Protein AF-A0A6I3MY70-F1 (afdb_monomer_lite)

Sequence (546 aa):
MNLRKEQIKGLTELFGSSYIFVPGNGTASANATDLQNAYNTAKAMTPYGAALSATNRVKIICGAGTYTFGSTFTLNTQYIDVISLTGNADVMINGIAVTANDVFVKGINCGTSAFTIANNLNLLVCEKCIAGDSSFGGQQCNASGTFVDCTAGNNSFGGGWVGIASGTFIRCTAGNRSFAGYNDTGWGNTASGIFIDCTCTGYGSFGGEGTASGTFTNCIAKDIYSFGNNGIASGVFRNCVANGRSFGYNQPAASTGNFYNCINSGGSGFGGSGKFVNCTNTGDFGFNDNISGVRTASGTFTNCASESHSFGSGDADALGSASGTFTGCIATGECSFGSRGTASGTFVNCVGETYAFGGWWANEGTGTTGVFINCKGGDSSFGSHVTAYGTFINCRATNYSFGAYGTASGNFNRCIGGTRSFGGYGGTASGIFIDCIGTDNCFGGTAAPGTFTNCNAGFWSFGAGGTASGTFNNCTVVDNGFGAYGAASGTFNRCTAGTNSFGGATGGTITGKLFFCRLSSGTFTVPTGSGKLTLCIDGNNSIQTT

Structure (mmCIF, N/CA/C/O backbone):
data_AF-A0A6I3MY70-F1
#
_entry.id   AF-A0A6I3MY70-F1
#
loop_
_atom_site.group_PDB
_atom_site.id
_atom_site.type_symbol
_atom_site.label_atom_id
_atom_site.label_alt_id
_atom_site.label_comp_id
_atom_site.label_asym_id
_atom_site.label_entity_id
_atom_site.label_seq_id
_atom_site.pdbx_PDB_ins_code
_atom_site.Cartn_x
_atom_site.Cartn_y
_atom_site.Cartn_z
_atom_site.occupancy
_atom_site.B_iso_or_equiv
_atom_site.auth_seq_id
_atom_site.auth_comp_id
_atom_site.auth_asym_id
_atom_site.auth_atom_id
_atom_site.pdbx_PDB_model_num
ATOM 1 N N . MET A 1 1 ? -55.463 7.373 27.324 1.00 43.69 1 MET A N 1
ATOM 2 C CA . MET A 1 1 ? -55.698 6.030 27.896 1.00 43.69 1 MET A CA 1
ATOM 3 C C . MET A 1 1 ? -55.257 6.076 29.360 1.00 43.69 1 MET A C 1
ATOM 5 O O . MET A 1 1 ? -54.074 5.963 29.633 1.00 43.69 1 MET A O 1
ATOM 9 N N . ASN A 1 2 ? -56.174 6.390 30.284 1.00 43.03 2 ASN A N 1
ATOM 10 C CA . ASN A 1 2 ? -55.888 6.492 31.723 1.00 43.03 2 ASN A CA 1
ATOM 11 C C . ASN A 1 2 ? -55.948 5.091 32.340 1.00 43.03 2 ASN A C 1
ATOM 13 O O . ASN A 1 2 ? -57.022 4.630 32.727 1.00 43.03 2 ASN A O 1
ATOM 17 N N . LEU A 1 3 ? -54.809 4.406 32.410 1.00 42.66 3 LEU A N 1
ATOM 18 C CA . LEU A 1 3 ? -54.687 3.231 33.269 1.00 42.66 3 LEU A CA 1
ATOM 19 C C . LEU A 1 3 ? -54.768 3.707 34.727 1.00 42.66 3 LEU A C 1
ATOM 21 O O . LEU A 1 3 ? -54.078 4.645 35.131 1.00 42.66 3 LEU A O 1
ATOM 25 N N . ARG A 1 4 ? -55.684 3.118 35.502 1.00 49.97 4 ARG A N 1
ATOM 26 C CA . ARG A 1 4 ? -55.941 3.497 36.898 1.00 49.97 4 ARG A CA 1
ATOM 27 C C . ARG A 1 4 ? -54.695 3.191 37.736 1.00 49.97 4 ARG A C 1
ATOM 29 O O . ARG A 1 4 ? -54.141 2.102 37.620 1.00 49.97 4 ARG A O 1
ATOM 36 N N . LYS A 1 5 ? -54.307 4.109 38.633 1.00 51.03 5 LYS A N 1
ATOM 37 C CA . LYS A 1 5 ? -53.197 3.948 39.602 1.00 51.03 5 LYS A CA 1
ATOM 38 C C . LYS A 1 5 ? -53.239 2.624 40.388 1.00 51.03 5 LYS A C 1
ATOM 40 O O . LYS A 1 5 ? -52.198 2.157 40.831 1.00 51.03 5 LYS A O 1
ATOM 45 N N . GLU A 1 6 ? -54.403 1.990 40.519 1.00 51.69 6 GLU A N 1
ATOM 46 C CA . GLU A 1 6 ? -54.545 0.701 41.209 1.00 51.69 6 GLU A CA 1
ATOM 47 C C . GLU A 1 6 ? -54.104 -0.522 40.387 1.00 51.69 6 GLU A C 1
ATOM 49 O O . GLU A 1 6 ? -53.722 -1.525 40.977 1.00 51.69 6 GLU A O 1
ATOM 54 N N . GLN A 1 7 ? -54.035 -0.440 39.051 1.00 51.31 7 GLN A N 1
ATOM 55 C CA . GLN A 1 7 ? -53.446 -1.508 38.222 1.00 51.31 7 GLN A CA 1
ATOM 56 C C . GLN A 1 7 ? -51.906 -1.462 38.195 1.00 51.31 7 GLN A C 1
ATOM 58 O O . GLN A 1 7 ? -51.271 -2.399 37.724 1.00 51.31 7 GLN A O 1
ATOM 63 N N . ILE A 1 8 ? -51.293 -0.402 38.738 1.00 52.81 8 ILE A N 1
ATOM 64 C CA . ILE A 1 8 ? -49.830 -0.253 38.858 1.00 52.81 8 ILE A CA 1
ATOM 65 C C . ILE A 1 8 ? -49.304 -0.906 40.150 1.00 52.81 8 ILE A C 1
ATOM 67 O O . ILE A 1 8 ? -48.121 -1.219 40.245 1.00 52.81 8 ILE A O 1
ATOM 71 N N . LYS A 1 9 ? -50.174 -1.219 41.122 1.00 50.47 9 LYS A N 1
ATOM 72 C CA . LYS A 1 9 ? -49.780 -1.884 42.378 1.00 50.47 9 LYS A CA 1
ATOM 73 C C . LYS A 1 9 ? -49.302 -3.337 42.183 1.00 50.47 9 LYS A C 1
ATOM 75 O O . LYS A 1 9 ? -48.661 -3.878 43.071 1.00 50.47 9 LYS A O 1
ATOM 80 N N . GLY A 1 10 ? -49.569 -3.940 41.018 1.00 51.94 10 GLY A N 1
ATOM 81 C CA . GLY A 1 10 ? -49.029 -5.249 40.619 1.00 51.94 10 GLY A CA 1
ATOM 82 C C . GLY A 1 10 ? -47.677 -5.196 39.891 1.00 51.94 10 GLY A C 1
ATOM 83 O O . GLY A 1 10 ? -47.052 -6.231 39.697 1.00 51.94 10 GLY A O 1
ATOM 84 N N . LEU A 1 11 ? -47.189 -4.011 39.495 1.00 52.62 11 LEU A N 1
ATOM 85 C CA . LEU A 1 11 ? -45.865 -3.860 38.864 1.00 52.62 11 LEU A CA 1
ATOM 86 C C . LEU A 1 11 ? -44.719 -3.847 39.886 1.00 52.62 11 LEU A C 1
ATOM 88 O O . LEU A 1 11 ? -43.586 -4.155 39.530 1.00 52.62 11 LEU A O 1
ATOM 92 N N . THR A 1 12 ? -45.012 -3.555 41.157 1.00 53.03 12 THR A N 1
ATOM 93 C CA . THR A 1 12 ? -44.073 -3.704 42.281 1.00 53.03 12 THR A CA 1
ATOM 94 C C . THR A 1 12 ? -43.776 -5.165 42.645 1.00 53.03 12 THR A C 1
ATOM 96 O O . THR A 1 12 ? -42.979 -5.395 43.544 1.00 53.03 12 THR A O 1
ATOM 99 N N . GLU A 1 13 ? -44.365 -6.147 41.950 1.00 61.66 13 GLU A N 1
ATOM 100 C CA . GLU A 1 13 ? -44.170 -7.586 42.201 1.00 61.66 13 GLU A CA 1
ATOM 101 C C . GLU A 1 13 ? -43.621 -8.358 40.987 1.00 61.66 13 GLU A C 1
ATOM 103 O O . GLU A 1 13 ? -43.761 -9.575 40.895 1.00 61.66 13 GLU A O 1
ATOM 108 N N . LEU A 1 14 ? -42.933 -7.689 40.055 1.00 71.88 14 LEU A N 1
ATOM 109 C CA . LEU A 1 14 ? -42.092 -8.387 39.073 1.00 71.88 14 LEU A CA 1
ATOM 110 C C . LEU A 1 14 ? -40.774 -8.833 39.733 1.00 71.88 14 LEU A C 1
ATOM 112 O O . LEU A 1 14 ? -39.692 -8.356 39.392 1.00 71.88 14 LEU A O 1
ATOM 116 N N . PHE A 1 15 ? -40.874 -9.749 40.696 1.00 75.81 15 PHE A N 1
ATOM 117 C CA . PHE A 1 15 ? -39.741 -10.488 41.241 1.00 75.81 15 PHE A CA 1
ATOM 118 C C . PHE A 1 15 ? -39.833 -11.940 40.786 1.00 75.81 15 PHE A C 1
ATOM 120 O O . PHE A 1 15 ? -40.867 -12.591 40.928 1.00 75.81 15 PHE A O 1
ATOM 127 N N . GLY A 1 16 ? -38.733 -12.461 40.255 1.00 86.44 16 GLY A N 1
ATOM 128 C CA . GLY A 1 16 ? -38.580 -13.884 39.992 1.00 86.44 16 GLY A CA 1
ATOM 129 C C . GLY A 1 16 ? -37.383 -14.442 40.739 1.00 86.44 16 GLY A C 1
ATOM 130 O O . GLY A 1 16 ? -36.518 -13.704 41.205 1.00 86.44 16 GLY A O 1
ATOM 131 N N . SER A 1 17 ? -37.280 -15.768 40.793 1.00 92.50 17 SER A N 1
ATOM 132 C CA . SER A 1 17 ? -36.110 -16.432 41.377 1.00 92.50 17 SER A CA 1
ATOM 133 C C . SER A 1 17 ? -34.799 -16.058 40.676 1.00 92.50 17 SER A C 1
ATOM 135 O O . SER A 1 17 ? -33.746 -16.180 41.289 1.00 92.50 17 SER A O 1
ATOM 137 N N . SER A 1 18 ? -34.850 -15.588 39.424 1.00 95.75 18 SER A N 1
ATOM 138 C CA . SER A 1 18 ? -33.684 -15.244 38.600 1.00 95.75 18 SER A CA 1
ATOM 139 C C . SER A 1 18 ? -33.646 -13.784 38.126 1.00 95.75 18 SER A C 1
ATOM 141 O O . SER A 1 18 ? -32.833 -13.455 37.258 1.00 95.75 18 SER A O 1
ATOM 143 N N . TYR A 1 19 ? -34.528 -12.903 38.614 1.00 97.12 19 TYR A N 1
ATOM 144 C CA . TYR A 1 19 ? -34.516 -11.493 38.210 1.00 97.12 19 TYR A CA 1
ATOM 145 C C . TYR A 1 19 ? -35.103 -10.540 39.255 1.00 97.12 19 TYR A C 1
ATOM 147 O O . TYR A 1 19 ? -35.972 -10.913 40.042 1.00 97.12 19 TYR A O 1
ATOM 155 N N . ILE A 1 20 ? -34.648 -9.287 39.203 1.00 96.75 20 ILE A N 1
ATOM 156 C CA . ILE A 1 20 ? -35.151 -8.161 39.994 1.00 96.75 20 ILE A CA 1
ATOM 157 C C . ILE A 1 20 ? -35.516 -7.028 39.036 1.00 96.75 20 ILE A C 1
ATOM 159 O O . ILE A 1 20 ? -34.691 -6.630 38.214 1.00 96.75 20 ILE A O 1
ATOM 163 N N . PHE A 1 21 ? -36.730 -6.492 39.143 1.00 96.38 21 PHE A N 1
ATOM 164 C CA . PHE A 1 21 ? -37.127 -5.291 38.413 1.00 96.38 21 PHE A CA 1
ATOM 165 C C . PHE A 1 21 ? -36.888 -4.030 39.254 1.00 96.38 21 PHE A C 1
ATOM 167 O O . PHE A 1 21 ? -37.299 -3.964 40.411 1.00 96.38 21 PHE A O 1
ATOM 174 N N . VAL A 1 22 ? -36.250 -3.020 38.660 1.00 96.75 22 VAL A N 1
ATOM 175 C CA . VAL A 1 22 ? -36.030 -1.699 39.264 1.00 96.75 22 VAL A CA 1
ATOM 176 C C . VAL A 1 22 ? -36.795 -0.663 38.441 1.00 96.75 22 VAL A C 1
ATOM 178 O O . VAL A 1 22 ? -36.431 -0.422 37.285 1.00 96.75 22 VAL A O 1
ATOM 181 N N . PRO A 1 23 ? -37.863 -0.048 38.975 1.00 94.88 23 PRO A N 1
ATOM 182 C CA . PRO A 1 23 ? -38.599 0.968 38.238 1.00 94.88 23 PRO A CA 1
ATOM 183 C C . PRO A 1 23 ? -37.758 2.248 38.087 1.00 94.88 23 PRO A C 1
ATOM 185 O O . PRO A 1 23 ? -37.114 2.696 39.026 1.00 94.88 23 PRO A O 1
ATOM 188 N N . GLY A 1 24 ? -37.798 2.867 36.904 1.00 95.56 24 GLY A N 1
ATOM 189 C CA . GLY A 1 24 ? -37.113 4.138 36.611 1.00 95.56 24 GLY A CA 1
ATOM 190 C C . GLY A 1 24 ? -37.994 5.381 36.800 1.00 95.56 24 GLY A C 1
ATOM 191 O O . GLY A 1 24 ? -37.785 6.392 36.135 1.00 95.56 24 GLY A O 1
ATOM 192 N N . ASN A 1 25 ? -39.037 5.300 37.632 1.00 95.19 25 ASN A N 1
ATOM 193 C CA . ASN A 1 25 ? -40.099 6.313 37.736 1.00 95.19 25 ASN A CA 1
ATOM 194 C C . ASN A 1 25 ? -39.955 7.279 38.930 1.00 95.19 25 ASN A C 1
ATOM 196 O O . ASN A 1 25 ? -40.799 8.164 39.092 1.00 95.19 25 ASN A O 1
ATOM 200 N N . GLY A 1 26 ? -38.932 7.108 39.769 1.00 95.50 26 GLY A N 1
ATOM 201 C CA . GLY A 1 26 ? -38.613 7.988 40.889 1.00 95.50 26 GLY A CA 1
ATOM 202 C C . GLY A 1 26 ? -37.705 9.159 40.502 1.00 95.50 26 GLY A C 1
ATOM 203 O O . GLY A 1 26 ? -37.456 9.441 39.327 1.00 95.50 26 GLY A O 1
ATOM 204 N N . THR A 1 27 ? -37.191 9.863 41.515 1.00 97.75 27 THR A N 1
ATOM 205 C CA . THR A 1 27 ? -36.115 10.846 41.316 1.00 97.75 27 THR A CA 1
ATOM 206 C C . THR A 1 27 ? -34.816 10.132 40.952 1.00 97.75 27 THR A C 1
ATOM 208 O O . THR A 1 27 ? -34.630 8.964 41.288 1.00 97.75 27 THR A O 1
ATOM 211 N N . ALA A 1 28 ? -33.873 10.835 40.322 1.00 98.19 28 ALA A N 1
ATOM 212 C CA . ALA A 1 28 ? -32.633 10.205 39.874 1.00 98.19 28 ALA A CA 1
ATOM 213 C C . ALA A 1 28 ? -31.842 9.523 41.009 1.00 98.19 28 ALA A C 1
ATOM 215 O O . ALA A 1 28 ? -31.305 8.432 40.822 1.00 98.19 28 ALA A O 1
ATOM 216 N N . SER A 1 29 ? -31.803 10.132 42.197 1.00 98.25 29 SER A N 1
ATOM 217 C CA . SER A 1 29 ? -31.152 9.554 43.380 1.00 98.25 29 SER A CA 1
ATOM 218 C C . SER A 1 29 ? -31.949 8.408 44.008 1.00 98.25 29 SER A C 1
ATOM 220 O O . SER A 1 29 ? -31.340 7.463 44.509 1.00 98.25 29 SER A O 1
ATOM 222 N N . ALA A 1 30 ? -33.287 8.456 43.966 1.00 98.00 30 ALA A N 1
ATOM 223 C CA . ALA A 1 30 ? -34.125 7.346 44.424 1.00 98.00 30 ALA A CA 1
ATOM 224 C C . ALA A 1 30 ? -33.928 6.122 43.519 1.00 98.00 30 ALA A C 1
ATOM 226 O O . ALA A 1 30 ? -33.567 5.061 44.013 1.00 98.00 30 ALA A O 1
ATOM 227 N N . ASN A 1 31 ? -34.007 6.308 42.198 1.00 98.31 31 ASN A N 1
ATOM 228 C CA . ASN A 1 31 ? -33.769 5.248 41.217 1.00 98.31 31 ASN A CA 1
ATOM 229 C C . ASN A 1 31 ? -32.377 4.613 41.392 1.00 98.31 31 ASN A C 1
ATOM 231 O O . ASN A 1 31 ? -32.236 3.393 41.366 1.00 98.31 31 ASN A O 1
ATOM 235 N N . ALA A 1 32 ? -31.335 5.429 41.604 1.00 98.31 32 ALA A N 1
ATOM 236 C CA . ALA A 1 32 ? -29.982 4.938 41.879 1.00 98.31 32 ALA A CA 1
ATOM 237 C C . ALA A 1 32 ? -29.895 4.131 43.184 1.00 98.31 32 ALA A C 1
ATOM 239 O O . ALA A 1 32 ? -29.235 3.093 43.226 1.00 98.31 32 ALA A O 1
ATOM 240 N N . THR A 1 33 ? -30.582 4.583 44.237 1.00 98.25 33 THR A N 1
ATOM 241 C CA . THR A 1 33 ? -30.666 3.861 45.514 1.00 98.25 33 THR A CA 1
ATOM 242 C C . THR A 1 33 ? -31.354 2.510 45.334 1.00 98.25 33 THR A C 1
ATOM 244 O O . THR A 1 33 ? -30.843 1.493 45.800 1.00 98.25 33 THR A O 1
ATOM 247 N N . ASP A 1 34 ? -32.461 2.478 44.595 1.00 97.56 34 ASP A N 1
ATOM 248 C CA . ASP A 1 34 ? -33.206 1.252 44.311 1.00 97.56 34 ASP A CA 1
ATOM 249 C C . ASP A 1 34 ? -32.378 0.269 43.474 1.00 97.56 34 ASP A C 1
ATOM 251 O O . ASP A 1 34 ? -32.326 -0.921 43.790 1.00 97.56 34 ASP A O 1
ATOM 255 N N . LEU A 1 35 ? -31.646 0.759 42.468 1.00 98.19 35 LEU A N 1
ATOM 256 C CA . LEU A 1 35 ? -30.720 -0.058 41.680 1.00 98.19 35 LEU A CA 1
ATOM 257 C C . LEU A 1 35 ? -29.575 -0.618 42.538 1.00 98.19 35 LEU A C 1
ATOM 259 O O . LEU A 1 35 ? -29.237 -1.799 42.431 1.00 98.19 35 LEU A O 1
ATOM 263 N N . GLN A 1 36 ? -29.000 0.190 43.431 1.00 98.56 36 GLN A N 1
ATOM 264 C CA . GLN A 1 36 ? -27.955 -0.269 44.347 1.00 98.56 36 GLN A CA 1
ATOM 265 C C . GLN A 1 36 ? -28.468 -1.350 45.309 1.00 98.56 36 GLN A C 1
ATOM 267 O O . GLN A 1 36 ? -27.765 -2.331 45.567 1.00 98.56 36 GLN A O 1
ATOM 272 N N . ASN A 1 37 ? -29.690 -1.188 45.819 1.00 97.75 37 ASN A N 1
ATOM 273 C CA . ASN A 1 37 ? -30.341 -2.164 46.687 1.00 97.75 37 ASN A CA 1
ATOM 274 C C . ASN A 1 37 ? -30.623 -3.471 45.939 1.00 97.75 37 ASN A C 1
ATOM 276 O O . ASN A 1 37 ? -30.248 -4.533 46.431 1.00 97.75 37 ASN A O 1
ATOM 280 N N . ALA A 1 38 ? -31.178 -3.399 44.725 1.00 97.75 38 ALA A N 1
ATOM 281 C CA . ALA A 1 38 ? -31.387 -4.564 43.867 1.00 97.75 38 ALA A CA 1
ATOM 282 C C . ALA A 1 38 ? -30.078 -5.314 43.592 1.00 97.75 38 ALA A C 1
ATOM 284 O O . ALA A 1 38 ? -30.034 -6.540 43.681 1.00 97.75 38 ALA A O 1
ATOM 285 N N . TYR A 1 39 ? -28.987 -4.590 43.332 1.00 98.56 39 TYR A N 1
ATOM 286 C CA . TYR A 1 39 ? -27.670 -5.192 43.149 1.00 98.56 39 TYR A CA 1
ATOM 287 C C . TYR A 1 39 ? -27.159 -5.891 44.414 1.00 98.56 39 TYR A C 1
ATOM 289 O O . TYR A 1 39 ? -26.655 -7.011 44.340 1.00 98.56 39 TYR A O 1
ATOM 297 N N . ASN A 1 40 ? -27.340 -5.288 45.591 1.00 98.25 40 ASN A N 1
ATOM 298 C CA . ASN A 1 40 ? -26.981 -5.919 46.863 1.00 98.25 40 ASN A CA 1
ATOM 299 C C . ASN A 1 40 ? -27.823 -7.174 47.148 1.00 98.25 40 ASN A C 1
ATOM 301 O O . ASN A 1 40 ? -27.278 -8.171 47.617 1.00 98.25 40 ASN A O 1
ATOM 305 N N . THR A 1 41 ? -29.118 -7.161 46.819 1.00 97.00 41 THR A N 1
ATOM 306 C CA . THR A 1 41 ? -29.989 -8.341 46.913 1.00 97.00 41 THR A CA 1
ATOM 307 C C . THR A 1 41 ? -29.539 -9.441 45.955 1.00 97.00 41 THR A C 1
ATOM 309 O O . THR A 1 41 ? -29.394 -10.587 46.376 1.00 97.00 41 THR A O 1
ATOM 312 N N . ALA A 1 42 ? -29.250 -9.101 44.695 1.00 97.94 42 ALA A N 1
ATOM 313 C CA . ALA A 1 42 ? -28.811 -10.052 43.676 1.00 97.94 42 ALA A CA 1
ATOM 314 C C . ALA A 1 42 ? -27.553 -10.832 44.092 1.00 97.94 42 ALA A C 1
ATOM 316 O O . ALA A 1 42 ? -27.458 -12.024 43.807 1.00 97.94 42 ALA A O 1
ATOM 317 N N . LYS A 1 43 ? -26.629 -10.209 44.839 1.00 98.38 43 LYS A N 1
ATOM 318 C CA . LYS A 1 43 ? -25.428 -10.879 45.381 1.00 98.38 43 LYS A CA 1
ATOM 319 C C . LYS A 1 43 ? -25.730 -12.049 46.316 1.00 98.38 43 LYS A C 1
ATOM 321 O O . LYS A 1 43 ? -24.900 -12.944 46.436 1.00 98.38 43 LYS A O 1
ATOM 326 N N . ALA A 1 44 ? -26.874 -12.026 46.995 1.00 97.50 44 ALA A N 1
ATOM 327 C CA . ALA A 1 44 ? -27.287 -13.061 47.940 1.00 97.50 44 ALA A CA 1
ATOM 328 C C . ALA A 1 44 ? -28.302 -14.052 47.344 1.00 97.50 44 ALA A C 1
ATOM 330 O O . ALA A 1 44 ? -28.702 -15.002 48.019 1.00 97.50 44 ALA A O 1
ATOM 331 N N . MET A 1 45 ? -28.752 -13.837 46.103 1.00 97.38 45 MET A N 1
ATOM 332 C CA . MET A 1 45 ? -29.755 -14.692 45.476 1.00 97.38 45 MET A CA 1
ATOM 333 C C . MET A 1 45 ? -29.187 -16.066 45.124 1.00 97.38 45 MET A C 1
ATOM 335 O O . MET A 1 45 ? -28.045 -16.212 44.691 1.00 97.38 45 MET A O 1
ATOM 339 N N . THR A 1 46 ? -30.048 -17.072 45.245 1.00 97.44 46 THR A N 1
ATOM 340 C CA . THR A 1 46 ? -29.795 -18.445 44.808 1.00 97.44 46 THR A CA 1
ATOM 341 C C . THR A 1 46 ? -30.883 -18.876 43.824 1.00 97.44 46 THR A C 1
ATOM 343 O O . THR A 1 46 ? -31.806 -19.607 44.200 1.00 97.44 46 THR A O 1
ATOM 346 N N . PRO A 1 47 ? -30.862 -18.391 42.565 1.00 96.94 47 PRO A N 1
ATOM 347 C CA . PRO A 1 47 ? -31.872 -18.783 41.593 1.00 96.94 47 PRO A CA 1
ATOM 348 C C . PRO A 1 47 ? -31.926 -20.308 41.485 1.00 96.94 47 PRO A C 1
ATOM 350 O O . PRO A 1 47 ? -30.894 -20.979 41.444 1.00 96.94 47 PRO A O 1
ATOM 353 N N . TYR A 1 48 ? -33.144 -20.852 41.534 1.00 94.88 48 TYR A N 1
ATOM 354 C CA . TYR A 1 48 ? -33.403 -22.298 41.548 1.00 94.88 48 TYR A CA 1
ATOM 355 C C . TYR A 1 48 ? -32.729 -23.062 42.706 1.00 94.88 48 TYR A C 1
ATOM 357 O O . TYR A 1 48 ? -32.467 -24.256 42.593 1.00 94.88 48 TYR A O 1
ATOM 365 N N . GLY A 1 49 ? -32.447 -22.387 43.825 1.00 96.38 49 GLY A N 1
ATOM 366 C CA . GLY A 1 49 ? -31.824 -22.985 45.009 1.00 96.38 49 GLY A CA 1
ATOM 367 C C . GLY A 1 49 ? -30.323 -23.249 44.872 1.00 96.38 49 GLY A C 1
ATOM 368 O O . GLY A 1 49 ? -29.738 -23.879 45.750 1.00 96.38 49 GLY A O 1
ATOM 369 N N . ALA A 1 50 ? -29.688 -22.777 43.797 1.00 97.06 50 ALA A N 1
ATOM 370 C CA . ALA A 1 50 ? -28.262 -22.955 43.544 1.00 97.06 50 ALA A CA 1
ATOM 371 C C . ALA A 1 50 ? -27.507 -21.621 43.610 1.00 97.06 50 ALA A C 1
ATOM 373 O O . ALA A 1 50 ? -28.075 -20.555 43.374 1.00 97.06 50 ALA A O 1
ATOM 374 N N . ALA A 1 51 ? -26.208 -21.676 43.909 1.00 97.56 51 ALA A N 1
ATOM 375 C CA . ALA A 1 51 ? -25.333 -20.506 43.865 1.00 97.56 51 ALA A CA 1
ATOM 376 C C . ALA A 1 51 ? -25.200 -19.944 42.435 1.00 97.56 51 ALA A C 1
ATOM 378 O O . ALA A 1 51 ? -25.448 -20.645 41.446 1.00 97.56 51 ALA A O 1
ATOM 379 N N . LEU A 1 52 ? -24.790 -18.677 42.330 1.00 98.25 52 LEU A N 1
ATOM 380 C CA . LEU A 1 52 ? -24.546 -18.025 41.044 1.00 98.25 52 LEU A CA 1
ATOM 381 C C . LEU A 1 52 ? -23.421 -18.728 40.266 1.00 98.25 52 LEU A C 1
ATOM 383 O O . LEU A 1 52 ? -22.377 -19.067 40.823 1.00 98.25 52 LEU A O 1
ATOM 387 N N . SER A 1 53 ? -23.639 -18.944 38.972 1.00 98.12 53 SER A N 1
ATOM 388 C CA . SER A 1 53 ? -22.691 -19.581 38.051 1.00 98.12 53 SER A CA 1
ATOM 389 C C . SER A 1 53 ? -22.953 -19.139 36.608 1.00 98.12 53 SER A C 1
ATOM 391 O O . SER A 1 53 ? -23.964 -18.496 36.325 1.00 98.12 53 SER A O 1
ATOM 393 N N . ALA A 1 54 ? -22.093 -19.539 35.667 1.00 97.50 54 ALA A N 1
ATOM 394 C CA . ALA A 1 54 ? -22.265 -19.221 34.247 1.00 97.50 54 ALA A CA 1
ATOM 395 C C . ALA A 1 54 ? -23.642 -19.650 33.691 1.00 97.50 54 ALA A C 1
ATOM 397 O O . A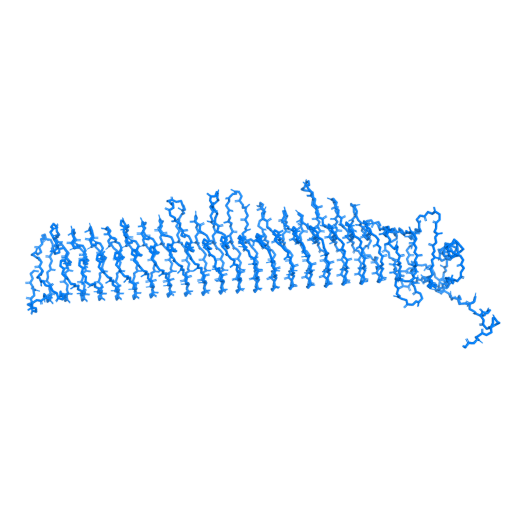LA A 1 54 ? -24.198 -18.974 32.826 1.00 97.50 54 ALA A O 1
ATOM 398 N N . THR A 1 55 ? -24.223 -20.732 34.225 1.00 97.00 55 THR A N 1
ATOM 399 C CA . THR A 1 55 ? -25.554 -21.247 33.857 1.00 97.00 55 THR A CA 1
ATOM 400 C C . THR A 1 55 ? -26.664 -20.852 34.836 1.00 97.00 55 THR A C 1
ATOM 402 O O . THR A 1 55 ? -27.824 -21.165 34.584 1.00 97.00 55 THR A O 1
ATOM 405 N N . ASN A 1 56 ? -26.339 -20.188 35.949 1.00 97.69 56 ASN A N 1
ATOM 406 C CA . ASN A 1 56 ? -27.295 -19.771 36.974 1.00 97.69 56 ASN A CA 1
ATOM 407 C C . ASN A 1 56 ? -27.080 -18.298 37.345 1.00 97.69 56 ASN A C 1
ATOM 409 O O . ASN A 1 56 ? -26.264 -17.977 38.206 1.00 97.69 56 ASN A O 1
ATOM 413 N N . ARG A 1 57 ? -27.792 -17.401 36.660 1.00 98.12 57 ARG A N 1
ATOM 414 C CA . ARG A 1 57 ? -27.549 -15.951 36.683 1.00 98.12 57 ARG A CA 1
ATOM 415 C C . ARG A 1 57 ? -28.734 -15.192 37.268 1.00 98.12 57 ARG A C 1
ATOM 417 O O . ARG A 1 57 ? -29.868 -15.672 37.217 1.00 98.12 57 ARG A O 1
ATOM 424 N N . VAL A 1 58 ? -28.483 -13.973 37.740 1.00 98.44 58 VAL A N 1
ATOM 425 C CA . VAL A 1 58 ? -29.533 -13.015 38.116 1.00 98.44 58 VAL A CA 1
ATOM 426 C C . VAL A 1 58 ? -29.522 -11.848 37.145 1.00 98.44 58 VAL A C 1
ATOM 428 O O . VAL A 1 58 ? -28.463 -11.304 36.845 1.00 98.44 58 VAL A O 1
ATOM 431 N N . LYS A 1 59 ? -30.703 -11.433 36.684 1.00 98.44 59 LYS A N 1
ATOM 432 C CA . LYS A 1 59 ? -30.867 -10.238 35.849 1.00 98.44 59 LYS A CA 1
ATOM 433 C C . LYS A 1 59 ? -31.512 -9.110 36.637 1.00 98.44 59 LYS A C 1
ATOM 435 O O . LYS A 1 59 ? -32.610 -9.273 37.161 1.00 98.44 59 LYS A O 1
ATOM 440 N N . ILE A 1 60 ? -30.872 -7.952 36.668 1.00 98.31 60 ILE A N 1
ATOM 441 C CA . ILE A 1 60 ? -31.477 -6.712 37.143 1.00 98.31 60 ILE A CA 1
ATOM 442 C C . ILE A 1 60 ? -32.017 -5.976 35.921 1.00 98.31 60 ILE A C 1
ATOM 444 O O . ILE A 1 60 ? -31.258 -5.590 35.032 1.00 98.31 60 ILE A O 1
ATOM 448 N N . ILE A 1 61 ? -33.338 -5.837 35.860 1.00 98.00 61 ILE A N 1
ATOM 449 C CA . ILE A 1 61 ? -34.054 -5.209 34.753 1.00 98.00 61 ILE A CA 1
ATOM 450 C C . ILE A 1 61 ? -34.416 -3.789 35.177 1.00 98.00 61 ILE A C 1
ATOM 452 O O . ILE A 1 61 ? -35.277 -3.593 36.032 1.00 98.00 61 ILE A O 1
ATOM 456 N N . CYS A 1 62 ? -33.767 -2.802 34.576 1.00 98.25 62 CYS A N 1
ATOM 457 C CA . CYS A 1 62 ? -33.949 -1.395 34.905 1.00 98.25 62 CYS A CA 1
ATOM 458 C C . CYS A 1 62 ? -34.978 -0.757 33.970 1.00 98.25 62 CYS A C 1
ATOM 460 O O . CYS A 1 62 ? -34.855 -0.839 32.748 1.00 98.25 62 CYS A O 1
ATOM 462 N N . GLY A 1 63 ? -35.981 -0.077 34.520 1.00 97.44 63 GLY A N 1
ATOM 463 C CA . GLY A 1 63 ? -36.845 0.798 33.733 1.00 97.44 63 GLY A CA 1
ATOM 464 C C . GLY A 1 63 ? -36.059 1.976 33.145 1.00 97.44 63 GLY A C 1
ATOM 465 O O . GLY A 1 63 ? -35.080 2.432 33.738 1.00 97.44 63 GLY A O 1
ATOM 466 N N . ALA A 1 64 ? -36.500 2.495 32.000 1.00 98.19 64 ALA A N 1
ATOM 467 C CA . ALA A 1 64 ? -35.932 3.716 31.431 1.00 98.19 64 ALA A CA 1
ATOM 468 C C . ALA A 1 64 ? -36.023 4.879 32.436 1.00 98.19 64 ALA A C 1
ATOM 470 O O . ALA A 1 64 ? -37.035 5.022 33.126 1.00 98.19 64 ALA A O 1
ATOM 471 N N . GLY A 1 65 ? -34.979 5.705 32.518 1.00 98.06 65 GLY A N 1
ATOM 472 C CA . GLY A 1 65 ? -34.914 6.816 33.468 1.00 98.06 65 GLY A CA 1
ATOM 473 C C . GLY A 1 65 ? -33.488 7.220 33.833 1.00 98.06 65 GLY A C 1
ATOM 474 O O . GLY A 1 65 ? -32.517 6.646 33.344 1.00 98.06 65 GLY A O 1
ATOM 475 N N . THR A 1 66 ? -33.366 8.219 34.707 1.00 98.56 66 THR A N 1
ATOM 476 C CA . THR A 1 66 ? -32.076 8.684 35.242 1.00 98.56 66 THR A CA 1
ATOM 477 C C . THR A 1 66 ? -31.789 8.036 36.592 1.00 98.56 66 THR A C 1
ATOM 479 O O . THR A 1 66 ? -32.681 7.945 37.432 1.00 98.56 66 THR A O 1
ATOM 482 N N . TYR A 1 67 ? -30.537 7.640 36.805 1.00 98.50 67 TYR A N 1
ATOM 483 C CA . TYR A 1 67 ? -30.005 6.995 38.001 1.00 98.50 67 TYR A CA 1
ATOM 484 C C . TYR A 1 67 ? -28.710 7.724 38.393 1.00 98.50 67 TYR A C 1
ATOM 486 O O . TYR A 1 67 ? -27.633 7.457 37.861 1.00 98.50 67 TYR A O 1
ATOM 494 N N . THR A 1 68 ? -28.810 8.695 39.299 1.00 98.31 68 THR A N 1
ATOM 495 C CA . THR A 1 68 ? -27.665 9.504 39.742 1.00 98.31 68 THR A CA 1
ATOM 496 C C . THR A 1 68 ? -27.128 8.976 41.063 1.00 98.31 68 THR A C 1
ATOM 498 O O . THR A 1 68 ? -27.730 9.181 42.118 1.00 98.31 68 THR A O 1
ATOM 501 N N . PHE A 1 69 ? -25.976 8.322 41.002 1.00 98.00 69 PHE A N 1
ATOM 502 C CA . PHE A 1 69 ? -25.267 7.817 42.167 1.00 98.00 69 PHE A CA 1
ATOM 503 C C . PHE A 1 69 ? -24.364 8.903 42.769 1.00 98.00 69 PHE A C 1
ATOM 505 O O . PHE A 1 69 ? -23.826 9.747 42.050 1.00 98.00 69 PHE A O 1
ATOM 512 N N . GLY A 1 70 ? -24.159 8.867 44.090 1.00 97.44 70 GLY A N 1
ATOM 513 C CA . GLY A 1 70 ? -23.174 9.729 44.763 1.00 97.44 70 GLY A CA 1
ATOM 514 C C . GLY A 1 70 ? -21.715 9.363 44.448 1.00 97.44 70 GLY A C 1
ATOM 515 O O . GLY A 1 70 ? -20.810 10.149 44.710 1.00 97.44 70 GLY A O 1
ATOM 516 N N . SER A 1 71 ? -21.490 8.177 43.879 1.00 95.75 71 SER A N 1
ATOM 517 C CA . SER A 1 71 ? -20.203 7.638 43.431 1.00 95.75 71 SER A CA 1
ATOM 518 C C . SER A 1 71 ? -20.417 6.713 42.222 1.00 95.75 71 SER A C 1
ATOM 520 O O . SER A 1 71 ? -21.549 6.481 41.816 1.00 95.75 71 SER A O 1
ATOM 522 N N . THR A 1 72 ? -19.360 6.173 41.617 1.00 96.81 72 THR A N 1
ATOM 523 C CA . THR A 1 72 ? -19.488 5.262 40.465 1.00 96.81 72 THR A CA 1
ATOM 524 C C . THR A 1 72 ? -20.224 3.964 40.828 1.00 96.81 72 THR A C 1
ATOM 526 O O . THR A 1 72 ? -19.814 3.250 41.748 1.00 96.81 72 THR A O 1
ATOM 529 N N . PHE A 1 73 ? -21.263 3.600 40.066 1.00 98.38 73 PHE A N 1
ATOM 530 C CA . PHE A 1 73 ? -21.952 2.316 40.233 1.00 98.38 73 PHE A CA 1
ATOM 531 C C . PHE A 1 73 ? -21.026 1.161 39.827 1.00 98.38 73 PHE A C 1
ATOM 533 O O . PHE A 1 73 ? -20.535 1.127 38.702 1.00 98.38 73 PHE A O 1
ATOM 540 N N . THR A 1 74 ? -20.750 0.224 40.739 1.00 98.44 74 THR A N 1
ATOM 541 C CA . THR A 1 74 ? -19.709 -0.799 40.534 1.00 98.44 74 THR A CA 1
ATOM 542 C C . THR A 1 74 ? -20.288 -2.212 40.414 1.00 98.44 74 THR A C 1
ATOM 544 O O . THR A 1 74 ? -20.833 -2.747 41.381 1.00 98.44 74 THR A O 1
ATOM 547 N N . LEU A 1 75 ? -20.082 -2.854 39.259 1.00 98.50 75 LEU A N 1
ATOM 548 C CA . LEU A 1 75 ? -20.405 -4.256 38.974 1.00 98.50 75 LEU A CA 1
ATOM 549 C C . LEU A 1 75 ? -19.189 -5.157 39.229 1.00 98.50 75 LEU A C 1
ATOM 551 O O . LEU A 1 75 ? -18.355 -5.382 38.355 1.00 98.50 75 LEU A O 1
ATOM 555 N N . ASN A 1 76 ? -19.087 -5.661 40.455 1.00 98.50 76 ASN A N 1
ATOM 556 C CA . ASN A 1 76 ? -17.970 -6.457 40.975 1.00 98.50 76 ASN A CA 1
ATOM 557 C C . ASN A 1 76 ? -18.299 -7.916 41.327 1.00 98.50 76 ASN A C 1
ATOM 559 O O . ASN A 1 76 ? -17.483 -8.592 41.950 1.00 98.50 76 ASN A O 1
ATOM 563 N N . THR A 1 77 ? -19.484 -8.414 40.980 1.00 98.50 77 THR A N 1
ATOM 564 C CA . THR A 1 77 ? -19.898 -9.794 41.260 1.00 98.50 77 THR A CA 1
ATOM 565 C C . THR A 1 77 ? -20.264 -10.504 39.964 1.00 98.50 77 THR A C 1
ATOM 567 O O . THR A 1 77 ? -21.012 -9.972 39.150 1.00 98.50 77 THR A O 1
ATOM 570 N N . GLN A 1 78 ? -19.695 -11.696 39.776 1.00 98.56 78 GLN A N 1
ATOM 571 C CA . GLN A 1 78 ? -19.915 -12.534 38.598 1.00 98.56 78 GLN A CA 1
ATOM 572 C C . GLN A 1 78 ? -21.397 -12.916 38.474 1.00 98.56 78 GLN A C 1
ATOM 574 O O . GLN A 1 78 ? -22.075 -13.104 39.486 1.00 98.56 78 GLN A O 1
ATOM 579 N N . TYR A 1 79 ? -21.865 -13.095 37.240 1.00 98.62 79 TYR A N 1
ATOM 580 C CA . TYR A 1 79 ? -23.178 -13.657 36.901 1.00 98.62 79 TYR A CA 1
ATOM 581 C C . TYR A 1 79 ? -24.391 -12.797 37.300 1.00 98.62 79 TYR A C 1
ATOM 583 O O . TYR A 1 79 ? -25.523 -13.294 37.323 1.00 98.62 79 TYR A O 1
ATOM 591 N N . ILE A 1 80 ? -24.167 -11.515 37.606 1.00 98.69 80 ILE A N 1
ATOM 592 C CA . ILE A 1 80 ? -25.227 -10.521 37.793 1.00 98.69 80 ILE A CA 1
ATOM 593 C C . ILE A 1 80 ? -25.250 -9.613 36.569 1.00 98.69 80 ILE A C 1
ATOM 595 O O . ILE A 1 80 ? -24.344 -8.809 36.351 1.00 98.69 80 ILE A O 1
ATOM 599 N N . ASP A 1 81 ? -26.308 -9.744 35.784 1.00 98.69 81 ASP A N 1
ATOM 600 C CA . ASP A 1 81 ? -26.514 -8.977 34.565 1.00 98.69 81 ASP A CA 1
ATOM 601 C C . ASP A 1 81 ? -27.331 -7.717 34.875 1.00 98.69 81 ASP A C 1
ATOM 603 O O . ASP A 1 81 ? -28.268 -7.763 35.674 1.00 98.69 81 ASP A O 1
ATOM 607 N N . VAL A 1 82 ? -27.019 -6.596 34.222 1.00 98.69 82 VAL A N 1
ATOM 608 C CA . VAL A 1 82 ? -27.771 -5.337 34.356 1.00 98.69 82 VAL A CA 1
ATOM 609 C C . VAL A 1 82 ? -28.235 -4.885 32.984 1.00 98.69 82 VAL A C 1
ATOM 611 O O . VAL A 1 82 ? -27.426 -4.564 32.113 1.00 98.69 82 VAL A O 1
ATOM 614 N N . ILE A 1 83 ? -29.550 -4.868 32.781 1.00 98.75 83 ILE A N 1
ATOM 615 C CA . ILE A 1 83 ? -30.144 -4.644 31.465 1.00 98.75 83 ILE A CA 1
ATOM 616 C C . ILE A 1 83 ? -31.270 -3.610 31.518 1.00 98.75 83 ILE A C 1
ATOM 618 O O . ILE A 1 83 ? -32.085 -3.610 32.437 1.00 98.75 83 ILE A O 1
ATOM 622 N N . SER A 1 84 ? -31.353 -2.753 30.499 1.00 98.44 84 SER A N 1
ATOM 623 C CA . SER A 1 84 ? -32.542 -1.934 30.247 1.00 98.44 84 SER A CA 1
ATOM 624 C C . SER A 1 84 ? -33.745 -2.821 29.922 1.00 98.44 84 SER A C 1
ATOM 626 O O . SER A 1 84 ? -33.642 -3.767 29.136 1.00 98.44 84 SER A O 1
ATOM 628 N N . LEU A 1 85 ? -34.906 -2.460 30.468 1.00 97.50 85 LEU A N 1
ATOM 629 C CA . LEU A 1 85 ? -36.200 -3.064 30.163 1.00 97.50 85 LEU A CA 1
ATOM 630 C C . LEU A 1 85 ? -36.530 -3.005 28.665 1.00 97.50 85 LEU A C 1
ATOM 632 O O . LEU A 1 85 ? -37.103 -3.951 28.129 1.00 97.50 85 LEU A O 1
ATOM 636 N N . THR A 1 86 ? -36.182 -1.910 27.985 1.00 97.50 86 THR A N 1
ATOM 637 C CA . THR A 1 86 ? -36.448 -1.749 26.544 1.00 97.50 86 THR A CA 1
ATOM 638 C C . THR A 1 86 ? -35.345 -2.368 25.686 1.00 97.50 86 THR A C 1
ATOM 640 O O . THR A 1 86 ? -35.513 -2.557 24.480 1.00 97.50 86 THR A O 1
ATOM 643 N N . GLY A 1 87 ? -34.197 -2.667 26.301 1.00 96.38 87 GLY A N 1
ATOM 644 C CA . GLY A 1 87 ? -32.980 -3.085 25.623 1.00 96.38 87 GLY A CA 1
ATOM 645 C C . GLY A 1 87 ? -32.272 -1.966 24.853 1.00 96.38 87 GLY A C 1
ATOM 646 O O . GLY A 1 87 ? -31.312 -2.276 24.149 1.00 96.38 87 GLY A O 1
ATOM 647 N N . ASN A 1 88 ? -32.720 -0.709 24.955 1.00 98.31 88 ASN A N 1
ATOM 648 C CA . ASN A 1 88 ? -32.070 0.468 24.368 1.00 98.31 88 ASN A CA 1
ATOM 649 C C . ASN A 1 88 ? -31.269 1.241 25.425 1.00 98.31 88 ASN A C 1
ATOM 651 O O . ASN A 1 88 ? -31.415 0.996 26.616 1.00 98.31 88 ASN A O 1
ATOM 655 N N . ALA A 1 89 ? -30.429 2.184 24.988 1.00 98.19 89 ALA A N 1
ATOM 656 C CA . ALA A 1 89 ? -29.586 3.024 25.847 1.00 98.19 89 ALA A CA 1
ATOM 657 C C . ALA A 1 89 ? -30.377 4.128 26.589 1.00 98.19 89 ALA A C 1
ATOM 659 O O . ALA A 1 89 ? -30.112 5.320 26.416 1.00 98.19 89 ALA A O 1
ATOM 660 N N . ASP A 1 90 ? -31.376 3.741 27.380 1.00 98.31 90 ASP A N 1
ATOM 661 C CA . ASP A 1 90 ? -32.324 4.636 28.062 1.00 98.31 90 ASP A CA 1
ATOM 662 C C . ASP A 1 90 ? -32.282 4.548 29.600 1.00 98.31 90 ASP A C 1
ATOM 664 O O . ASP A 1 90 ? -33.025 5.253 30.288 1.00 98.31 90 ASP A O 1
ATOM 668 N N . VAL A 1 91 ? -31.367 3.743 30.146 1.00 98.62 91 VAL A N 1
ATOM 669 C CA . VAL A 1 91 ? -30.984 3.756 31.564 1.00 98.62 91 VAL A CA 1
ATOM 670 C C . VAL A 1 91 ? -29.796 4.705 31.714 1.00 98.62 91 VAL A C 1
ATOM 672 O O . VAL A 1 91 ? -28.646 4.328 31.480 1.00 98.62 91 VAL A O 1
ATOM 675 N N . MET A 1 92 ? -30.075 5.965 32.049 1.00 98.56 92 MET A N 1
ATOM 676 C CA . MET A 1 92 ? -29.060 7.013 32.159 1.00 98.56 92 MET A CA 1
ATOM 677 C C . MET A 1 92 ? -28.374 6.969 33.525 1.00 98.56 92 MET A C 1
ATOM 679 O O . MET A 1 92 ? -29.020 7.227 34.538 1.00 98.56 92 MET A O 1
ATOM 683 N N . ILE A 1 93 ? -27.072 6.690 33.568 1.00 98.31 93 ILE A N 1
ATOM 684 C CA . ILE A 1 93 ? -26.282 6.587 34.806 1.00 98.31 93 ILE A CA 1
ATOM 685 C C . ILE A 1 93 ? -25.107 7.566 34.746 1.00 98.31 93 ILE A C 1
ATOM 687 O O . ILE A 1 93 ? -24.446 7.665 33.726 1.00 98.31 93 ILE A O 1
ATOM 691 N N . ASN A 1 94 ? -24.766 8.261 35.831 1.00 97.62 94 ASN A N 1
ATOM 692 C CA . ASN A 1 94 ? -23.647 9.221 35.844 1.00 97.62 94 ASN A CA 1
ATOM 693 C C . ASN A 1 94 ? -22.232 8.592 35.896 1.00 97.62 94 ASN A C 1
ATOM 695 O O . ASN A 1 94 ? -21.257 9.317 36.090 1.00 97.62 94 ASN A O 1
ATOM 699 N N . GLY A 1 95 ? -22.109 7.277 35.700 1.00 96.81 95 GLY A N 1
ATOM 700 C CA . GLY A 1 95 ? -20.849 6.531 35.639 1.00 96.81 95 GLY A CA 1
ATOM 701 C C . GLY A 1 95 ? -21.012 5.089 36.124 1.00 96.81 95 GLY A C 1
ATOM 702 O O . GLY A 1 95 ? -21.734 4.828 37.088 1.00 96.81 95 GLY A O 1
ATOM 703 N N . ILE A 1 96 ? -20.326 4.152 35.470 1.00 98.19 96 ILE A N 1
ATOM 704 C CA . ILE A 1 96 ? -20.335 2.727 35.827 1.00 98.19 96 ILE A CA 1
ATOM 705 C C . ILE A 1 96 ? -18.920 2.148 35.737 1.00 98.19 96 ILE A C 1
ATOM 707 O O . ILE A 1 96 ? -18.150 2.530 34.858 1.00 98.19 96 ILE A O 1
ATOM 711 N N . ALA A 1 97 ? -18.587 1.230 36.644 1.00 98.12 97 ALA A N 1
ATOM 712 C CA . ALA A 1 97 ? -17.334 0.485 36.659 1.00 98.12 97 ALA A CA 1
ATOM 713 C C . ALA A 1 97 ? -17.615 -1.017 36.718 1.00 98.12 97 ALA A C 1
ATOM 715 O O . ALA A 1 97 ? -18.278 -1.490 37.639 1.00 98.12 97 ALA A O 1
ATOM 716 N N . VAL A 1 98 ? -17.090 -1.785 35.768 1.00 98.38 98 VAL A N 1
ATOM 717 C CA . VAL A 1 98 ? -17.236 -3.245 35.735 1.00 98.38 98 VAL A CA 1
ATOM 718 C C . VAL A 1 98 ? -15.913 -3.901 36.099 1.00 98.38 98 VAL A C 1
ATOM 720 O O . VAL A 1 98 ? -14.910 -3.707 35.421 1.00 98.38 98 VAL A O 1
ATOM 723 N N . THR A 1 99 ? -15.897 -4.687 37.171 1.00 98.06 99 THR A N 1
ATOM 724 C CA . THR A 1 99 ? -14.722 -5.458 37.605 1.00 98.06 99 THR A CA 1
ATOM 725 C C . THR A 1 99 ? -14.967 -6.966 37.618 1.00 98.06 99 THR A C 1
ATOM 727 O O . THR A 1 99 ? -14.015 -7.737 37.724 1.00 98.06 99 THR A O 1
ATOM 730 N N . ALA A 1 100 ? -16.221 -7.405 37.474 1.00 98.38 100 ALA A N 1
ATOM 731 C CA . ALA A 1 100 ? -16.566 -8.803 37.244 1.00 98.38 100 ALA A CA 1
ATOM 732 C C . ALA A 1 100 ? -16.332 -9.205 35.779 1.00 98.38 100 ALA A C 1
ATOM 734 O O . ALA A 1 100 ? -16.621 -8.443 34.863 1.00 98.38 100 ALA A O 1
ATOM 735 N N . ASN A 1 101 ? -15.816 -10.416 35.570 1.00 98.31 101 ASN A N 1
ATOM 736 C CA . ASN A 1 101 ? -15.440 -10.925 34.248 1.00 98.31 101 ASN A CA 1
ATOM 737 C C . ASN A 1 101 ? -16.650 -11.376 33.427 1.00 98.31 101 ASN A C 1
ATOM 739 O O . ASN A 1 101 ? -16.737 -11.058 32.257 1.00 98.31 101 ASN A O 1
ATOM 743 N N . ASP A 1 102 ? -17.571 -12.113 34.032 1.00 98.56 102 ASP A N 1
ATOM 744 C CA . ASP A 1 102 ? -18.728 -12.724 33.394 1.00 98.56 102 ASP A CA 1
ATOM 745 C C . ASP A 1 102 ? -20.003 -12.009 33.849 1.00 98.56 102 ASP A C 1
ATOM 747 O O . ASP A 1 102 ? -20.693 -12.433 34.779 1.00 98.56 102 ASP A O 1
ATOM 751 N N . VAL A 1 103 ? -20.297 -10.888 33.197 1.00 98.50 103 VAL A N 1
ATOM 752 C CA . VAL A 1 103 ? -21.529 -10.113 33.373 1.00 98.50 103 VAL A CA 1
ATOM 753 C C . VAL A 1 103 ? -22.031 -9.632 32.017 1.00 98.50 103 VAL A C 1
ATOM 755 O O . VAL A 1 103 ? -21.241 -9.357 31.110 1.00 98.50 103 VAL A O 1
ATOM 758 N N . PHE A 1 104 ? -23.349 -9.508 31.883 1.00 98.69 104 PHE A N 1
ATOM 759 C CA . PHE A 1 104 ? -23.988 -8.915 30.716 1.00 98.69 104 PHE A CA 1
ATOM 760 C C . PHE A 1 104 ? -24.563 -7.542 31.060 1.00 98.69 104 PHE A C 1
ATOM 762 O O . PHE A 1 104 ? -25.403 -7.414 31.953 1.00 98.69 104 PHE A O 1
ATOM 769 N N . VAL A 1 105 ? -24.123 -6.516 30.334 1.00 98.69 105 VAL A N 1
ATOM 770 C CA . VAL A 1 105 ? -24.586 -5.137 30.490 1.00 98.69 105 VAL A CA 1
ATOM 771 C C . VAL A 1 105 ? -25.263 -4.684 29.204 1.00 98.69 105 VAL A C 1
ATOM 773 O O . VAL A 1 105 ? -24.649 -4.709 28.138 1.00 98.69 105 VAL A O 1
ATOM 776 N N . LYS A 1 106 ? -26.526 -4.254 29.285 1.00 98.75 106 LYS A N 1
ATOM 777 C CA . LYS A 1 106 ? -27.292 -3.843 28.101 1.00 98.75 106 LYS A CA 1
ATOM 778 C C . LYS A 1 106 ? -28.065 -2.553 28.307 1.00 98.75 106 LYS A C 1
ATOM 780 O O . LYS A 1 106 ? -28.809 -2.432 29.275 1.00 98.75 106 LYS A O 1
ATOM 785 N N . GLY A 1 107 ? -27.978 -1.637 27.345 1.00 98.62 107 GLY A N 1
ATOM 786 C CA . GLY A 1 107 ? -28.838 -0.452 27.317 1.00 98.62 107 GLY A CA 1
ATOM 787 C C . GLY A 1 107 ? -28.504 0.600 28.380 1.00 98.62 107 GLY A C 1
ATOM 788 O O . GLY A 1 107 ? -29.385 1.329 28.833 1.00 98.62 107 GLY A O 1
ATOM 789 N N . ILE A 1 108 ? -27.238 0.679 28.794 1.00 98.69 108 ILE A N 1
ATOM 790 C CA . ILE A 1 108 ? -26.766 1.684 29.755 1.00 98.69 108 ILE A CA 1
ATOM 791 C C . ILE A 1 108 ? -26.230 2.906 29.010 1.00 98.69 108 ILE A C 1
ATOM 793 O O . ILE A 1 108 ? -25.441 2.776 28.075 1.00 98.69 108 ILE A O 1
ATOM 797 N N . ASN A 1 109 ? -26.632 4.097 29.442 1.00 98.69 109 ASN A N 1
ATOM 798 C CA . ASN A 1 109 ? -26.191 5.364 28.876 1.00 98.69 109 ASN A CA 1
ATOM 799 C C . ASN A 1 109 ? -25.481 6.206 29.939 1.00 98.69 109 ASN A C 1
ATOM 801 O O . ASN A 1 109 ? -26.108 6.738 30.850 1.00 98.69 109 ASN A O 1
ATOM 805 N N . CYS A 1 110 ? -24.166 6.342 29.816 1.00 98.44 110 CYS A N 1
ATOM 806 C CA . CYS A 1 110 ? -23.355 7.169 30.699 1.00 98.44 110 CYS A CA 1
ATOM 807 C C . CYS A 1 110 ? -23.263 8.638 30.262 1.00 98.44 110 CYS A C 1
ATOM 809 O O . CYS A 1 110 ? -22.614 9.436 30.935 1.00 98.44 110 CYS A O 1
ATOM 811 N N . GLY A 1 111 ? -23.900 9.022 29.152 1.00 97.69 111 GLY A N 1
ATOM 812 C CA . GLY A 1 111 ? -23.778 10.357 28.577 1.00 97.69 111 GLY A CA 1
ATOM 813 C C . GLY A 1 111 ? -22.313 10.694 28.306 1.00 97.69 111 GLY A C 1
ATOM 814 O O . GLY A 1 111 ? -21.640 9.998 27.554 1.00 97.69 111 GLY A O 1
ATOM 815 N N . THR A 1 112 ? -21.815 11.748 28.950 1.00 97.00 112 THR A N 1
ATOM 816 C CA . THR A 1 112 ? -20.409 12.180 28.884 1.00 97.00 112 THR A CA 1
ATOM 817 C C . THR A 1 112 ? -19.511 11.510 29.928 1.00 97.00 112 THR A C 1
ATOM 819 O O . THR A 1 112 ? -18.299 11.703 29.892 1.00 97.00 112 THR A O 1
ATOM 822 N N . SER A 1 113 ? -20.074 10.756 30.875 1.00 97.50 113 SER A N 1
ATOM 823 C CA . SER A 1 113 ? -19.310 10.036 31.896 1.00 97.50 113 SER A CA 1
ATOM 824 C C . SER A 1 113 ? -18.700 8.750 31.344 1.00 97.50 113 SER A C 1
ATOM 826 O O . SER A 1 113 ? -19.205 8.152 30.390 1.00 97.50 113 SER A O 1
ATOM 828 N N . ALA A 1 114 ? -17.628 8.290 31.986 1.00 96.62 114 ALA A N 1
ATOM 829 C CA . ALA A 1 114 ? -16.949 7.063 31.600 1.00 96.62 114 ALA A CA 1
ATOM 830 C C . ALA A 1 114 ? -17.737 5.801 32.001 1.00 96.62 114 ALA A C 1
ATOM 832 O O . ALA A 1 114 ? -18.274 5.701 33.109 1.00 96.62 114 ALA A O 1
ATOM 833 N N . PHE A 1 115 ? -17.724 4.810 31.111 1.00 98.00 115 PHE A N 1
ATOM 834 C CA . PHE A 1 115 ? -18.029 3.412 31.416 1.00 98.00 115 PHE A CA 1
ATOM 835 C C . PHE A 1 115 ? -16.693 2.683 31.552 1.00 98.00 115 PHE A C 1
ATOM 837 O O . PHE A 1 115 ? -16.074 2.340 30.547 1.00 98.00 115 PHE A O 1
ATOM 844 N N . THR A 1 116 ? -16.208 2.442 32.766 1.00 97.44 116 THR A N 1
ATOM 845 C CA . THR A 1 116 ? -14.899 1.807 32.971 1.00 97.44 116 THR A CA 1
ATOM 846 C C . THR A 1 116 ? -15.025 0.297 33.132 1.00 97.44 116 THR A C 1
ATOM 848 O O . THR A 1 116 ? -16.026 -0.222 33.625 1.00 97.44 116 THR A O 1
ATOM 851 N N . ILE A 1 117 ? -13.998 -0.428 32.692 1.00 97.62 117 ILE A N 1
ATOM 852 C CA . ILE A 1 117 ? -13.890 -1.877 32.869 1.00 97.62 117 ILE A CA 1
ATOM 853 C C . ILE A 1 117 ? -12.495 -2.199 33.407 1.00 97.62 117 ILE A C 1
ATOM 855 O O . ILE A 1 117 ? -11.528 -1.511 33.066 1.00 97.62 117 ILE A O 1
ATOM 859 N N . ALA A 1 118 ? -12.390 -3.228 34.241 1.00 96.56 118 ALA A N 1
ATOM 860 C CA . ALA A 1 118 ? -11.108 -3.785 34.651 1.00 96.56 118 ALA A CA 1
ATOM 861 C C . ALA A 1 118 ? -10.422 -4.529 33.491 1.00 96.56 118 ALA A C 1
ATOM 863 O O . ALA A 1 118 ? -11.011 -4.780 32.440 1.00 96.56 118 ALA A O 1
ATOM 864 N N . ASN A 1 119 ? -9.157 -4.889 33.696 1.00 95.19 119 ASN A N 1
ATOM 865 C CA . ASN A 1 119 ? -8.369 -5.622 32.712 1.00 95.19 119 ASN A CA 1
ATOM 866 C C . ASN A 1 119 ? -8.862 -7.060 32.517 1.00 95.19 119 ASN A C 1
ATOM 868 O O . ASN A 1 119 ? -9.225 -7.729 33.483 1.00 95.19 119 ASN A O 1
ATOM 872 N N . ASN A 1 120 ? -8.740 -7.560 31.282 1.00 93.31 120 ASN A N 1
ATOM 873 C CA . ASN A 1 120 ? -8.885 -8.983 30.939 1.00 93.31 120 ASN A CA 1
ATOM 874 C C . ASN A 1 120 ? -10.272 -9.574 31.256 1.00 93.31 120 ASN A C 1
ATOM 876 O O . ASN A 1 120 ? -10.381 -10.730 31.674 1.00 93.31 120 ASN A O 1
ATOM 880 N N . LEU A 1 121 ? -11.336 -8.786 31.068 1.00 97.25 121 LEU A N 1
ATOM 881 C CA . LEU A 1 121 ? -12.714 -9.250 31.228 1.00 97.25 121 LEU A CA 1
ATOM 882 C C . LEU A 1 121 ? -13.217 -9.942 29.948 1.00 97.25 121 LEU A C 1
ATOM 884 O O . LEU A 1 121 ? -14.119 -9.456 29.270 1.00 97.25 121 LEU A O 1
ATOM 888 N N . ASN A 1 122 ? -12.601 -11.071 29.598 1.00 97.75 122 ASN A N 1
ATOM 889 C CA . ASN A 1 122 ? -12.857 -11.804 28.353 1.00 97.75 122 ASN A CA 1
ATOM 890 C C . ASN A 1 122 ? -14.309 -12.310 28.213 1.00 97.75 122 ASN A C 1
ATOM 892 O O . ASN A 1 122 ? -14.751 -12.582 27.100 1.00 97.75 122 ASN A O 1
ATOM 896 N N . LEU A 1 123 ? -15.038 -12.479 29.325 1.00 98.25 123 LEU A N 1
ATOM 897 C CA . LEU A 1 123 ? -16.436 -12.939 29.330 1.00 98.25 123 LEU A CA 1
ATOM 898 C C . LEU A 1 123 ? -17.449 -11.787 29.443 1.00 98.25 123 LEU A C 1
ATOM 900 O O . LEU A 1 123 ? -18.654 -12.035 29.459 1.00 98.25 123 LEU A O 1
ATOM 904 N N . LEU A 1 124 ? -16.980 -10.535 29.506 1.00 98.56 124 LEU A N 1
ATOM 905 C CA . LEU A 1 124 ? -17.848 -9.369 29.607 1.00 98.56 124 LEU A CA 1
ATOM 906 C C . LEU A 1 124 ? -18.585 -9.198 28.288 1.00 98.56 124 LEU A C 1
ATOM 908 O O . LEU A 1 124 ? -17.962 -9.192 27.226 1.00 98.56 124 LEU A O 1
ATOM 912 N N . VAL A 1 125 ? -19.893 -8.979 28.359 1.00 98.69 125 VAL A N 1
ATOM 913 C CA . VAL A 1 125 ? -20.690 -8.612 27.191 1.00 98.69 125 VAL A CA 1
ATOM 914 C C . VAL A 1 125 ? -21.375 -7.274 27.448 1.00 98.69 125 VAL A C 1
ATOM 916 O O . VAL A 1 125 ? -22.147 -7.134 28.394 1.00 98.69 125 VAL A O 1
ATOM 919 N N . CYS A 1 126 ? -21.110 -6.299 26.583 1.00 98.69 126 CYS A N 1
ATOM 920 C CA . CYS A 1 126 ? -21.760 -4.994 26.571 1.00 98.69 126 CYS A CA 1
ATOM 921 C C . CYS A 1 126 ? -22.555 -4.827 25.271 1.00 98.69 126 CYS A C 1
ATOM 923 O O . CYS A 1 126 ? -21.985 -4.928 24.185 1.00 98.69 126 CYS A O 1
ATOM 925 N N . GLU A 1 127 ? -23.851 -4.533 25.366 1.00 98.75 127 GLU A N 1
ATOM 926 C CA . GLU A 1 127 ? -24.722 -4.343 24.201 1.00 98.75 127 GLU A CA 1
ATOM 927 C C . GLU A 1 127 ? -25.485 -3.012 24.278 1.00 98.75 127 GLU A C 1
ATOM 929 O O . GLU A 1 127 ? -26.135 -2.717 25.282 1.00 98.75 127 GLU A O 1
ATOM 934 N N . LYS A 1 128 ? -25.472 -2.225 23.193 1.00 98.56 128 LYS A N 1
ATOM 935 C CA . LYS A 1 128 ? -26.234 -0.968 23.073 1.00 98.56 128 LYS A CA 1
ATOM 936 C C . LYS A 1 128 ? -25.960 0.002 24.224 1.00 98.56 128 LYS A C 1
ATOM 938 O O . LYS A 1 128 ? -26.883 0.590 24.787 1.00 98.56 128 LYS A O 1
ATOM 943 N N . CYS A 1 129 ? -24.694 0.140 24.602 1.00 98.69 129 CYS A N 1
ATOM 944 C CA . CYS A 1 129 ? -24.277 1.071 25.643 1.00 98.69 129 CYS A CA 1
ATOM 945 C C . CYS A 1 129 ? -23.726 2.364 25.028 1.00 98.69 129 CYS A C 1
ATOM 947 O O . CYS A 1 129 ? -23.048 2.331 24.001 1.00 98.69 129 CYS A O 1
ATOM 949 N N . ILE A 1 130 ? -23.989 3.500 25.670 1.00 98.75 130 ILE A N 1
ATOM 950 C CA . ILE A 1 130 ? -23.448 4.814 25.294 1.00 98.75 130 ILE A CA 1
ATOM 951 C C . ILE A 1 130 ? -22.582 5.312 26.442 1.00 98.75 130 ILE A C 1
ATOM 953 O O . ILE A 1 130 ? -22.990 5.211 27.596 1.00 98.75 130 ILE A O 1
ATOM 957 N N . ALA A 1 131 ? -21.407 5.852 26.150 1.00 98.50 131 ALA A N 1
ATOM 958 C CA . ALA A 1 131 ? -20.537 6.425 27.164 1.00 98.50 131 ALA A CA 1
ATOM 959 C C . ALA A 1 131 ? -19.692 7.584 26.621 1.00 98.50 131 ALA A C 1
ATOM 961 O O . ALA A 1 131 ? -19.606 7.800 25.412 1.00 98.50 131 ALA A O 1
ATOM 962 N N . GLY A 1 132 ? -19.064 8.329 27.528 1.00 98.00 132 GLY A N 1
ATOM 963 C CA . GLY A 1 132 ? -18.159 9.418 27.191 1.00 98.00 132 GLY A CA 1
ATOM 964 C C . GLY A 1 132 ? -16.743 8.940 26.886 1.00 98.00 132 GLY A C 1
ATOM 965 O O . GLY A 1 132 ? -16.508 7.790 26.500 1.00 98.00 132 GLY A O 1
ATOM 966 N N . ASP A 1 133 ? -15.785 9.838 27.080 1.00 97.31 133 ASP A N 1
ATOM 967 C CA . ASP A 1 133 ? -14.364 9.576 26.862 1.00 97.31 133 ASP A CA 1
ATOM 968 C C . ASP A 1 133 ? -13.811 8.525 27.843 1.00 97.31 133 ASP A C 1
ATOM 970 O O . ASP A 1 133 ? -14.283 8.369 28.969 1.00 97.31 133 ASP A O 1
ATOM 974 N N . SER A 1 134 ? -12.757 7.825 27.418 1.00 96.38 134 SER A N 1
ATOM 975 C CA . SER A 1 134 ? -12.033 6.798 28.181 1.00 96.38 134 SER A CA 1
ATOM 976 C C . SER A 1 134 ? -12.898 5.613 28.626 1.00 96.38 134 SER A C 1
ATOM 978 O O . SER A 1 134 ? -12.669 5.020 29.684 1.00 96.38 134 SER A O 1
ATOM 980 N N . SER A 1 135 ? -13.887 5.248 27.810 1.00 97.81 135 SER A N 1
ATOM 981 C CA . SER A 1 135 ? -14.859 4.200 28.130 1.00 97.81 135 SER A CA 1
ATOM 982 C C . SER A 1 135 ? -14.493 2.838 27.540 1.00 97.81 135 SER A C 1
ATOM 984 O O . SER A 1 135 ? -13.686 2.726 26.621 1.00 97.81 135 SER A O 1
ATOM 986 N N . PHE A 1 136 ? -15.108 1.779 28.066 1.00 97.25 136 PHE A N 1
ATOM 987 C CA . PHE A 1 136 ? -14.906 0.387 27.658 1.00 97.25 136 PHE A CA 1
ATOM 988 C C . PHE A 1 136 ? -13.429 -0.015 27.680 1.00 97.25 136 PHE A C 1
ATOM 990 O O . PHE A 1 136 ? -12.914 -0.641 26.760 1.00 97.25 136 PHE A O 1
ATOM 997 N N . GLY A 1 137 ? -12.753 0.384 28.757 1.00 88.50 137 GLY A N 1
ATOM 998 C CA . GLY A 1 137 ? -11.351 0.072 29.004 1.00 88.50 137 GLY A CA 1
ATOM 999 C C . GLY A 1 137 ? -10.425 1.099 28.388 1.00 88.50 137 GLY A C 1
ATOM 1000 O O . GLY A 1 137 ? -9.567 0.703 27.625 1.00 88.50 137 GLY A O 1
ATOM 1001 N N . GLY A 1 138 ? -10.615 2.390 28.684 1.00 82.38 138 GLY A N 1
ATOM 1002 C CA . GLY A 1 138 ? -9.789 3.477 28.153 1.00 82.38 138 GLY A CA 1
ATOM 1003 C C . GLY A 1 138 ? -8.311 3.424 28.561 1.00 82.38 138 GLY A C 1
ATOM 1004 O O . GLY A 1 138 ? -7.631 2.422 28.349 1.00 82.38 138 GLY A O 1
ATOM 1005 N N . GLN A 1 139 ? -7.782 4.512 29.131 1.00 79.88 139 GLN A N 1
ATOM 1006 C CA . GLN A 1 139 ? -6.341 4.630 29.383 1.00 79.88 139 GLN A CA 1
ATOM 1007 C C . GLN A 1 139 ? -5.793 3.423 30.173 1.00 79.88 139 GLN A C 1
ATOM 1009 O O . GLN A 1 139 ? -6.169 3.206 31.321 1.00 79.88 139 GLN A O 1
ATOM 1014 N N . GLN A 1 140 ? -4.878 2.671 29.545 1.00 84.94 140 GLN A N 1
ATOM 1015 C CA . GLN A 1 140 ? -4.122 1.549 30.131 1.00 84.94 140 GLN A CA 1
ATOM 1016 C C . GLN A 1 140 ? -4.941 0.292 30.478 1.00 84.94 140 GLN A C 1
ATOM 1018 O O . GLN A 1 140 ? -4.581 -0.440 31.404 1.00 84.94 140 GLN A O 1
ATOM 1023 N N . CYS A 1 141 ? -6.025 0.014 29.747 1.00 90.19 141 CYS A N 1
ATOM 1024 C CA . CYS A 1 141 ? -6.807 -1.204 29.952 1.00 90.19 141 CYS A CA 1
ATOM 1025 C C . CYS A 1 141 ? -6.813 -2.140 28.728 1.00 90.19 141 CYS A C 1
ATOM 1027 O O . CYS A 1 141 ? -6.727 -1.701 27.579 1.00 90.19 141 CYS A O 1
ATOM 1029 N N . ASN A 1 142 ? -6.914 -3.450 28.982 1.00 94.44 142 ASN A N 1
ATOM 1030 C CA . ASN A 1 142 ? -7.175 -4.465 27.963 1.00 94.44 142 ASN A CA 1
ATOM 1031 C C . ASN A 1 142 ? -8.682 -4.719 27.803 1.00 94.44 142 ASN A C 1
ATOM 1033 O O . ASN A 1 142 ? -9.282 -5.511 28.543 1.00 94.44 142 ASN A O 1
ATOM 1037 N N . ALA A 1 143 ? -9.270 -4.097 26.782 1.00 97.06 143 ALA A N 1
ATOM 1038 C CA . ALA A 1 143 ? -10.632 -4.347 26.339 1.00 97.06 143 ALA A CA 1
ATOM 1039 C C . ALA A 1 143 ? -10.709 -5.670 25.560 1.00 97.06 143 ALA A C 1
ATOM 1041 O O . ALA A 1 143 ? -10.420 -5.745 24.364 1.00 97.06 143 ALA A O 1
ATOM 1042 N N . SER A 1 144 ? -11.104 -6.723 26.270 1.00 97.50 144 SER A N 1
ATOM 1043 C CA . SER A 1 144 ? -11.066 -8.122 25.814 1.00 97.50 144 SER A CA 1
ATOM 1044 C C . SER A 1 144 ? -12.438 -8.806 25.746 1.00 97.50 144 SER A C 1
ATOM 1046 O O . SER A 1 144 ? -12.541 -9.918 25.237 1.00 97.50 144 SER A O 1
ATOM 1048 N N . GLY A 1 145 ? -13.495 -8.142 26.224 1.00 98.06 145 GLY A N 1
ATOM 1049 C CA . GLY A 1 145 ? -14.869 -8.643 26.161 1.00 98.06 145 GLY A CA 1
ATOM 1050 C C . GLY A 1 145 ? -15.511 -8.532 24.773 1.00 98.06 145 GLY A C 1
ATOM 1051 O O . GLY A 1 145 ? -14.858 -8.261 23.764 1.00 98.06 145 GLY A O 1
ATOM 1052 N N . THR A 1 146 ? -16.828 -8.716 24.729 1.00 98.62 146 THR A N 1
ATOM 1053 C CA . THR A 1 146 ? -17.658 -8.533 23.534 1.00 98.62 146 THR A CA 1
ATOM 1054 C C . THR A 1 146 ? -18.467 -7.245 23.641 1.00 98.62 146 THR A C 1
ATOM 1056 O O . THR A 1 146 ? -19.216 -7.049 24.595 1.00 98.62 146 THR A O 1
ATOM 1059 N N . PHE A 1 147 ? -18.353 -6.376 22.642 1.00 98.69 147 PHE A N 1
ATOM 1060 C CA . PHE A 1 147 ? -19.031 -5.087 22.574 1.00 98.69 147 PHE A CA 1
ATOM 1061 C C . PHE A 1 147 ? -19.852 -5.021 21.287 1.00 98.69 147 PHE A C 1
ATOM 1063 O O . PHE A 1 147 ? -19.311 -5.196 20.194 1.00 98.69 147 PHE A O 1
ATOM 1070 N N . VAL A 1 148 ? -21.157 -4.781 21.408 1.00 98.69 148 VAL A N 1
ATOM 1071 C CA . VAL A 1 148 ? -22.093 -4.774 20.276 1.00 98.69 148 VAL A CA 1
ATOM 1072 C C . VAL A 1 148 ? -22.939 -3.510 20.316 1.00 98.69 148 VAL A C 1
ATOM 1074 O O . VAL A 1 148 ? -23.583 -3.231 21.322 1.00 98.69 148 VAL A O 1
ATOM 1077 N N . ASP A 1 149 ? -22.955 -2.745 19.224 1.00 98.56 149 ASP A N 1
ATOM 1078 C CA . ASP A 1 149 ? -23.734 -1.501 19.109 1.00 98.56 149 ASP A CA 1
ATOM 1079 C C . ASP A 1 149 ? -23.393 -0.461 20.198 1.00 98.56 149 ASP A C 1
ATOM 1081 O O . ASP A 1 149 ? -24.241 0.313 20.641 1.00 98.56 149 ASP A O 1
ATOM 1085 N N . CYS A 1 150 ? -22.143 -0.456 20.670 1.00 98.69 150 CYS A N 1
ATOM 1086 C CA . CYS A 1 150 ? -21.682 0.479 21.696 1.00 98.69 150 CYS A CA 1
ATOM 1087 C C . CYS A 1 150 ? -21.134 1.774 21.080 1.00 98.69 150 CYS A C 1
ATOM 1089 O O . CYS A 1 150 ? -20.380 1.738 20.107 1.00 98.69 150 CYS A O 1
ATOM 1091 N N . THR A 1 151 ? -21.456 2.916 21.688 1.00 98.56 151 THR A N 1
ATOM 1092 C CA . THR A 1 151 ? -20.927 4.236 21.308 1.00 98.56 151 THR A CA 1
ATOM 1093 C C . THR A 1 151 ? -20.125 4.829 22.456 1.00 98.56 151 THR A C 1
ATOM 1095 O O . THR A 1 151 ? -20.569 4.794 23.602 1.00 98.56 151 THR A O 1
ATOM 1098 N N . ALA A 1 152 ? -18.953 5.377 22.157 1.00 98.31 152 ALA A N 1
ATOM 1099 C CA . ALA A 1 152 ? -18.076 5.980 23.148 1.00 98.31 152 ALA A CA 1
ATOM 1100 C C . ALA A 1 152 ? -17.403 7.260 22.632 1.00 98.31 152 ALA A C 1
ATOM 1102 O O . ALA A 1 152 ? -17.387 7.533 21.431 1.00 98.31 152 ALA A O 1
ATOM 1103 N N . GLY A 1 153 ? -16.817 8.031 23.545 1.00 97.69 153 GLY A N 1
ATOM 1104 C CA . GLY A 1 153 ? -15.986 9.184 23.218 1.00 97.69 153 GLY A CA 1
ATOM 1105 C C . GLY A 1 153 ? -14.552 8.806 22.826 1.00 97.69 153 GLY A C 1
ATOM 1106 O O . GLY A 1 153 ? -14.276 7.693 22.366 1.00 97.69 153 GLY A O 1
ATOM 1107 N N . ASN A 1 154 ? -13.617 9.732 23.017 1.00 96.75 154 ASN A N 1
ATOM 1108 C CA . ASN A 1 154 ? -12.189 9.548 22.739 1.00 96.75 154 ASN A CA 1
ATOM 1109 C C . ASN A 1 154 ? -11.537 8.533 23.689 1.00 96.75 154 ASN A C 1
ATOM 1111 O O . ASN A 1 154 ? -11.981 8.365 24.820 1.00 96.75 154 ASN A O 1
ATOM 1115 N N . ASN A 1 155 ? -10.420 7.931 23.276 1.00 95.88 155 ASN A N 1
ATOM 1116 C CA . ASN A 1 155 ? -9.610 6.992 24.059 1.00 95.88 155 ASN A CA 1
ATOM 1117 C C . ASN A 1 155 ? -10.406 5.780 24.571 1.00 95.88 155 ASN A C 1
ATOM 1119 O O . ASN A 1 155 ? -10.170 5.315 25.682 1.00 95.88 155 ASN A O 1
ATOM 1123 N N . SER A 1 156 ? -11.370 5.285 23.794 1.00 97.44 156 SER A N 1
ATOM 1124 C CA . SER A 1 156 ? -12.273 4.213 24.229 1.00 97.44 156 SER A CA 1
ATOM 1125 C C . SER A 1 156 ? -11.899 2.850 23.642 1.00 97.44 156 SER A C 1
ATOM 1127 O O . SER A 1 156 ? -11.120 2.767 22.692 1.00 97.44 156 SER A O 1
ATOM 1129 N N . PHE A 1 157 ? -12.476 1.775 24.187 1.00 97.38 157 PHE A N 1
ATOM 1130 C CA . PHE A 1 157 ? -12.284 0.393 23.720 1.00 97.38 157 PHE A CA 1
ATOM 1131 C C . PHE A 1 157 ? -10.813 -0.037 23.730 1.00 97.38 157 PHE A C 1
ATOM 1133 O O . PHE A 1 157 ? -10.250 -0.380 22.692 1.00 97.38 157 PHE A O 1
ATOM 1140 N N . GLY A 1 158 ? -10.152 0.035 24.883 1.00 94.38 158 GLY A N 1
ATOM 1141 C CA . GLY A 1 158 ? -8.713 -0.220 24.953 1.00 94.38 158 GLY A CA 1
ATOM 1142 C C . GLY A 1 158 ? -7.889 0.931 24.391 1.00 94.38 158 GLY A C 1
ATOM 1143 O O . GLY A 1 158 ? -6.789 0.679 23.937 1.00 94.38 158 GLY A O 1
ATOM 1144 N N . GLY A 1 159 ? -8.426 2.151 24.281 1.00 90.94 159 GLY A N 1
ATOM 1145 C CA . GLY A 1 159 ? -7.745 3.309 23.686 1.00 90.94 159 GLY A CA 1
ATOM 1146 C C . GLY A 1 159 ? -6.825 4.068 24.652 1.00 90.94 159 GLY A C 1
ATOM 1147 O O . GLY A 1 159 ? -6.898 3.904 25.868 1.00 90.94 159 GLY A O 1
ATOM 1148 N N . GLY A 1 160 ? -5.972 4.946 24.120 1.00 87.38 160 GLY A N 1
ATOM 1149 C CA . GLY A 1 160 ? -5.027 5.751 24.901 1.00 87.38 160 GLY A CA 1
ATOM 1150 C C . GLY A 1 160 ? -3.597 5.194 24.905 1.00 87.38 160 GLY A C 1
ATOM 1151 O O . GLY A 1 160 ? -3.178 4.513 23.980 1.00 87.38 160 GLY A O 1
ATOM 1152 N N . TRP A 1 161 ? -2.823 5.505 25.949 1.00 86.38 161 TRP A N 1
ATOM 1153 C CA . TRP A 1 161 ? -1.355 5.391 25.920 1.00 86.38 161 TRP A CA 1
ATOM 1154 C C . TRP A 1 161 ? -0.775 3.970 25.841 1.00 86.38 161 TRP A C 1
ATOM 1156 O O . TRP A 1 161 ? 0.285 3.788 25.251 1.00 86.38 161 TRP A O 1
ATOM 1166 N N . VAL A 1 162 ? -1.407 2.989 26.491 1.00 87.12 162 VAL A N 1
ATOM 1167 C CA . VAL A 1 162 ? -0.902 1.598 26.589 1.00 87.12 162 VAL A CA 1
ATOM 1168 C C . VAL A 1 162 ? -2.068 0.608 26.531 1.00 87.12 162 VAL A C 1
ATOM 1170 O O . VAL A 1 162 ? -2.187 -0.317 27.332 1.00 87.12 162 VAL A O 1
ATOM 1173 N N . GLY A 1 163 ? -3.028 0.889 25.661 1.00 89.19 163 GLY A N 1
ATOM 1174 C CA . GLY A 1 163 ? -4.277 0.150 25.608 1.00 89.19 163 GLY A CA 1
ATOM 1175 C C . GLY A 1 163 ? -4.220 -1.049 24.656 1.00 89.19 163 GLY A C 1
ATOM 1176 O O . GLY A 1 163 ? -3.539 -1.029 23.626 1.00 89.19 163 GLY A O 1
ATOM 1177 N N . ILE A 1 164 ? -4.940 -2.116 25.010 1.00 94.94 164 ILE A N 1
ATOM 1178 C CA . ILE A 1 164 ? -5.085 -3.314 24.174 1.00 94.94 164 ILE A CA 1
ATOM 1179 C C . ILE A 1 164 ? -6.566 -3.502 23.855 1.00 94.94 164 ILE A C 1
ATOM 1181 O O . ILE A 1 164 ? -7.411 -3.513 24.747 1.00 94.94 164 ILE A O 1
ATOM 1185 N N . ALA A 1 165 ? -6.877 -3.683 22.577 1.00 97.25 165 ALA A N 1
ATOM 1186 C CA . ALA A 1 165 ? -8.201 -4.031 22.084 1.00 97.25 165 ALA A CA 1
ATOM 1187 C C . ALA A 1 165 ? -8.133 -5.448 21.502 1.00 97.25 165 ALA A C 1
ATOM 1189 O O . ALA A 1 165 ? -7.841 -5.641 20.320 1.00 97.25 165 ALA A O 1
ATOM 1190 N N . SER A 1 166 ? -8.347 -6.445 22.361 1.00 97.62 166 SER A N 1
ATOM 1191 C CA . SER A 1 166 ? -8.222 -7.873 22.025 1.00 97.62 166 SER A CA 1
ATOM 1192 C C . SER A 1 166 ? -9.562 -8.611 21.948 1.00 97.62 166 SER A C 1
ATOM 1194 O O . SER A 1 166 ? -9.600 -9.781 21.579 1.00 97.62 166 SER A O 1
ATOM 1196 N N . GLY A 1 167 ? -10.659 -7.927 22.282 1.00 98.06 167 GLY A N 1
ATOM 1197 C CA . GLY A 1 167 ? -12.004 -8.489 22.310 1.00 98.06 167 GLY A CA 1
ATOM 1198 C C . GLY A 1 167 ? -12.694 -8.589 20.950 1.00 98.06 167 GLY A C 1
ATOM 1199 O O . GLY A 1 167 ? -12.073 -8.542 19.888 1.00 98.06 167 GLY A O 1
ATOM 1200 N N . THR A 1 168 ? -14.019 -8.708 20.994 1.00 98.56 168 THR A N 1
ATOM 1201 C CA . THR A 1 168 ? -14.886 -8.681 19.808 1.00 98.56 168 THR A CA 1
ATOM 1202 C C . THR A 1 168 ? -15.706 -7.398 19.803 1.00 98.56 168 THR A C 1
ATOM 1204 O O . THR A 1 168 ? -16.427 -7.118 20.756 1.00 98.56 168 THR A O 1
ATOM 1207 N N . PHE A 1 169 ? -15.620 -6.626 18.726 1.00 98.69 169 PHE A N 1
ATOM 1208 C CA . PHE A 1 169 ? -16.269 -5.327 18.573 1.00 98.69 169 PHE A CA 1
ATOM 1209 C C . PHE A 1 169 ? -17.126 -5.347 17.309 1.00 98.69 169 PHE A C 1
ATOM 1211 O O . PHE A 1 169 ? -16.616 -5.591 16.214 1.00 98.69 169 PHE A O 1
ATOM 1218 N N . ILE A 1 170 ? -18.429 -5.113 17.456 1.00 98.75 170 ILE A N 1
ATOM 1219 C CA . ILE A 1 170 ? -19.400 -5.192 16.362 1.00 98.75 170 ILE A CA 1
ATOM 1220 C C . ILE A 1 170 ? -20.238 -3.917 16.351 1.00 98.75 170 ILE A C 1
ATOM 1222 O O . ILE A 1 170 ? -20.940 -3.627 17.321 1.00 98.75 170 ILE A O 1
ATOM 1226 N N . ARG A 1 171 ? -20.189 -3.169 15.242 1.00 98.62 171 ARG A N 1
ATOM 1227 C CA . ARG A 1 171 ? -20.917 -1.899 15.053 1.00 98.62 171 ARG A CA 1
ATOM 1228 C C . ARG A 1 171 ? -20.638 -0.881 16.165 1.00 98.62 171 ARG A C 1
ATOM 1230 O O . ARG A 1 171 ? -21.513 -0.124 16.581 1.00 98.62 171 ARG A O 1
ATOM 1237 N N . CYS A 1 172 ? -19.408 -0.873 16.675 1.00 98.62 172 CYS A N 1
ATOM 1238 C CA . CYS A 1 172 ? -18.992 0.079 17.697 1.00 98.62 172 CYS A CA 1
ATOM 1239 C C . CYS A 1 172 ? -18.551 1.402 17.065 1.00 98.62 172 CYS A C 1
ATOM 1241 O O . CYS A 1 172 ? -17.850 1.408 16.051 1.00 98.62 172 CYS A O 1
ATOM 1243 N N . THR A 1 173 ? -18.915 2.519 17.693 1.00 98.56 173 THR A N 1
ATOM 1244 C CA . THR A 1 173 ? -18.486 3.863 17.280 1.00 98.56 173 THR A CA 1
ATOM 1245 C C . THR A 1 173 ? -17.694 4.538 18.389 1.00 98.56 173 THR A C 1
ATOM 1247 O O . THR A 1 173 ? -18.104 4.500 19.549 1.00 98.56 173 THR A O 1
ATOM 1250 N N . ALA A 1 174 ? -16.569 5.162 18.045 1.00 98.12 174 ALA A N 1
ATOM 1251 C CA . ALA A 1 174 ? -15.736 5.867 19.012 1.00 98.12 174 ALA A CA 1
ATOM 1252 C C . ALA A 1 174 ? -15.089 7.141 18.444 1.00 98.12 174 ALA A C 1
ATOM 1254 O O . ALA A 1 174 ? -15.018 7.332 17.225 1.00 98.12 174 ALA A O 1
ATOM 1255 N N . GLY A 1 175 ? -14.612 8.001 19.347 1.00 97.12 175 GLY A N 1
ATOM 1256 C CA . GLY A 1 175 ? -13.822 9.189 19.018 1.00 97.12 175 GLY A CA 1
ATOM 1257 C C . GLY A 1 175 ? -12.334 8.882 18.813 1.00 97.12 175 GLY A C 1
ATOM 1258 O O . GLY A 1 175 ? -11.933 7.726 18.682 1.00 97.12 175 GLY A O 1
ATOM 1259 N N . ASN A 1 176 ? -11.502 9.926 18.846 1.00 95.44 176 ASN A N 1
ATOM 1260 C CA . ASN A 1 176 ? -10.048 9.861 18.650 1.00 95.44 176 ASN A CA 1
ATOM 1261 C C . ASN A 1 176 ? -9.380 8.786 19.518 1.00 95.44 176 ASN A C 1
ATOM 1263 O O . ASN A 1 176 ? -9.768 8.589 20.668 1.00 95.44 176 ASN A O 1
ATOM 1267 N N . ARG A 1 177 ? -8.306 8.176 19.009 1.00 94.81 177 ARG A N 1
ATOM 1268 C CA . ARG A 1 177 ? -7.409 7.275 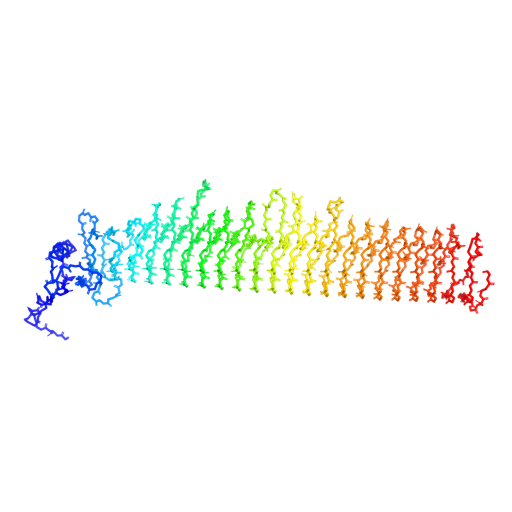19.754 1.00 94.81 177 ARG A CA 1
ATOM 1269 C C . ARG A 1 177 ? -8.112 6.066 20.383 1.00 94.81 177 ARG A C 1
ATOM 1271 O O . ARG A 1 177 ? -7.734 5.599 21.456 1.00 94.81 177 ARG A O 1
ATOM 1278 N N . SER A 1 178 ? -9.137 5.548 19.717 1.00 96.94 178 SER A N 1
ATOM 1279 C CA . SER A 1 178 ? -9.927 4.415 20.208 1.00 96.94 178 SER A CA 1
ATOM 1280 C C . SER A 1 178 ? -9.503 3.095 19.564 1.00 96.94 178 SER A C 1
ATOM 1282 O O . SER A 1 178 ? -8.788 3.085 18.560 1.00 96.94 178 SER A O 1
ATOM 1284 N N . PHE A 1 179 ? -9.949 1.974 20.138 1.00 97.00 179 PHE A N 1
ATOM 1285 C CA . PHE A 1 179 ? -9.589 0.625 19.682 1.00 97.00 179 PHE A CA 1
ATOM 1286 C C . PHE A 1 179 ? -8.065 0.420 19.694 1.00 97.00 179 PHE A C 1
ATOM 1288 O O . PHE A 1 179 ? -7.459 0.177 18.650 1.00 97.00 179 PHE A O 1
ATOM 1295 N N . ALA A 1 180 ? -7.432 0.587 20.861 1.00 94.94 180 ALA A N 1
ATOM 1296 C CA . ALA A 1 180 ? -5.968 0.629 20.997 1.00 94.94 180 ALA A CA 1
ATOM 1297 C C . ALA A 1 180 ? -5.305 1.742 20.173 1.00 94.94 180 ALA A C 1
ATOM 1299 O O . ALA A 1 180 ? -4.331 1.517 19.461 1.00 94.94 180 ALA A O 1
ATOM 1300 N N . GLY A 1 181 ? -5.861 2.954 20.232 1.00 84.81 181 GLY A N 1
ATOM 1301 C CA . GLY A 1 181 ? -5.377 4.092 19.460 1.00 84.81 181 GLY A CA 1
ATOM 1302 C C . GLY A 1 181 ? -4.290 4.939 20.141 1.00 84.81 181 GLY A C 1
ATOM 1303 O O . GLY A 1 181 ? -4.373 5.208 21.331 1.00 84.81 181 GLY A O 1
ATOM 1304 N N . TYR A 1 182 ? -3.324 5.355 19.311 1.00 80.81 182 TYR A N 1
ATOM 1305 C CA . TYR A 1 182 ? -2.167 6.268 19.430 1.00 80.81 182 TYR A CA 1
ATOM 1306 C C . TYR A 1 182 ? -1.313 6.345 20.707 1.00 80.81 182 TYR A C 1
ATOM 1308 O O . TYR A 1 182 ? -1.805 6.554 21.815 1.00 80.81 182 TYR A O 1
ATOM 1316 N N . ASN A 1 183 ? 0.006 6.348 20.491 1.00 67.00 183 ASN A N 1
ATOM 1317 C CA . ASN A 1 183 ? 1.005 6.617 21.507 1.00 67.00 183 ASN A CA 1
ATOM 1318 C C . ASN A 1 183 ? 2.199 7.415 20.942 1.00 67.00 183 ASN A C 1
ATOM 1320 O O . ASN A 1 183 ? 3.043 6.821 20.286 1.00 67.00 183 ASN A O 1
ATOM 1324 N N . ASP A 1 184 ? 2.340 8.693 21.326 1.00 71.94 184 ASP A N 1
ATOM 1325 C CA . ASP A 1 184 ? 3.503 9.555 20.995 1.00 71.94 184 ASP A CA 1
ATOM 1326 C C . ASP A 1 184 ? 4.866 8.964 21.426 1.00 71.94 184 ASP A C 1
ATOM 1328 O O . ASP A 1 184 ? 5.920 9.462 21.040 1.00 71.94 184 ASP A O 1
ATOM 1332 N N . THR A 1 185 ? 4.872 7.947 22.295 1.00 67.00 185 THR A N 1
ATOM 1333 C CA . THR A 1 185 ? 6.071 7.474 23.007 1.00 67.00 185 THR A CA 1
ATOM 1334 C C . THR A 1 185 ? 6.546 6.076 22.601 1.00 67.00 185 THR A C 1
ATOM 1336 O O . THR A 1 185 ? 7.470 5.555 23.222 1.00 67.00 185 THR A O 1
ATOM 1339 N N . GLY A 1 186 ? 5.951 5.453 21.575 1.00 67.19 186 GLY A N 1
ATOM 1340 C CA . GLY A 1 186 ? 6.430 4.171 21.033 1.00 67.19 186 GLY A CA 1
ATOM 1341 C C . GLY A 1 186 ? 6.142 2.922 21.886 1.00 67.19 186 GLY A C 1
ATOM 1342 O O . GLY A 1 186 ? 6.785 1.892 21.698 1.00 67.19 186 GLY A O 1
ATOM 1343 N N . TRP A 1 187 ? 5.187 2.970 22.822 1.00 66.62 187 TRP A N 1
ATOM 1344 C CA . TRP A 1 187 ? 4.756 1.795 23.598 1.00 66.62 187 TRP A CA 1
ATOM 1345 C C . TRP A 1 187 ? 3.582 1.087 22.914 1.00 66.62 187 TRP A C 1
ATOM 1347 O O . TRP A 1 187 ? 2.654 1.728 22.418 1.00 66.62 187 TRP A O 1
ATOM 1357 N N . GLY A 1 188 ? 3.646 -0.248 22.905 1.00 75.50 188 GLY A N 1
ATOM 1358 C CA . GLY A 1 188 ? 2.865 -1.160 22.065 1.00 75.50 188 GLY A CA 1
ATOM 1359 C C . GLY A 1 188 ? 1.361 -1.231 22.330 1.00 75.50 188 GLY A C 1
ATOM 1360 O O . GLY A 1 188 ? 0.861 -2.250 22.810 1.00 75.50 188 GLY A O 1
ATOM 1361 N N . ASN A 1 189 ? 0.621 -0.204 21.914 1.00 89.81 189 ASN A N 1
ATOM 1362 C CA . ASN A 1 189 ? -0.816 -0.330 21.692 1.00 89.81 189 ASN A CA 1
ATOM 1363 C C . ASN A 1 189 ? -1.085 -1.481 20.719 1.00 89.81 189 ASN A C 1
ATOM 1365 O O . ASN A 1 189 ? -0.390 -1.614 19.713 1.00 89.81 189 ASN A O 1
ATOM 1369 N N . THR A 1 190 ? -2.059 -2.336 21.021 1.00 94.94 190 THR A N 1
ATOM 1370 C CA . THR A 1 190 ? -2.328 -3.520 20.194 1.00 94.94 190 THR A CA 1
ATOM 1371 C C . THR A 1 190 ? -3.821 -3.700 19.954 1.00 94.94 190 THR A C 1
ATOM 1373 O O . THR A 1 190 ? -4.578 -3.991 20.877 1.00 94.94 190 THR A O 1
ATOM 1376 N N . ALA A 1 191 ? -4.239 -3.580 18.695 1.00 97.06 191 ALA A N 1
ATOM 1377 C CA . ALA A 1 191 ? -5.549 -4.007 18.218 1.00 97.06 191 ALA A CA 1
ATOM 1378 C C . ALA A 1 191 ? -5.428 -5.408 17.601 1.00 97.06 191 ALA A C 1
ATOM 1380 O O . ALA A 1 191 ? -5.109 -5.558 16.419 1.00 97.06 191 ALA A O 1
ATOM 1381 N N . SER A 1 192 ? -5.659 -6.435 18.418 1.00 97.62 192 SER A N 1
ATOM 1382 C CA . SER A 1 192 ? -5.525 -7.854 18.048 1.00 97.62 192 SER A CA 1
ATOM 1383 C C . SER A 1 192 ? -6.856 -8.611 17.986 1.00 97.62 192 SER A C 1
ATOM 1385 O O . SER A 1 192 ? -6.873 -9.784 17.621 1.00 97.62 192 SER A O 1
ATOM 1387 N N . GLY A 1 193 ? -7.962 -7.954 18.339 1.00 98.12 193 GLY A N 1
ATOM 1388 C CA . GLY A 1 193 ? -9.294 -8.549 18.385 1.00 98.12 193 GLY A CA 1
ATOM 1389 C C . GLY A 1 193 ? -9.984 -8.740 17.029 1.00 98.12 193 GLY A C 1
ATOM 1390 O O . GLY A 1 193 ? -9.373 -8.708 15.956 1.00 98.12 193 GLY A O 1
ATOM 1391 N N . ILE A 1 194 ? -11.302 -8.917 17.093 1.00 98.62 194 ILE A N 1
ATOM 1392 C CA . ILE A 1 194 ? -12.199 -8.991 15.934 1.00 98.62 194 ILE A CA 1
ATOM 1393 C C . ILE A 1 194 ? -13.011 -7.700 15.873 1.00 98.62 194 ILE A C 1
ATOM 1395 O O . ILE A 1 194 ? -13.724 -7.373 16.817 1.00 98.62 194 ILE A O 1
ATOM 1399 N N . PHE A 1 195 ? -12.935 -6.985 14.755 1.00 98.69 195 PHE A N 1
ATOM 1400 C CA . PHE A 1 195 ? -13.612 -5.710 14.536 1.00 98.69 195 PHE A CA 1
ATOM 1401 C C . PHE A 1 195 ? -14.490 -5.812 13.289 1.00 98.69 195 PHE A C 1
ATOM 1403 O O . PHE A 1 195 ? -13.994 -6.093 12.195 1.00 98.69 195 PHE A O 1
ATOM 1410 N N . ILE A 1 196 ? -15.796 -5.599 13.450 1.00 98.69 196 ILE A N 1
ATOM 1411 C CA . ILE A 1 196 ? -16.787 -5.718 12.376 1.00 98.69 196 ILE A CA 1
ATOM 1412 C C . ILE A 1 196 ? -17.653 -4.462 12.373 1.00 98.69 196 ILE A C 1
ATOM 1414 O O . ILE A 1 196 ? -18.289 -4.146 13.375 1.00 98.69 196 ILE A O 1
ATOM 1418 N N . ASP A 1 197 ? -17.672 -3.745 11.250 1.00 98.56 197 ASP A N 1
ATOM 1419 C CA . ASP A 1 197 ? -18.460 -2.519 11.055 1.00 98.56 197 ASP A CA 1
ATOM 1420 C C . ASP A 1 197 ? -18.157 -1.421 12.100 1.00 98.56 197 ASP A C 1
ATOM 1422 O O . ASP A 1 197 ? -19.010 -0.607 12.455 1.00 98.56 197 ASP A O 1
ATOM 1426 N N . CYS A 1 198 ? -16.936 -1.407 12.641 1.00 98.62 198 CYS A N 1
ATOM 1427 C CA . CYS A 1 198 ? -16.520 -0.417 13.631 1.00 98.62 198 CYS A CA 1
ATOM 1428 C C . CYS A 1 198 ? -16.108 0.898 12.965 1.00 98.62 198 CYS A C 1
ATOM 1430 O O . CYS A 1 198 ? -15.366 0.905 11.982 1.00 98.62 198 CYS A O 1
ATOM 1432 N N . THR A 1 199 ? -16.526 2.018 13.549 1.00 98.50 199 THR A N 1
ATOM 1433 C CA . THR A 1 199 ? -16.180 3.358 13.066 1.00 98.50 199 THR A CA 1
ATOM 1434 C C . THR A 1 199 ? -15.439 4.144 14.136 1.00 98.50 199 THR A C 1
ATOM 1436 O O . THR A 1 199 ? -15.903 4.283 15.265 1.00 98.50 199 THR A O 1
ATOM 1439 N N . CYS A 1 200 ? -14.313 4.732 13.756 1.00 97.44 200 CYS A N 1
ATOM 1440 C CA . CYS A 1 200 ? -13.684 5.801 14.505 1.00 97.44 200 CYS A CA 1
ATOM 1441 C C . CYS A 1 200 ? -13.820 7.117 13.738 1.00 97.44 200 CYS A C 1
ATOM 1443 O O . CYS A 1 200 ? -13.458 7.210 12.561 1.00 97.44 200 CYS A O 1
ATOM 1445 N N . THR A 1 201 ? -14.331 8.152 14.402 1.00 95.69 201 THR A N 1
ATOM 1446 C CA . THR A 1 201 ? -14.492 9.479 13.792 1.00 95.69 201 THR A CA 1
ATOM 1447 C C . THR A 1 201 ? -13.223 10.319 13.805 1.00 95.69 201 THR A C 1
ATOM 1449 O O . THR A 1 201 ? -13.256 11.447 13.326 1.00 95.69 201 THR A O 1
ATOM 1452 N N . GLY A 1 202 ? -12.147 9.801 14.388 1.00 92.19 202 GLY A N 1
ATOM 1453 C CA . GLY A 1 202 ? -11.005 10.587 14.803 1.00 92.19 202 GLY A CA 1
ATOM 1454 C C . GLY A 1 202 ? -9.646 9.974 14.490 1.00 92.19 202 GLY A C 1
ATOM 1455 O O . GLY A 1 202 ? -9.531 8.893 13.914 1.00 92.19 202 GLY A O 1
ATOM 1456 N N . TYR A 1 203 ? -8.622 10.692 14.927 1.00 93.69 203 TYR A N 1
ATOM 1457 C CA . TYR A 1 203 ? -7.203 10.416 14.743 1.00 93.69 203 TYR A CA 1
ATOM 1458 C C . TYR A 1 203 ? -6.740 9.119 15.424 1.00 93.69 203 TYR A C 1
ATOM 1460 O O . TYR A 1 203 ? -7.103 8.849 16.573 1.00 93.69 203 TYR A O 1
ATOM 1468 N N . GLY A 1 204 ? -5.864 8.358 14.761 1.00 92.62 204 GLY A N 1
ATOM 1469 C CA . GLY A 1 204 ? -4.957 7.409 15.410 1.00 92.62 204 GLY A CA 1
ATOM 1470 C C . GLY A 1 204 ? -5.605 6.182 16.050 1.00 92.62 204 GLY A C 1
ATOM 1471 O O . GLY A 1 204 ? -5.386 5.954 17.235 1.00 92.62 204 GLY A O 1
ATOM 1472 N N . SER A 1 205 ? -6.421 5.411 15.327 1.00 95.88 205 SER A N 1
ATOM 1473 C CA . SER A 1 205 ? -7.235 4.318 15.901 1.00 95.88 205 SER A CA 1
ATOM 1474 C C . SER A 1 205 ? -6.905 2.933 15.346 1.00 95.88 205 SER A C 1
ATOM 1476 O O . SER A 1 205 ? -6.097 2.803 14.427 1.00 95.88 205 SER A O 1
ATOM 1478 N N . PHE A 1 206 ? -7.510 1.886 15.918 1.00 96.56 206 PHE A N 1
ATOM 1479 C CA . PHE A 1 206 ? -7.289 0.488 15.515 1.00 96.56 206 PHE A CA 1
ATOM 1480 C C . PHE A 1 206 ? -5.805 0.110 15.544 1.00 96.56 206 PHE A C 1
ATOM 1482 O O . PHE A 1 206 ? -5.205 -0.211 14.523 1.00 96.56 206 PHE A O 1
ATOM 1489 N N . GLY A 1 207 ? -5.182 0.217 16.712 1.00 93.62 207 GLY A N 1
ATOM 1490 C CA . GLY A 1 207 ? -3.745 0.013 16.866 1.00 93.62 207 GLY A CA 1
ATOM 1491 C C . GLY A 1 207 ? -2.925 1.279 16.635 1.00 93.62 207 GLY A C 1
ATOM 1492 O O . GLY A 1 207 ? -1.810 1.324 17.122 1.00 93.62 207 GLY A O 1
ATOM 1493 N N . GLY A 1 208 ? -3.449 2.329 15.986 1.00 91.94 208 GLY A N 1
ATOM 1494 C CA . GLY A 1 208 ? -2.791 3.641 15.909 1.00 91.94 208 GLY A CA 1
ATOM 1495 C C . GLY A 1 208 ? -1.346 3.563 15.400 1.00 91.94 208 GLY A C 1
ATOM 1496 O O . GLY A 1 208 ? -1.104 3.026 14.331 1.00 91.94 208 GLY A O 1
ATOM 1497 N N . GLU A 1 209 ? -0.389 4.046 16.192 1.00 90.38 209 GLU A N 1
ATOM 1498 C CA . GLU A 1 209 ? 1.064 3.886 15.976 1.00 90.38 209 GLU A CA 1
ATOM 1499 C C . GLU A 1 209 ? 1.667 2.597 16.567 1.00 90.38 209 GLU A C 1
ATOM 1501 O O . GLU A 1 209 ? 2.871 2.391 16.532 1.00 90.38 209 GLU A O 1
ATOM 1506 N N . GLY A 1 210 ? 0.848 1.734 17.151 1.00 92.12 210 GLY A N 1
ATOM 1507 C CA . GLY A 1 210 ? 1.221 0.408 17.624 1.00 92.12 210 GLY A CA 1
ATOM 1508 C C . GLY A 1 210 ? 0.883 -0.689 16.610 1.00 92.12 210 GLY A C 1
ATOM 1509 O O . GLY A 1 210 ? 0.993 -0.520 15.400 1.00 92.12 210 GLY A O 1
ATOM 1510 N N . THR A 1 211 ? 0.481 -1.856 17.104 1.00 93.94 211 THR A N 1
ATOM 1511 C CA . THR A 1 211 ? 0.216 -3.046 16.289 1.00 93.94 211 THR A CA 1
ATOM 1512 C C . THR A 1 211 ? -1.270 -3.198 15.960 1.00 93.94 211 THR A C 1
ATOM 1514 O O . THR A 1 211 ? -2.118 -3.237 16.850 1.00 93.94 211 THR A O 1
ATOM 1517 N N . ALA A 1 212 ? -1.584 -3.375 14.680 1.00 96.31 212 ALA A N 1
ATOM 1518 C CA . ALA A 1 212 ? -2.878 -3.818 14.174 1.00 96.31 212 ALA A CA 1
ATOM 1519 C C . ALA A 1 212 ? -2.744 -5.250 13.623 1.00 96.31 212 ALA A C 1
ATOM 1521 O O . ALA A 1 212 ? -2.427 -5.466 12.451 1.00 96.31 212 ALA A O 1
ATOM 1522 N N . SER A 1 213 ? -2.961 -6.239 14.491 1.00 97.06 213 SER A N 1
ATOM 1523 C CA . SER A 1 213 ? -2.779 -7.671 14.195 1.00 97.06 213 SER A CA 1
ATOM 1524 C C . SER A 1 213 ? -4.083 -8.475 14.168 1.00 97.06 213 SER A C 1
ATOM 1526 O O . SER A 1 213 ? -4.063 -9.669 13.881 1.00 97.06 213 SER A O 1
ATOM 1528 N N . GLY A 1 214 ? -5.215 -7.832 14.460 1.00 97.94 214 GLY A N 1
ATOM 1529 C CA . GLY A 1 214 ? -6.530 -8.466 14.510 1.00 97.94 214 GLY A CA 1
ATOM 1530 C C . GLY A 1 214 ? -7.168 -8.752 13.149 1.00 97.94 214 GLY A C 1
ATOM 1531 O O . GLY A 1 214 ? -6.544 -8.682 12.088 1.00 97.94 214 GLY A O 1
ATOM 1532 N N . THR A 1 215 ? -8.464 -9.062 13.184 1.00 98.56 215 THR A N 1
ATOM 1533 C CA . THR A 1 215 ? -9.310 -9.158 11.986 1.00 98.56 215 THR A CA 1
ATOM 1534 C C . THR A 1 215 ? -10.227 -7.948 11.909 1.00 98.56 215 THR A C 1
ATOM 1536 O O . THR A 1 215 ? -11.048 -7.739 12.796 1.00 98.56 215 THR A O 1
ATOM 1539 N N . PHE A 1 216 ? -10.124 -7.187 10.825 1.00 98.62 216 PHE A N 1
ATOM 1540 C CA . PHE A 1 216 ? -10.873 -5.957 10.592 1.00 98.62 216 PHE A CA 1
ATOM 1541 C C . PHE A 1 216 ? -11.746 -6.129 9.351 1.00 98.62 216 PHE A C 1
ATOM 1543 O O . PHE A 1 216 ? -11.244 -6.426 8.266 1.00 98.62 216 PHE A O 1
ATOM 1550 N N . THR A 1 217 ? -13.059 -5.967 9.503 1.00 98.69 217 THR A N 1
ATOM 1551 C CA . THR A 1 217 ? -14.031 -6.088 8.410 1.00 98.69 217 THR A CA 1
ATOM 1552 C C . THR A 1 217 ? -14.937 -4.867 8.397 1.00 98.69 217 THR A C 1
ATOM 1554 O O . THR A 1 217 ? -15.602 -4.582 9.390 1.00 98.69 217 THR A O 1
ATOM 1557 N N . ASN A 1 218 ? -14.953 -4.146 7.273 1.00 98.56 218 ASN A N 1
ATOM 1558 C CA . ASN A 1 218 ? -15.727 -2.915 7.073 1.00 98.56 218 ASN A CA 1
ATOM 1559 C C . ASN A 1 218 ? -15.435 -1.830 8.131 1.00 98.56 218 ASN A C 1
ATOM 1561 O O . ASN A 1 218 ? -16.317 -1.065 8.519 1.00 98.56 218 ASN A O 1
ATOM 1565 N N . CYS A 1 219 ? -14.205 -1.783 8.649 1.00 98.56 219 CYS A N 1
ATOM 1566 C CA . CYS A 1 219 ? -13.820 -0.785 9.644 1.00 98.56 219 CYS A CA 1
ATOM 1567 C C . CYS A 1 219 ? -13.446 0.542 8.980 1.00 98.56 219 CYS A C 1
ATOM 1569 O O . CYS A 1 219 ? -12.717 0.557 7.986 1.00 98.56 219 CYS A O 1
ATOM 1571 N N . ILE A 1 220 ? -13.898 1.650 9.566 1.00 98.44 220 ILE A N 1
ATOM 1572 C CA . ILE A 1 220 ? -13.665 3.001 9.049 1.00 98.44 220 ILE A CA 1
ATOM 1573 C C . ILE A 1 220 ? -12.907 3.817 10.093 1.00 98.44 220 ILE A C 1
ATOM 1575 O O . ILE A 1 220 ? -13.400 4.024 11.201 1.00 98.44 220 ILE A O 1
ATOM 1579 N N . ALA A 1 221 ? -11.742 4.335 9.722 1.00 97.19 221 ALA A N 1
ATOM 1580 C CA . ALA A 1 221 ? -11.053 5.399 10.437 1.00 97.19 221 ALA A CA 1
ATOM 1581 C C . ALA A 1 221 ? -11.105 6.669 9.584 1.00 97.19 221 ALA A C 1
ATOM 1583 O O . ALA A 1 221 ? -10.535 6.720 8.499 1.00 97.19 221 ALA A O 1
ATOM 1584 N N . LYS A 1 222 ? -11.834 7.693 10.035 1.00 96.12 222 LYS A N 1
ATOM 1585 C CA . LYS A 1 222 ? -12.067 8.895 9.211 1.00 96.12 222 LYS A CA 1
ATOM 1586 C C . LYS A 1 222 ? -10.838 9.797 9.057 1.00 96.12 222 LYS A C 1
ATOM 1588 O O . LYS A 1 222 ? -10.838 10.676 8.200 1.00 96.12 222 LYS A O 1
ATOM 1593 N N . ASP A 1 223 ? -9.822 9.586 9.881 1.00 94.56 223 ASP A N 1
ATOM 1594 C CA . ASP A 1 223 ? -8.637 10.431 9.971 1.00 94.56 223 ASP A CA 1
ATOM 1595 C C . ASP A 1 223 ? -7.348 9.598 9.805 1.00 94.56 223 ASP A C 1
ATOM 1597 O O . ASP A 1 223 ? -7.384 8.408 9.474 1.00 94.56 223 ASP A O 1
ATOM 1601 N N . ILE A 1 224 ? -6.202 10.244 9.986 1.00 94.50 224 ILE A N 1
ATOM 1602 C CA . ILE A 1 224 ? -4.859 9.702 9.769 1.00 94.50 224 ILE A CA 1
ATOM 1603 C C . ILE A 1 224 ? -4.353 8.818 10.934 1.00 94.50 224 ILE A C 1
ATOM 1605 O O . ILE A 1 224 ? -4.958 8.753 12.009 1.00 94.50 224 ILE A O 1
ATOM 1609 N N . TYR A 1 225 ? -3.222 8.133 10.723 1.00 93.94 225 TYR A N 1
ATOM 1610 C CA . TYR A 1 225 ? -2.493 7.296 11.701 1.00 93.94 225 TYR A CA 1
ATOM 1611 C C . TYR A 1 225 ? -3.220 6.058 12.221 1.00 93.94 225 TYR A C 1
ATOM 1613 O O . TYR A 1 225 ? -3.014 5.652 13.363 1.00 93.94 225 TYR A O 1
ATOM 1621 N N . SER A 1 226 ? -4.069 5.438 11.408 1.00 95.44 226 SER A N 1
ATOM 1622 C CA . SER A 1 226 ? -4.844 4.272 11.841 1.00 95.44 226 SER A CA 1
ATOM 1623 C C . SER A 1 226 ? -4.281 2.952 11.318 1.00 95.44 226 SER A C 1
ATOM 1625 O O . SER A 1 226 ? -3.480 2.924 10.384 1.00 95.44 226 SER A O 1
ATOM 1627 N N . PHE A 1 227 ? -4.720 1.840 11.911 1.00 95.69 227 PHE A N 1
ATOM 1628 C CA . PHE A 1 227 ? -4.333 0.487 11.491 1.00 95.69 227 PHE A CA 1
ATOM 1629 C C . PHE A 1 227 ? -2.816 0.247 11.515 1.00 95.69 227 PHE A C 1
ATOM 1631 O O . PHE A 1 227 ? -2.257 -0.305 10.571 1.00 95.69 227 PHE A O 1
ATOM 1638 N N . GLY A 1 228 ? -2.152 0.666 12.593 1.00 91.38 228 GLY A N 1
ATOM 1639 C CA . GLY A 1 228 ? -0.726 0.424 12.802 1.00 91.38 228 GLY A CA 1
ATOM 1640 C C . GLY A 1 228 ? 0.152 1.256 11.877 1.00 91.38 228 GLY A C 1
ATOM 1641 O O . GLY A 1 228 ? 0.894 0.686 11.106 1.00 91.38 228 GLY A O 1
ATOM 1642 N N . ASN A 1 229 ? 0.044 2.584 11.897 1.00 88.12 229 ASN A N 1
ATOM 1643 C CA . ASN A 1 229 ? 0.910 3.502 11.161 1.00 88.12 229 ASN A CA 1
ATOM 1644 C C . ASN A 1 229 ? 2.392 3.312 11.530 1.00 88.12 229 ASN A C 1
ATOM 1646 O O . ASN A 1 229 ? 3.092 2.556 10.869 1.00 88.12 229 ASN A O 1
ATOM 1650 N N . ASN A 1 230 ? 2.832 3.933 12.633 1.00 85.44 230 ASN A N 1
ATOM 1651 C CA . ASN A 1 230 ? 4.193 3.843 13.145 1.00 85.44 230 ASN A CA 1
ATOM 1652 C C . ASN A 1 230 ? 4.425 2.544 13.952 1.00 85.44 230 ASN A C 1
ATOM 1654 O O . ASN A 1 230 ? 5.496 2.385 14.539 1.00 85.44 230 ASN A O 1
ATOM 1658 N N . GLY A 1 231 ? 3.539 1.550 13.806 1.00 86.50 231 GLY A N 1
ATOM 1659 C CA . GLY A 1 231 ? 3.776 0.174 14.241 1.00 86.50 231 GLY A CA 1
ATOM 1660 C C . GLY A 1 231 ? 3.372 -0.869 13.188 1.00 86.50 231 GLY A C 1
ATOM 1661 O O . GLY A 1 231 ? 3.362 -0.616 11.988 1.00 86.50 231 GLY A O 1
ATOM 1662 N N . ILE A 1 232 ? 3.069 -2.095 13.613 1.00 90.62 232 ILE A N 1
ATOM 1663 C CA . ILE A 1 232 ? 2.952 -3.237 12.695 1.00 90.62 232 ILE A CA 1
ATOM 1664 C C . ILE A 1 232 ? 1.502 -3.442 12.241 1.00 90.62 232 ILE A C 1
ATOM 1666 O O . ILE A 1 232 ? 0.636 -3.766 13.052 1.00 90.62 232 ILE A O 1
ATOM 1670 N N . ALA A 1 233 ? 1.246 -3.383 10.933 1.00 94.75 233 ALA A N 1
ATOM 1671 C CA . ALA A 1 233 ? 0.005 -3.870 10.327 1.00 94.75 233 ALA A CA 1
ATOM 1672 C C . ALA A 1 233 ? 0.179 -5.318 9.823 1.00 94.75 233 ALA A C 1
ATOM 1674 O O . ALA A 1 233 ? 0.609 -5.552 8.691 1.00 94.75 233 ALA A O 1
ATOM 1675 N N . SER A 1 234 ? -0.130 -6.298 10.677 1.00 95.81 234 SER A N 1
ATOM 1676 C CA . SER A 1 234 ? 0.058 -7.741 10.414 1.00 95.81 234 SER A CA 1
ATOM 1677 C C . SER A 1 234 ? -1.238 -8.556 10.392 1.00 95.81 234 SER A C 1
ATOM 1679 O O . SER A 1 234 ? -1.208 -9.765 10.172 1.00 95.81 234 SER A O 1
ATOM 1681 N N . GLY A 1 235 ? -2.381 -7.907 10.616 1.00 97.00 235 GLY A N 1
ATOM 1682 C CA . GLY A 1 235 ? -3.688 -8.553 10.673 1.00 97.00 235 GLY A CA 1
ATOM 1683 C C . GLY A 1 235 ? -4.298 -8.905 9.315 1.00 97.00 235 GLY A C 1
ATOM 1684 O O . GLY A 1 235 ? -3.640 -8.953 8.270 1.00 97.00 235 GLY A O 1
ATOM 1685 N N . VAL A 1 236 ? -5.610 -9.133 9.334 1.00 98.38 236 VAL A N 1
ATOM 1686 C CA . VAL A 1 236 ? -6.424 -9.328 8.129 1.00 98.38 236 VAL A CA 1
ATOM 1687 C C . VAL A 1 236 ? -7.425 -8.191 8.004 1.00 98.38 236 VAL A C 1
ATOM 1689 O O . VAL A 1 236 ? -8.275 -8.016 8.872 1.00 98.38 236 VAL A O 1
ATOM 1692 N N . PHE A 1 237 ? -7.360 -7.458 6.898 1.00 98.44 237 PHE A N 1
ATOM 1693 C CA . PHE A 1 237 ? -8.146 -6.255 6.650 1.00 98.44 237 PHE A CA 1
ATOM 1694 C C . PHE A 1 237 ? -9.035 -6.469 5.427 1.00 98.44 237 PHE A C 1
ATOM 1696 O O . PHE A 1 237 ? -8.550 -6.844 4.358 1.00 98.44 237 PHE A O 1
ATOM 1703 N N . ARG A 1 238 ? -10.344 -6.256 5.575 1.00 98.69 238 ARG A N 1
ATOM 1704 C CA . ARG A 1 238 ? -11.332 -6.408 4.500 1.00 98.69 238 ARG A CA 1
ATOM 1705 C C . ARG A 1 238 ? -12.231 -5.187 4.436 1.00 98.69 238 ARG A C 1
ATOM 1707 O O . ARG A 1 238 ? -12.915 -4.886 5.411 1.00 98.69 238 ARG A O 1
ATOM 1714 N N . ASN A 1 239 ? -12.256 -4.523 3.284 1.00 98.44 239 ASN A N 1
ATOM 1715 C CA . ASN A 1 239 ? -13.070 -3.330 3.034 1.00 98.44 239 ASN A CA 1
ATOM 1716 C C . ASN A 1 239 ? -12.828 -2.219 4.076 1.00 98.44 239 ASN A C 1
ATOM 1718 O O . ASN A 1 239 ? -13.753 -1.517 4.482 1.00 98.44 239 ASN A O 1
ATOM 1722 N N . CYS A 1 240 ? -11.597 -2.110 4.581 1.00 98.44 240 CYS A N 1
ATOM 1723 C CA . CYS A 1 240 ? -11.246 -1.088 5.561 1.00 98.44 240 CYS A CA 1
ATOM 1724 C C . CYS A 1 240 ? -10.930 0.232 4.861 1.00 98.44 240 CYS A C 1
ATOM 1726 O O . CYS A 1 240 ? -10.261 0.239 3.827 1.00 98.44 240 CYS A O 1
ATOM 1728 N N . VAL A 1 241 ? -11.365 1.336 5.461 1.00 98.00 241 VAL A N 1
ATOM 1729 C CA . VAL A 1 241 ? -11.115 2.688 4.955 1.00 98.00 241 VAL A CA 1
ATOM 1730 C C . VAL A 1 241 ? -10.366 3.484 6.012 1.00 98.00 241 VAL A C 1
ATOM 1732 O O . VAL A 1 241 ? -10.781 3.518 7.171 1.00 98.00 241 VAL A O 1
ATOM 1735 N N . ALA A 1 242 ? -9.272 4.120 5.609 1.00 97.00 242 ALA A N 1
ATOM 1736 C CA . ALA A 1 242 ? -8.521 5.058 6.431 1.00 97.00 242 ALA A CA 1
ATOM 1737 C C . ALA A 1 242 ? -8.110 6.284 5.610 1.00 97.00 242 ALA A C 1
ATOM 1739 O O . ALA A 1 242 ? -8.216 6.274 4.383 1.00 97.00 242 ALA A O 1
ATOM 1740 N N . ASN A 1 243 ? -7.610 7.321 6.276 1.00 94.81 243 ASN A N 1
ATOM 1741 C CA . ASN A 1 243 ? -6.947 8.435 5.607 1.00 94.81 243 ASN A CA 1
ATOM 1742 C C . ASN A 1 243 ? -5.415 8.258 5.641 1.00 94.81 243 ASN A C 1
ATOM 1744 O O . ASN A 1 243 ? -4.912 7.236 6.129 1.00 94.81 243 ASN A O 1
ATOM 1748 N N . GLY A 1 244 ? -4.683 9.236 5.104 1.00 91.25 244 GLY A N 1
ATOM 1749 C CA . GLY A 1 244 ? -3.235 9.198 4.912 1.00 91.25 244 GLY A CA 1
ATOM 1750 C C . GLY A 1 244 ? -2.453 8.728 6.135 1.00 91.25 244 GLY A C 1
ATOM 1751 O O . GLY A 1 244 ? -2.922 8.816 7.271 1.00 91.25 244 GLY A O 1
ATOM 1752 N N . ARG A 1 245 ? -1.241 8.215 5.908 1.00 92.69 245 ARG A N 1
ATOM 1753 C CA . ARG A 1 245 ? -0.415 7.651 6.983 1.00 92.69 245 ARG A CA 1
ATOM 1754 C C . ARG A 1 245 ? -1.207 6.568 7.736 1.00 92.69 245 ARG A C 1
ATOM 1756 O O . ARG A 1 245 ? -1.443 6.713 8.924 1.00 92.69 245 ARG A O 1
ATOM 1763 N N . SER A 1 246 ? -1.608 5.470 7.104 1.00 94.94 246 SER A N 1
ATOM 1764 C CA . SER A 1 246 ? -2.275 4.345 7.801 1.00 94.94 246 SER A CA 1
ATOM 1765 C C . SER A 1 246 ? -1.695 2.994 7.358 1.00 94.94 246 SER A C 1
ATOM 1767 O O . SER A 1 246 ? -0.700 2.973 6.640 1.00 94.94 246 SER A O 1
ATOM 1769 N N . PHE A 1 247 ? -2.256 1.878 7.837 1.00 95.19 247 PHE A N 1
ATOM 1770 C CA . PHE A 1 247 ? -1.953 0.507 7.383 1.00 95.19 247 PHE A CA 1
ATOM 1771 C C . PHE A 1 247 ? -0.448 0.164 7.278 1.00 95.19 247 PHE A C 1
ATOM 1773 O O . PHE A 1 247 ? 0.006 -0.341 6.247 1.00 95.19 247 PHE A O 1
ATOM 1780 N N . GLY A 1 248 ? 0.346 0.412 8.323 1.00 90.19 248 GLY A N 1
ATOM 1781 C CA . GLY A 1 248 ? 1.771 0.040 8.340 1.00 90.19 248 GLY A CA 1
ATOM 1782 C C . GLY A 1 248 ? 2.740 1.088 7.792 1.00 90.19 248 GLY A C 1
ATOM 1783 O O . GLY A 1 248 ? 3.868 0.737 7.458 1.00 90.19 248 GLY A O 1
ATOM 1784 N N . TYR A 1 249 ? 2.324 2.345 7.621 1.00 83.00 249 TYR A N 1
ATOM 1785 C CA . TYR A 1 249 ? 3.188 3.378 7.042 1.00 83.00 249 TYR A CA 1
ATOM 1786 C C . TYR A 1 249 ? 4.387 3.767 7.932 1.00 83.00 249 TYR A C 1
ATOM 1788 O O . TYR A 1 249 ? 4.205 4.178 9.069 1.00 83.00 249 TYR A O 1
ATOM 1796 N N . ASN A 1 250 ? 5.597 3.802 7.352 1.00 74.06 250 ASN A N 1
ATOM 1797 C CA . ASN A 1 250 ? 6.841 4.310 7.968 1.00 74.06 250 ASN A CA 1
ATOM 1798 C C . ASN A 1 250 ? 7.458 3.421 9.066 1.00 74.06 250 ASN A C 1
ATOM 1800 O O . ASN A 1 250 ? 7.980 3.911 10.068 1.00 74.06 250 ASN A O 1
ATOM 1804 N N . GLN A 1 251 ? 7.432 2.106 8.853 1.00 66.62 251 GLN A N 1
ATOM 1805 C CA . GLN A 1 251 ? 7.995 1.146 9.794 1.00 66.62 251 GLN A CA 1
ATOM 1806 C C . GLN A 1 251 ? 9.474 0.798 9.602 1.00 66.62 251 GLN A C 1
ATOM 1808 O O . GLN A 1 251 ? 9.884 0.540 8.469 1.00 66.62 251 GLN A O 1
ATOM 1813 N N . PRO A 1 252 ? 10.231 0.587 10.706 1.00 62.72 252 PRO A N 1
ATOM 1814 C CA . PRO A 1 252 ? 11.445 -0.227 10.663 1.00 62.72 252 PRO A CA 1
ATOM 1815 C C . PRO A 1 252 ? 11.141 -1.719 10.418 1.00 62.72 252 PRO A C 1
ATOM 1817 O O . PRO A 1 252 ? 12.009 -2.443 9.937 1.00 62.72 252 PRO A O 1
ATOM 1820 N N . ALA A 1 253 ? 9.929 -2.190 10.739 1.00 69.81 253 ALA A N 1
ATOM 1821 C CA . ALA A 1 253 ? 9.480 -3.566 10.532 1.00 69.81 253 ALA A CA 1
ATOM 1822 C C . ALA A 1 253 ? 8.407 -3.668 9.433 1.00 69.81 253 ALA A C 1
ATOM 1824 O O . ALA A 1 253 ? 7.343 -3.070 9.526 1.00 69.81 253 ALA A O 1
ATOM 1825 N N . ALA A 1 254 ? 8.670 -4.483 8.414 1.00 72.25 254 ALA A N 1
ATOM 1826 C CA . ALA A 1 254 ? 7.760 -4.772 7.308 1.00 72.25 254 ALA A CA 1
ATOM 1827 C C . ALA A 1 254 ? 6.295 -4.999 7.746 1.00 72.25 254 ALA A C 1
ATOM 1829 O O . ALA A 1 254 ? 6.014 -5.828 8.616 1.00 72.25 254 ALA A O 1
ATOM 1830 N N . SER A 1 255 ? 5.350 -4.320 7.090 1.00 82.81 255 SER A N 1
ATOM 1831 C CA . SER A 1 255 ? 3.933 -4.705 7.150 1.00 82.81 255 SER A CA 1
ATOM 1832 C C . SER A 1 255 ? 3.764 -6.119 6.579 1.00 82.81 255 SER A C 1
ATOM 1834 O O . SER A 1 255 ? 4.209 -6.395 5.472 1.00 82.81 255 SER A O 1
ATOM 1836 N N . THR A 1 256 ? 3.147 -7.041 7.318 1.00 92.31 256 THR A N 1
ATOM 1837 C CA . THR A 1 256 ? 2.998 -8.457 6.903 1.00 92.31 256 THR A CA 1
ATOM 1838 C C . THR A 1 256 ? 1.541 -8.898 6.772 1.00 92.31 256 THR A C 1
ATOM 1840 O O . THR A 1 256 ? 1.255 -10.079 6.579 1.00 92.31 256 THR A O 1
ATOM 1843 N N . GLY A 1 257 ? 0.603 -7.953 6.876 1.00 95.12 257 GLY A N 1
ATOM 1844 C CA . GLY A 1 257 ? -0.828 -8.225 6.857 1.00 95.12 257 GLY A CA 1
ATOM 1845 C C . GLY A 1 257 ? -1.378 -8.650 5.496 1.00 95.12 257 GLY A C 1
ATOM 1846 O O . GLY A 1 257 ? -0.723 -8.562 4.453 1.00 95.12 257 GLY A O 1
ATOM 1847 N N . ASN A 1 258 ? -2.636 -9.090 5.520 1.00 98.00 258 ASN A N 1
ATOM 1848 C CA . ASN A 1 258 ? -3.423 -9.390 4.328 1.00 98.00 258 ASN A CA 1
ATOM 1849 C C . ASN A 1 258 ? -4.532 -8.347 4.158 1.00 98.00 258 ASN A C 1
ATOM 1851 O O . ASN A 1 258 ? -5.433 -8.264 4.993 1.00 98.00 258 ASN A O 1
ATOM 1855 N N . PHE A 1 259 ? -4.502 -7.606 3.057 1.00 98.06 259 PHE A N 1
ATOM 1856 C CA . PHE A 1 259 ? -5.381 -6.477 2.780 1.00 98.06 259 PHE A CA 1
ATOM 1857 C C . PHE A 1 259 ? -6.239 -6.764 1.546 1.00 98.06 259 PHE A C 1
ATOM 1859 O O . PHE A 1 259 ? -5.719 -7.104 0.481 1.00 98.06 259 PHE A O 1
ATOM 1866 N N . TYR A 1 260 ? -7.554 -6.618 1.690 1.00 98.50 260 TYR A N 1
ATOM 1867 C CA . TYR A 1 260 ? -8.533 -6.887 0.641 1.00 98.50 260 TYR A CA 1
ATOM 1868 C C . TYR A 1 260 ? -9.495 -5.709 0.507 1.00 98.50 260 TYR A C 1
ATOM 1870 O O . TYR A 1 260 ? -10.225 -5.397 1.450 1.00 98.50 260 TYR A O 1
ATOM 1878 N N . ASN A 1 261 ? -9.530 -5.090 -0.674 1.00 98.44 261 ASN A N 1
ATOM 1879 C CA . ASN A 1 261 ? -10.394 -3.947 -0.990 1.00 98.44 261 ASN A CA 1
ATOM 1880 C C . ASN A 1 261 ? -10.238 -2.778 0.007 1.00 98.44 261 ASN A C 1
ATOM 1882 O O . ASN A 1 261 ? -11.216 -2.126 0.371 1.00 98.44 261 ASN A O 1
ATOM 1886 N N . CYS A 1 262 ? -9.029 -2.558 0.525 1.00 98.31 262 CYS A N 1
ATOM 1887 C CA . CYS A 1 262 ? -8.773 -1.475 1.469 1.00 98.31 262 CYS A CA 1
ATOM 1888 C C . CYS A 1 262 ? -8.526 -0.161 0.724 1.00 98.31 262 CYS A C 1
ATOM 1890 O O . CYS A 1 262 ? -7.878 -0.147 -0.323 1.00 98.31 262 CYS A O 1
ATOM 1892 N N . ILE A 1 263 ? -9.000 0.943 1.295 1.00 98.06 263 ILE A N 1
ATOM 1893 C CA . ILE A 1 263 ? -8.822 2.283 0.736 1.00 98.06 263 ILE A CA 1
ATOM 1894 C C . ILE A 1 263 ? -8.070 3.141 1.745 1.00 98.06 263 ILE A C 1
ATOM 1896 O O . ILE A 1 263 ? -8.480 3.254 2.901 1.00 98.06 263 ILE A O 1
ATOM 1900 N N . ASN A 1 264 ? -6.999 3.776 1.283 1.00 96.88 264 ASN A N 1
ATOM 1901 C CA . ASN A 1 264 ? -6.405 4.911 1.959 1.00 96.88 264 ASN A CA 1
ATOM 1902 C C . ASN A 1 264 ? -6.700 6.181 1.156 1.00 96.88 264 ASN A C 1
ATOM 1904 O O . ASN A 1 264 ? -6.262 6.296 0.014 1.00 96.88 264 ASN A O 1
ATOM 1908 N N . SER A 1 265 ? -7.465 7.106 1.734 1.00 93.75 265 SER A N 1
ATOM 1909 C CA . SER A 1 265 ? -7.898 8.328 1.054 1.00 93.75 265 SER A CA 1
ATOM 1910 C C . SER A 1 265 ? -6.895 9.492 1.130 1.00 93.75 265 SER A C 1
ATOM 1912 O O . SER A 1 265 ? -7.263 10.630 0.843 1.00 93.75 265 SER A O 1
ATOM 1914 N N . GLY A 1 266 ? -5.658 9.246 1.562 1.00 87.62 266 GLY A N 1
ATOM 1915 C CA . GLY A 1 266 ? -4.608 10.258 1.624 1.00 87.62 266 GLY A CA 1
ATOM 1916 C C . GLY A 1 266 ? -3.243 9.710 1.218 1.00 87.62 266 GLY A C 1
ATOM 1917 O O . GLY A 1 266 ? -3.075 8.527 0.930 1.00 87.62 266 GLY A O 1
ATOM 1918 N N . GLY A 1 267 ? -2.238 10.585 1.213 1.00 85.19 267 GLY A N 1
ATOM 1919 C CA . GLY A 1 267 ? -0.859 10.175 0.950 1.00 85.19 267 GLY A CA 1
ATOM 1920 C C . GLY A 1 267 ? -0.332 9.198 2.005 1.00 85.19 267 GLY A C 1
ATOM 1921 O O . GLY A 1 267 ? -0.766 9.212 3.162 1.00 85.19 267 GLY A O 1
ATOM 1922 N N . SER A 1 268 ? 0.664 8.394 1.629 1.00 87.56 268 SER A N 1
ATOM 1923 C CA . SER A 1 268 ? 1.460 7.583 2.553 1.00 87.56 268 SER A CA 1
ATOM 1924 C C . SER A 1 268 ? 0.675 6.461 3.254 1.00 87.56 268 SER A C 1
ATOM 1926 O O . SER A 1 268 ? 0.750 6.317 4.469 1.00 87.56 268 SER A O 1
ATOM 1928 N N . GLY A 1 269 ? -0.147 5.694 2.537 1.00 83.44 269 GLY A N 1
ATOM 1929 C CA . GLY A 1 269 ? -1.226 4.950 3.182 1.00 83.44 269 GLY A CA 1
ATOM 1930 C C . GLY A 1 269 ? -1.089 3.454 3.454 1.00 83.44 269 GLY A C 1
ATOM 1931 O O . GLY A 1 269 ? -1.928 2.947 4.187 1.00 83.44 269 GLY A O 1
ATOM 1932 N N . PHE A 1 270 ? -0.114 2.747 2.882 1.00 92.38 270 PHE A N 1
ATOM 1933 C CA . PHE A 1 270 ? 0.081 1.302 3.076 1.00 92.38 270 PHE A CA 1
ATOM 1934 C C . PHE A 1 270 ? 1.568 0.985 3.182 1.00 92.38 270 PHE A C 1
ATOM 1936 O O . PHE A 1 270 ? 2.364 1.555 2.431 1.00 92.38 270 PHE A O 1
ATOM 1943 N N . GLY A 1 271 ? 1.925 0.033 4.042 1.00 88.75 271 GLY A N 1
ATOM 1944 C CA . GLY A 1 271 ? 3.248 -0.583 4.004 1.00 88.75 271 GLY A CA 1
ATOM 1945 C C . GLY A 1 271 ? 3.475 -1.435 2.739 1.00 88.75 271 GLY A C 1
ATOM 1946 O O . GLY A 1 271 ? 2.585 -1.612 1.905 1.00 88.75 271 GLY A O 1
ATOM 1947 N N . GLY A 1 272 ? 4.697 -1.931 2.564 1.00 87.25 272 GLY A N 1
ATOM 1948 C CA . GLY A 1 272 ? 5.212 -2.509 1.321 1.00 87.25 272 GLY A CA 1
ATOM 1949 C C . GLY A 1 272 ? 5.457 -4.024 1.308 1.00 87.25 272 GLY A C 1
ATOM 1950 O O . GLY A 1 272 ? 5.854 -4.547 0.268 1.00 87.25 272 GLY A O 1
ATOM 1951 N N . SER A 1 273 ? 5.239 -4.765 2.395 1.00 91.31 273 SER A N 1
ATOM 1952 C CA . SER A 1 273 ? 5.723 -6.160 2.503 1.00 91.31 273 SER A CA 1
ATOM 1953 C C . SER A 1 273 ? 4.630 -7.221 2.725 1.00 91.31 273 SER A C 1
ATOM 1955 O O . SER A 1 273 ? 4.929 -8.408 2.854 1.00 91.31 273 SER A O 1
ATOM 1957 N N . GLY A 1 274 ? 3.356 -6.818 2.726 1.00 94.00 274 GLY A N 1
ATOM 1958 C CA . GLY A 1 274 ? 2.202 -7.698 2.927 1.00 94.00 274 GLY A CA 1
ATOM 1959 C C . GLY A 1 274 ? 1.597 -8.261 1.637 1.00 94.00 274 GLY A C 1
ATOM 1960 O O . GLY A 1 274 ? 2.180 -8.209 0.552 1.00 94.00 274 GLY A O 1
ATOM 1961 N N . LYS A 1 275 ? 0.377 -8.791 1.749 1.00 97.69 275 LYS A N 1
ATOM 1962 C CA . LYS A 1 275 ? -0.452 -9.184 0.603 1.00 97.69 275 LYS A CA 1
ATOM 1963 C C . LYS A 1 275 ? -1.569 -8.169 0.401 1.00 97.69 275 LYS A C 1
ATOM 1965 O O . LYS A 1 275 ? -2.407 -8.010 1.282 1.00 97.69 275 LYS A O 1
ATOM 1970 N N . PHE A 1 276 ? -1.641 -7.562 -0.775 1.00 97.94 276 PHE A N 1
ATOM 1971 C CA . PHE A 1 276 ? -2.618 -6.534 -1.125 1.00 97.94 276 PHE A CA 1
ATOM 1972 C C . PHE A 1 276 ? -3.424 -6.962 -2.348 1.00 97.94 276 PHE A C 1
ATOM 1974 O O . PHE A 1 276 ? -2.859 -7.323 -3.382 1.00 97.94 276 PHE A O 1
ATOM 1981 N N . VAL A 1 277 ? -4.752 -6.924 -2.237 1.00 98.44 277 VAL A N 1
ATOM 1982 C CA . VAL A 1 277 ? -5.675 -7.295 -3.314 1.00 98.44 277 VAL A CA 1
ATOM 1983 C C . VAL A 1 277 ? -6.747 -6.220 -3.455 1.00 98.44 277 VAL A C 1
ATOM 1985 O O . VAL A 1 277 ? -7.517 -5.992 -2.523 1.00 98.44 277 VAL A O 1
ATOM 1988 N N . ASN A 1 278 ? -6.813 -5.588 -4.629 1.00 98.44 278 ASN A N 1
ATOM 1989 C CA . ASN A 1 278 ? -7.743 -4.502 -4.960 1.00 98.44 278 ASN A CA 1
ATOM 1990 C C . ASN A 1 278 ? -7.666 -3.306 -3.988 1.00 98.44 278 ASN A C 1
ATOM 1992 O O . ASN A 1 278 ? -8.686 -2.703 -3.658 1.00 98.44 278 ASN A O 1
ATOM 1996 N N . CYS A 1 279 ? -6.477 -2.997 -3.466 1.00 98.19 279 CYS A N 1
ATOM 1997 C CA . CYS A 1 279 ? -6.294 -1.866 -2.553 1.00 98.19 279 CYS A CA 1
ATOM 1998 C C . CYS A 1 279 ? -5.979 -0.575 -3.317 1.00 98.19 279 CYS A C 1
ATOM 2000 O O . CYS A 1 279 ? -5.215 -0.603 -4.284 1.00 98.19 279 CYS A O 1
ATOM 2002 N N . THR A 1 280 ? -6.493 0.55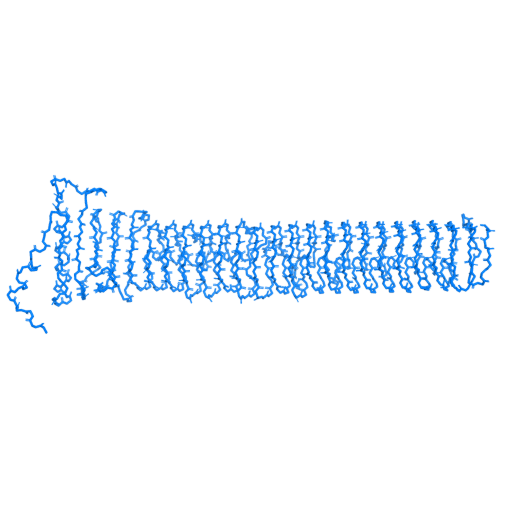3 -2.831 1.00 97.94 280 THR A N 1
ATOM 2003 C CA . THR A 1 280 ? -6.311 1.868 -3.462 1.00 97.94 280 THR A CA 1
ATOM 2004 C C . THR A 1 280 ? -5.747 2.873 -2.469 1.00 97.94 280 THR A C 1
ATOM 2006 O O . THR A 1 280 ? -6.288 3.026 -1.376 1.00 97.94 280 THR A O 1
ATOM 2009 N N . ASN A 1 281 ? -4.697 3.586 -2.866 1.00 96.88 281 ASN A N 1
ATOM 2010 C CA . ASN A 1 281 ? -4.145 4.729 -2.150 1.00 96.88 281 ASN A CA 1
ATOM 2011 C C . ASN A 1 281 ? -4.347 5.997 -2.992 1.00 96.88 281 ASN A C 1
ATOM 2013 O O . ASN A 1 281 ? -3.769 6.107 -4.068 1.00 96.88 281 ASN A O 1
ATOM 2017 N N . THR A 1 282 ? -5.169 6.943 -2.537 1.00 93.50 282 THR A N 1
ATOM 2018 C CA . THR A 1 282 ? -5.363 8.229 -3.228 1.00 93.50 282 THR A CA 1
ATOM 2019 C C . THR A 1 282 ? -4.384 9.248 -2.652 1.00 93.50 282 THR A C 1
ATOM 2021 O O . THR A 1 282 ? -4.689 9.984 -1.711 1.00 93.50 282 THR A O 1
ATOM 2024 N N . GLY A 1 283 ? -3.157 9.190 -3.144 1.00 91.75 283 GLY A N 1
ATOM 2025 C CA . GLY A 1 283 ? -2.087 10.103 -2.784 1.00 91.75 283 GLY A CA 1
ATOM 2026 C C . GLY A 1 283 ? -0.720 9.515 -3.096 1.00 91.75 283 GLY A C 1
ATOM 2027 O O . GLY A 1 283 ? -0.585 8.336 -3.447 1.00 91.75 283 GLY A O 1
ATOM 2028 N N . ASP A 1 284 ? 0.305 10.340 -2.926 1.00 93.00 284 ASP A N 1
ATOM 2029 C CA . ASP A 1 284 ? 1.683 9.911 -3.125 1.00 93.00 284 ASP A CA 1
ATOM 2030 C C . ASP A 1 284 ? 2.119 8.900 -2.059 1.00 93.00 284 ASP A C 1
ATOM 2032 O O . ASP A 1 284 ? 1.532 8.790 -0.979 1.00 93.00 284 ASP A O 1
ATOM 2036 N N . PHE A 1 285 ? 3.197 8.178 -2.344 1.00 92.62 285 PHE A N 1
ATOM 2037 C CA . PHE A 1 285 ? 3.861 7.278 -1.402 1.00 92.62 285 PHE A CA 1
ATOM 2038 C C . PHE A 1 285 ? 3.033 6.078 -0.923 1.00 92.62 285 PHE A C 1
ATOM 2040 O O . PHE A 1 285 ? 3.309 5.535 0.151 1.00 92.62 285 PHE A O 1
ATOM 2047 N N . GLY A 1 286 ? 2.066 5.614 -1.712 1.00 93.06 286 GLY A N 1
ATOM 2048 C CA . GLY A 1 286 ? 1.340 4.379 -1.418 1.00 93.06 286 GLY A CA 1
ATOM 2049 C C . GLY A 1 286 ? 2.216 3.130 -1.556 1.00 93.06 286 GLY A C 1
ATOM 2050 O O . GLY A 1 286 ? 3.048 3.035 -2.459 1.00 93.06 286 GLY A O 1
ATOM 2051 N N . PHE A 1 287 ? 1.988 2.141 -0.688 1.00 94.50 287 PHE A N 1
ATOM 2052 C CA . PHE A 1 287 ? 2.656 0.831 -0.718 1.00 94.50 287 PHE A CA 1
ATOM 2053 C C . PHE A 1 287 ? 4.182 0.916 -0.551 1.00 94.50 287 PHE A C 1
ATOM 2055 O O . PHE A 1 287 ? 4.940 0.408 -1.378 1.00 94.50 287 PHE A O 1
ATOM 2062 N N . ASN A 1 288 ? 4.632 1.576 0.516 1.00 91.00 288 ASN A N 1
ATOM 2063 C CA . ASN A 1 288 ? 6.046 1.753 0.842 1.00 91.00 288 ASN A CA 1
ATOM 2064 C C . ASN A 1 288 ? 6.299 1.455 2.326 1.00 91.00 288 ASN A C 1
ATOM 2066 O O . ASN A 1 288 ? 5.699 2.091 3.192 1.00 91.00 288 ASN A O 1
ATOM 2070 N N . ASP A 1 289 ? 7.253 0.575 2.627 1.00 80.81 289 ASP A N 1
ATOM 2071 C CA . ASP A 1 289 ? 7.897 0.517 3.947 1.00 80.81 289 ASP A CA 1
ATOM 2072 C C . ASP A 1 289 ? 9.138 1.424 3.940 1.00 80.81 289 ASP A C 1
ATOM 2074 O O . ASP A 1 289 ? 9.874 1.420 2.960 1.00 80.81 289 ASP A O 1
ATOM 2078 N N . ASN A 1 290 ? 9.407 2.186 5.004 1.00 84.06 290 ASN A N 1
ATOM 2079 C CA . ASN A 1 290 ? 10.623 3.004 5.112 1.00 84.06 290 ASN A CA 1
ATOM 2080 C C . ASN A 1 290 ? 11.643 2.314 6.024 1.00 84.06 290 ASN A C 1
ATOM 2082 O O . ASN A 1 290 ? 11.714 2.584 7.223 1.00 84.06 290 ASN A O 1
ATOM 2086 N N . ILE A 1 291 ? 12.429 1.408 5.448 1.00 80.69 291 ILE A N 1
ATOM 2087 C CA . ILE A 1 291 ? 13.384 0.590 6.192 1.00 80.69 291 ILE A CA 1
ATOM 2088 C C . ILE A 1 291 ? 14.765 1.221 6.033 1.00 80.69 291 ILE A C 1
ATOM 2090 O O . ILE A 1 291 ? 15.360 1.175 4.958 1.00 80.69 291 ILE A O 1
ATOM 2094 N N . SER A 1 292 ? 15.271 1.834 7.105 1.00 82.38 292 SER A N 1
ATOM 2095 C CA . SER A 1 292 ? 16.611 2.445 7.138 1.00 82.38 292 SER A CA 1
ATOM 2096 C C . SER A 1 292 ? 16.843 3.510 6.051 1.00 82.38 292 SER A C 1
ATOM 2098 O O . SER A 1 292 ? 17.943 3.615 5.515 1.00 82.38 292 SER A O 1
ATOM 2100 N N . GLY A 1 293 ? 15.812 4.293 5.714 1.00 83.75 293 GLY A N 1
ATOM 2101 C CA . GLY A 1 293 ? 15.883 5.316 4.662 1.00 83.75 293 GLY A CA 1
ATOM 2102 C C . GLY A 1 293 ? 15.711 4.772 3.240 1.00 83.75 293 GLY A C 1
ATOM 2103 O O . GLY A 1 293 ? 15.835 5.529 2.280 1.00 83.75 293 GLY A O 1
ATOM 2104 N N . VAL A 1 294 ? 15.417 3.477 3.086 1.00 86.75 294 VAL A N 1
ATOM 2105 C CA . VAL A 1 294 ? 15.069 2.859 1.803 1.00 86.75 294 VAL A CA 1
ATOM 2106 C C . VAL A 1 294 ? 13.576 2.565 1.776 1.00 86.75 294 VAL A C 1
ATOM 2108 O O . VAL A 1 294 ? 13.054 1.804 2.596 1.00 86.75 294 VAL A O 1
ATOM 2111 N N . ARG A 1 295 ? 12.884 3.136 0.790 1.00 90.69 295 ARG A N 1
ATOM 2112 C CA . ARG A 1 295 ? 11.465 2.876 0.551 1.00 90.69 295 ARG A CA 1
ATOM 2113 C C . ARG A 1 295 ? 11.326 1.539 -0.170 1.00 90.69 295 ARG A C 1
ATOM 2115 O O . ARG A 1 295 ? 11.776 1.401 -1.299 1.00 90.69 295 ARG A O 1
ATOM 2122 N N . THR A 1 296 ? 10.732 0.544 0.479 1.00 92.94 296 THR A N 1
ATOM 2123 C CA . THR A 1 296 ? 10.693 -0.843 -0.004 1.00 92.94 296 THR A CA 1
ATOM 2124 C C . THR A 1 296 ? 9.262 -1.322 -0.250 1.00 92.94 296 THR A C 1
ATOM 2126 O O . THR A 1 296 ? 8.377 -1.086 0.568 1.00 92.94 296 THR A O 1
ATOM 2129 N N . ALA A 1 297 ? 9.050 -2.044 -1.352 1.00 95.12 297 ALA A N 1
ATOM 2130 C CA . ALA A 1 297 ? 7.872 -2.859 -1.630 1.00 95.12 297 ALA A CA 1
ATOM 2131 C C . ALA A 1 297 ? 8.296 -4.274 -2.051 1.00 95.12 297 ALA A C 1
ATOM 2133 O O . ALA A 1 297 ? 8.751 -4.506 -3.173 1.00 95.12 297 ALA A O 1
ATOM 2134 N N . SER A 1 298 ? 8.143 -5.230 -1.139 1.00 95.75 298 SER A N 1
ATOM 2135 C CA . SER A 1 298 ? 8.588 -6.620 -1.294 1.00 95.75 298 SER A CA 1
ATOM 2136 C C . SER A 1 298 ? 7.449 -7.652 -1.256 1.00 95.75 298 SER A C 1
ATOM 2138 O O . SER A 1 298 ? 7.681 -8.840 -1.467 1.00 95.75 298 SER A O 1
ATOM 2140 N N . GLY A 1 299 ? 6.214 -7.203 -1.013 1.00 95.88 299 GLY A N 1
ATOM 2141 C CA . GLY A 1 299 ? 5.034 -8.049 -0.849 1.00 95.88 299 GLY A CA 1
ATOM 2142 C C . GLY A 1 299 ? 4.423 -8.615 -2.139 1.00 95.88 299 GLY A C 1
ATOM 2143 O O . GLY A 1 299 ? 5.031 -8.653 -3.210 1.00 95.88 299 GLY A O 1
ATOM 2144 N N . THR A 1 300 ? 3.171 -9.063 -2.035 1.00 97.69 300 THR A N 1
ATOM 2145 C CA . THR A 1 300 ? 2.346 -9.488 -3.179 1.00 97.69 300 THR A CA 1
ATOM 2146 C C . THR A 1 300 ? 1.230 -8.482 -3.412 1.00 97.69 300 THR A C 1
ATOM 2148 O O . THR A 1 300 ? 0.410 -8.259 -2.527 1.00 97.69 300 THR A O 1
ATOM 2151 N N . PHE A 1 301 ? 1.152 -7.923 -4.614 1.00 98.25 301 PHE A N 1
ATOM 2152 C CA . PHE A 1 301 ? 0.205 -6.880 -4.987 1.00 98.25 301 PHE A CA 1
ATOM 2153 C C . PHE A 1 301 ? -0.618 -7.332 -6.191 1.00 98.25 301 PHE A C 1
ATOM 2155 O O . PHE A 1 301 ? -0.077 -7.763 -7.210 1.00 98.25 301 PHE A O 1
ATOM 2162 N N . THR A 1 302 ? -1.941 -7.248 -6.086 1.00 98.56 302 THR A N 1
ATOM 2163 C CA . THR A 1 302 ? -2.867 -7.624 -7.158 1.00 98.56 302 THR A CA 1
ATOM 2164 C C . THR A 1 302 ? -3.932 -6.552 -7.326 1.00 98.56 302 THR A C 1
ATOM 2166 O O . THR A 1 302 ? -4.692 -6.293 -6.396 1.00 98.56 302 THR A O 1
ATOM 2169 N N . ASN A 1 303 ? -4.000 -5.947 -8.513 1.00 98.50 303 ASN A N 1
ATOM 2170 C CA . ASN A 1 303 ? -4.939 -4.877 -8.866 1.00 98.50 303 ASN A CA 1
ATOM 2171 C C . ASN A 1 303 ? -4.900 -3.687 -7.892 1.00 98.50 303 ASN A C 1
ATOM 2173 O O . ASN A 1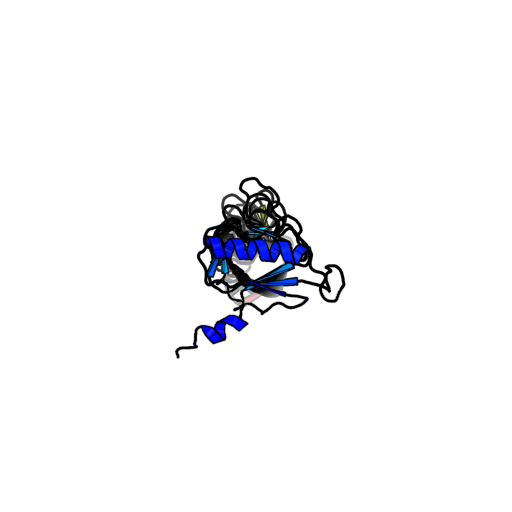 303 ? -5.935 -3.128 -7.535 1.00 98.50 303 ASN A O 1
ATOM 2177 N N . CYS A 1 304 ? -3.709 -3.338 -7.408 1.00 98.31 304 CYS A N 1
ATOM 2178 C CA . CYS A 1 304 ? -3.532 -2.198 -6.511 1.00 98.31 304 CYS A CA 1
ATOM 2179 C C . CYS A 1 304 ? -3.334 -0.904 -7.302 1.00 98.31 304 CYS A C 1
ATOM 2181 O O . CYS A 1 304 ? -2.651 -0.915 -8.327 1.00 98.31 304 CYS A O 1
ATOM 2183 N N . ALA A 1 305 ? -3.877 0.201 -6.801 1.00 97.94 305 ALA A N 1
ATOM 2184 C CA . ALA A 1 305 ? -3.773 1.513 -7.434 1.00 97.94 305 ALA A CA 1
ATOM 2185 C C . ALA A 1 305 ? -3.180 2.556 -6.480 1.00 97.94 305 ALA A C 1
ATOM 2187 O O . ALA A 1 305 ? -3.533 2.582 -5.299 1.00 97.94 305 ALA A O 1
ATOM 2188 N N . SER A 1 306 ? -2.292 3.409 -6.990 1.00 97.00 306 SER A N 1
ATOM 2189 C CA . SER A 1 306 ? -1.702 4.527 -6.246 1.00 97.00 306 SER A CA 1
ATOM 2190 C C . SER A 1 306 ? -1.335 5.699 -7.166 1.00 97.00 306 SER A C 1
ATOM 2192 O O . SER A 1 306 ? -1.422 5.578 -8.389 1.00 97.00 306 SER A O 1
ATOM 2194 N N . GLU A 1 307 ? -0.913 6.823 -6.590 1.00 95.81 307 GLU A N 1
ATOM 2195 C CA . GLU A 1 307 ? -0.392 7.981 -7.330 1.00 95.81 307 GLU A CA 1
ATOM 2196 C C . GLU A 1 307 ? 1.149 7.936 -7.395 1.00 95.81 307 GLU A C 1
ATOM 2198 O O . GLU A 1 307 ? 1.724 6.862 -7.600 1.00 95.81 307 GLU A O 1
ATOM 2203 N N . SER A 1 308 ? 1.838 9.073 -7.263 1.00 94.50 308 SER A N 1
ATOM 2204 C CA . SER A 1 308 ? 3.291 9.173 -7.457 1.00 94.50 308 SER A CA 1
ATOM 2205 C C . SER A 1 308 ? 4.072 8.511 -6.320 1.00 94.50 308 SER A C 1
ATOM 2207 O O . SER A 1 308 ? 3.540 8.225 -5.244 1.00 94.50 308 SER A O 1
ATOM 2209 N N . HIS A 1 309 ? 5.361 8.251 -6.540 1.00 94.12 309 HIS A N 1
ATOM 2210 C CA . HIS A 1 309 ? 6.281 7.740 -5.512 1.00 94.12 309 HIS A CA 1
ATOM 2211 C C . HIS A 1 309 ? 5.821 6.441 -4.832 1.00 94.12 309 HIS A C 1
ATOM 2213 O O . HIS A 1 309 ? 6.097 6.199 -3.655 1.00 94.12 309 HIS A O 1
ATOM 2219 N N . SER A 1 310 ? 5.117 5.579 -5.562 1.00 95.38 310 SER A N 1
ATOM 2220 C CA . SER A 1 310 ? 4.440 4.410 -4.996 1.00 95.38 310 SER A CA 1
ATOM 2221 C C . SER A 1 310 ? 5.141 3.088 -5.318 1.00 95.38 310 SER A C 1
ATOM 2223 O O . SER A 1 310 ? 5.952 3.002 -6.243 1.00 95.38 310 SER A O 1
ATOM 2225 N N . PHE A 1 311 ? 4.799 2.033 -4.574 1.00 96.00 311 PHE A N 1
ATOM 2226 C CA . PHE A 1 311 ? 5.324 0.673 -4.758 1.00 96.00 311 PHE A CA 1
ATOM 2227 C C . PHE A 1 311 ? 6.851 0.589 -4.617 1.00 96.00 311 PHE A C 1
ATOM 2229 O O . PHE A 1 311 ? 7.567 0.203 -5.539 1.00 96.00 311 PHE A O 1
ATOM 2236 N N . GLY A 1 312 ? 7.363 0.952 -3.448 1.00 93.06 312 GLY A N 1
ATOM 2237 C CA . GLY A 1 312 ? 8.785 0.912 -3.116 1.00 93.06 312 GLY A CA 1
ATOM 2238 C C . GLY A 1 312 ? 9.595 2.008 -3.794 1.00 93.06 312 GLY A C 1
ATOM 2239 O O . GLY A 1 312 ? 10.749 1.778 -4.122 1.00 93.06 312 GLY A O 1
ATOM 2240 N N . SER A 1 313 ? 9.010 3.163 -4.099 1.00 89.25 313 SER A N 1
ATOM 2241 C CA . SER A 1 313 ? 9.710 4.214 -4.840 1.00 89.25 313 SER A CA 1
ATOM 2242 C C . SER A 1 313 ? 10.327 5.270 -3.931 1.00 89.25 313 SER A C 1
ATOM 2244 O O . SER A 1 313 ? 9.700 5.689 -2.962 1.00 89.25 313 SER A O 1
ATOM 2246 N N . GLY A 1 314 ? 11.535 5.724 -4.277 1.00 82.50 314 GLY A N 1
ATOM 2247 C CA . GLY A 1 314 ? 12.243 6.818 -3.610 1.00 82.50 314 GLY A CA 1
ATOM 2248 C C . GLY A 1 314 ? 11.669 8.213 -3.905 1.00 82.50 314 GLY A C 1
ATOM 2249 O O . GLY A 1 314 ? 10.970 8.411 -4.904 1.00 82.50 314 GLY A O 1
ATOM 2250 N N . ASP A 1 315 ? 11.993 9.185 -3.050 1.00 84.69 315 ASP A N 1
ATOM 2251 C CA . ASP A 1 315 ? 11.876 10.636 -3.297 1.00 84.69 315 ASP A CA 1
ATOM 2252 C C . ASP A 1 315 ? 13.271 11.268 -3.397 1.00 84.69 315 ASP A C 1
ATOM 2254 O O . ASP A 1 315 ? 14.247 10.539 -3.533 1.00 84.69 315 ASP A O 1
ATOM 2258 N N . ALA A 1 316 ? 13.376 12.605 -3.335 1.00 79.94 316 ALA A N 1
ATOM 2259 C CA . ALA A 1 316 ? 14.624 13.382 -3.346 1.00 79.94 316 ALA A CA 1
ATOM 2260 C C . ALA A 1 316 ? 15.711 12.871 -2.364 1.00 79.94 316 ALA A C 1
ATOM 2262 O O . ALA A 1 316 ? 16.900 12.978 -2.679 1.00 79.94 316 ALA A O 1
ATOM 2263 N N . ASP A 1 317 ? 15.316 12.219 -1.271 1.00 80.38 317 ASP A N 1
ATOM 2264 C CA . ASP A 1 317 ? 16.194 11.934 -0.137 1.00 80.38 317 ASP A CA 1
ATOM 2265 C C . ASP A 1 317 ? 16.331 10.431 0.177 1.00 80.38 317 ASP A C 1
ATOM 2267 O O . ASP A 1 317 ? 17.127 10.053 1.036 1.00 80.38 317 ASP A O 1
ATOM 2271 N N . ALA A 1 318 ? 15.587 9.559 -0.516 1.00 84.56 318 ALA A N 1
ATOM 2272 C CA . ALA A 1 318 ? 15.544 8.121 -0.244 1.00 84.56 318 ALA A CA 1
ATOM 2273 C C . ALA A 1 318 ? 15.666 7.260 -1.511 1.00 84.56 318 ALA A C 1
ATOM 2275 O O . ALA A 1 318 ? 15.086 7.564 -2.554 1.00 84.56 318 ALA A O 1
ATOM 2276 N N . LEU A 1 319 ? 16.361 6.122 -1.399 1.00 89.12 319 LEU A N 1
ATOM 2277 C CA . LEU A 1 319 ? 16.403 5.102 -2.454 1.00 89.12 319 LEU A CA 1
ATOM 2278 C C . LEU A 1 319 ? 15.108 4.273 -2.449 1.00 89.12 319 LEU A C 1
ATOM 2280 O O . LEU A 1 319 ? 14.552 3.989 -1.386 1.00 89.12 319 LEU A O 1
ATOM 2284 N N . GLY A 1 320 ? 14.649 3.851 -3.629 1.00 89.31 320 GLY A N 1
ATOM 2285 C CA . GLY A 1 320 ? 13.515 2.935 -3.787 1.00 89.31 320 GLY A CA 1
ATOM 2286 C C . GLY A 1 320 ? 13.930 1.480 -4.037 1.00 89.31 320 GLY A C 1
ATOM 2287 O O . GLY A 1 320 ? 14.930 1.208 -4.696 1.00 89.31 320 GLY A O 1
ATOM 2288 N N . SER A 1 321 ? 13.153 0.519 -3.549 1.00 94.38 321 SER A N 1
ATOM 2289 C CA . SER A 1 321 ? 13.306 -0.910 -3.821 1.00 94.38 321 SER A CA 1
ATOM 2290 C C . SER A 1 321 ? 11.949 -1.583 -4.049 1.00 94.38 321 SER A C 1
ATOM 2292 O O . SER A 1 321 ? 11.128 -1.656 -3.140 1.00 94.38 321 SER A O 1
ATOM 2294 N N . ALA A 1 322 ? 11.714 -2.126 -5.243 1.00 95.94 322 ALA A N 1
ATOM 2295 C CA . ALA A 1 322 ? 10.531 -2.911 -5.590 1.00 95.94 322 ALA A CA 1
ATOM 2296 C C . ALA A 1 322 ? 10.933 -4.335 -6.002 1.00 95.94 322 ALA A C 1
ATOM 2298 O O . ALA A 1 322 ? 11.369 -4.568 -7.130 1.00 95.94 322 ALA A O 1
ATOM 2299 N N . SER A 1 323 ? 10.781 -5.297 -5.094 1.00 96.38 323 SER A N 1
ATOM 2300 C CA . SER A 1 323 ? 11.279 -6.675 -5.254 1.00 96.38 323 SER A CA 1
ATOM 2301 C C . SER A 1 323 ? 10.199 -7.760 -5.154 1.00 96.38 323 SER A C 1
ATOM 2303 O O . SER A 1 323 ? 10.498 -8.941 -5.312 1.00 96.38 323 SER A O 1
ATOM 2305 N N . GLY A 1 324 ? 8.946 -7.371 -4.909 1.00 96.62 324 GLY A N 1
ATOM 2306 C CA . GLY A 1 324 ? 7.813 -8.281 -4.739 1.00 96.62 324 GLY A CA 1
ATOM 2307 C C . GLY A 1 324 ? 7.211 -8.853 -6.029 1.00 96.62 324 GLY A C 1
ATOM 2308 O O . GLY A 1 324 ? 7.805 -8.835 -7.109 1.00 96.62 324 GLY A O 1
ATOM 2309 N N . THR A 1 325 ? 5.982 -9.359 -5.914 1.00 98.19 325 THR A N 1
ATOM 2310 C CA . THR A 1 325 ? 5.156 -9.778 -7.060 1.00 98.19 325 THR A CA 1
ATOM 2311 C C . THR A 1 325 ? 4.028 -8.780 -7.273 1.00 98.19 325 THR A C 1
ATOM 2313 O O . THR A 1 325 ? 3.212 -8.571 -6.380 1.00 98.19 325 THR A O 1
ATOM 2316 N N . PHE A 1 326 ? 3.946 -8.202 -8.465 1.00 98.50 326 PHE A N 1
ATOM 2317 C CA . PHE A 1 326 ? 2.986 -7.170 -8.835 1.00 98.50 326 PHE A CA 1
ATOM 2318 C C . PHE A 1 326 ? 2.180 -7.643 -10.043 1.00 98.50 326 PHE A C 1
ATOM 2320 O O . PHE A 1 326 ? 2.742 -8.008 -11.074 1.00 98.50 326 PHE A O 1
ATOM 2327 N N . THR A 1 327 ? 0.854 -7.666 -9.928 1.00 98.69 327 THR A N 1
ATOM 2328 C CA . THR A 1 327 ? -0.049 -8.070 -11.015 1.00 98.69 327 THR A CA 1
ATOM 2329 C C . THR A 1 327 ? -1.177 -7.060 -11.165 1.00 98.69 327 THR A C 1
ATOM 2331 O O . THR A 1 327 ? -1.940 -6.850 -10.229 1.00 98.69 327 THR A O 1
ATOM 2334 N N . GLY A 1 328 ? -1.298 -6.430 -12.334 1.00 98.38 328 GLY A N 1
ATOM 2335 C CA . GLY A 1 328 ? -2.364 -5.459 -12.608 1.00 98.38 328 GLY A CA 1
ATOM 2336 C C . GLY A 1 328 ? -2.275 -4.179 -11.771 1.00 98.38 328 GLY A C 1
ATOM 2337 O O . GLY A 1 328 ? -3.284 -3.510 -11.571 1.00 98.38 328 GLY A O 1
ATOM 2338 N N . CYS A 1 329 ? -1.100 -3.860 -11.222 1.00 98.50 329 CYS A N 1
ATOM 2339 C CA . CYS A 1 329 ? -0.909 -2.666 -10.400 1.00 98.50 329 CYS A CA 1
ATOM 2340 C C . CYS A 1 329 ? -0.752 -1.412 -11.266 1.00 98.50 329 CYS A C 1
ATOM 2342 O O . CYS A 1 329 ? -0.040 -1.440 -12.272 1.00 98.50 329 CYS A O 1
ATOM 2344 N N . ILE A 1 330 ? -1.378 -0.314 -10.849 1.00 98.31 330 ILE A N 1
ATOM 2345 C CA . ILE A 1 330 ? -1.379 0.961 -11.569 1.00 98.31 330 ILE A CA 1
ATOM 2346 C C . ILE A 1 330 ? -0.845 2.052 -10.644 1.00 98.31 330 ILE A C 1
ATOM 2348 O O . ILE A 1 330 ? -1.338 2.223 -9.531 1.00 98.31 330 ILE A O 1
ATOM 2352 N N . ALA A 1 331 ? 0.136 2.806 -11.123 1.00 97.06 331 ALA A N 1
ATOM 2353 C CA . ALA A 1 331 ? 0.571 4.047 -10.511 1.00 97.06 331 ALA A CA 1
ATOM 2354 C C . ALA A 1 331 ? 0.432 5.181 -11.530 1.00 97.06 331 ALA A C 1
ATOM 2356 O O . ALA A 1 331 ? 1.085 5.157 -12.571 1.00 97.06 331 ALA A O 1
ATOM 2357 N N . THR A 1 332 ? -0.457 6.139 -11.264 1.00 95.06 332 THR A N 1
ATOM 2358 C CA . THR A 1 332 ? -0.775 7.225 -12.215 1.00 95.06 332 THR A CA 1
ATOM 2359 C C . THR A 1 332 ? 0.170 8.419 -12.116 1.00 95.06 332 THR A C 1
ATOM 2361 O O . THR A 1 332 ? 0.022 9.372 -12.876 1.00 95.06 332 THR A O 1
ATOM 2364 N N . GLY A 1 333 ? 1.097 8.402 -11.158 1.00 92.88 333 GLY A N 1
ATOM 2365 C CA . GLY A 1 333 ? 2.080 9.457 -10.948 1.00 92.88 333 GLY A CA 1
ATOM 2366 C C . GLY A 1 333 ? 3.494 9.045 -11.345 1.00 92.88 333 GLY A C 1
ATOM 2367 O O . GLY A 1 333 ? 3.773 7.889 -11.681 1.00 92.88 333 GLY A O 1
ATOM 2368 N N . GLU A 1 334 ? 4.404 10.013 -11.291 1.00 94.44 334 GLU A N 1
ATOM 2369 C CA . GLU A 1 334 ? 5.822 9.787 -11.567 1.00 94.44 334 GLU A CA 1
ATOM 2370 C C . GLU A 1 334 ? 6.476 8.932 -10.477 1.00 94.44 334 GLU A C 1
ATOM 2372 O O . GLU A 1 334 ? 5.956 8.794 -9.368 1.00 94.44 334 GLU A O 1
ATOM 2377 N N . CYS A 1 335 ? 7.654 8.382 -10.780 1.00 93.69 335 CYS A N 1
ATOM 2378 C CA . CYS A 1 335 ? 8.492 7.660 -9.827 1.00 93.69 335 CYS A CA 1
ATOM 2379 C C . CYS A 1 335 ? 7.739 6.501 -9.168 1.00 93.69 335 CYS A C 1
ATOM 2381 O O . CYS A 1 335 ? 7.336 6.588 -8.021 1.00 93.69 335 CYS A O 1
ATOM 2383 N N . SER A 1 336 ? 7.514 5.406 -9.883 1.00 95.44 336 SER A N 1
ATOM 2384 C CA . SER A 1 336 ? 6.807 4.252 -9.314 1.00 95.44 336 SER A CA 1
ATOM 2385 C C . SER A 1 336 ? 7.594 2.966 -9.494 1.00 95.44 336 SER A C 1
ATOM 2387 O O . SER A 1 336 ? 8.422 2.863 -10.397 1.00 95.44 336 SER A O 1
ATOM 2389 N N . PHE A 1 337 ? 7.323 1.962 -8.659 1.00 96.12 337 PHE A N 1
ATOM 2390 C CA . PHE A 1 337 ? 7.969 0.648 -8.740 1.00 96.12 337 PHE A CA 1
ATOM 2391 C C . PHE A 1 337 ? 9.501 0.745 -8.635 1.00 96.12 337 PHE A C 1
ATOM 2393 O O . PHE A 1 337 ? 10.222 0.457 -9.590 1.00 96.12 337 PHE A O 1
ATOM 2400 N N . GLY A 1 338 ? 10.019 1.161 -7.477 1.00 92.69 338 GLY A N 1
ATOM 2401 C CA . GLY A 1 338 ? 11.465 1.125 -7.223 1.00 92.69 338 GLY A CA 1
ATOM 2402 C C . GLY A 1 338 ? 12.277 2.264 -7.845 1.00 92.69 338 GLY A C 1
ATOM 2403 O O . GLY A 1 338 ? 13.466 2.063 -8.093 1.00 92.69 338 GLY A O 1
ATOM 2404 N N . SER A 1 339 ? 11.684 3.431 -8.141 1.00 89.56 339 SER A N 1
ATOM 2405 C CA . SER A 1 339 ? 12.451 4.557 -8.704 1.00 89.56 339 SER A CA 1
ATOM 2406 C C . SER A 1 339 ? 13.601 4.968 -7.774 1.00 89.56 339 SER A C 1
ATOM 2408 O O . SER A 1 339 ? 13.537 4.765 -6.556 1.00 89.56 339 SER A O 1
ATOM 2410 N N . ARG A 1 340 ? 14.673 5.512 -8.367 1.00 87.31 340 ARG A N 1
ATOM 2411 C CA . ARG A 1 340 ? 15.942 5.859 -7.690 1.00 87.31 340 ARG A CA 1
ATOM 2412 C C . ARG A 1 340 ? 16.710 4.712 -7.039 1.00 87.31 340 ARG A C 1
ATOM 2414 O O . ARG A 1 340 ? 17.698 4.962 -6.361 1.00 87.31 340 ARG A O 1
ATOM 2421 N N . GLY A 1 341 ? 16.284 3.465 -7.196 1.00 88.75 341 GLY A N 1
ATOM 2422 C CA . GLY A 1 341 ? 17.050 2.347 -6.668 1.00 88.75 341 GLY A CA 1
ATOM 2423 C C . GLY A 1 341 ? 16.915 1.103 -7.518 1.00 88.75 341 GLY A C 1
ATOM 2424 O O . GLY A 1 341 ? 17.603 0.983 -8.530 1.00 88.75 341 GLY A O 1
ATOM 2425 N N . THR A 1 342 ? 16.121 0.138 -7.066 1.00 92.38 342 THR A N 1
ATOM 2426 C CA . THR A 1 342 ? 16.081 -1.198 -7.671 1.00 92.38 342 THR A CA 1
ATOM 2427 C C . THR A 1 342 ? 14.650 -1.641 -7.916 1.00 92.38 342 THR A C 1
ATOM 2429 O O . THR A 1 342 ? 13.847 -1.691 -6.992 1.00 92.38 342 THR A O 1
ATOM 2432 N N . ALA A 1 343 ? 14.344 -2.047 -9.143 1.00 95.88 343 ALA A N 1
ATOM 2433 C CA . ALA A 1 343 ? 13.172 -2.863 -9.437 1.00 95.88 343 ALA A CA 1
ATOM 2434 C C . ALA A 1 343 ? 13.676 -4.262 -9.795 1.00 95.88 343 ALA A C 1
ATOM 2436 O O . ALA A 1 343 ? 14.356 -4.391 -10.806 1.00 95.88 343 ALA A O 1
ATOM 2437 N N . SER A 1 344 ? 13.416 -5.264 -8.949 1.00 96.19 344 SER A N 1
ATOM 2438 C CA . SER A 1 344 ? 13.980 -6.627 -9.042 1.00 96.19 344 SER A CA 1
ATOM 2439 C C . SER A 1 344 ? 12.948 -7.765 -8.995 1.00 96.19 344 SER A C 1
ATOM 2441 O O . SER A 1 344 ? 13.312 -8.938 -9.067 1.00 96.19 344 SER A O 1
ATOM 2443 N N . GLY A 1 345 ? 11.662 -7.432 -8.855 1.00 96.81 345 GLY A N 1
ATOM 2444 C CA . GLY A 1 345 ? 10.567 -8.385 -8.670 1.00 96.81 345 GLY A CA 1
ATOM 2445 C C . GLY A 1 345 ? 9.985 -9.002 -9.949 1.00 96.81 345 GLY A C 1
ATOM 2446 O O . GLY A 1 345 ? 10.589 -9.003 -11.023 1.00 96.81 345 GLY A O 1
ATOM 2447 N N . THR A 1 346 ? 8.766 -9.532 -9.822 1.00 98.38 346 THR A N 1
ATOM 2448 C CA . THR A 1 346 ? 7.939 -9.979 -10.956 1.00 98.38 346 THR A CA 1
ATOM 2449 C C . THR A 1 346 ? 6.792 -9.002 -11.167 1.00 98.38 346 THR A C 1
ATOM 2451 O O . THR A 1 346 ? 5.991 -8.787 -10.262 1.00 98.38 346 THR A O 1
ATOM 2454 N N . PHE A 1 347 ? 6.681 -8.443 -12.367 1.00 98.56 347 PHE A N 1
ATOM 2455 C CA . PHE A 1 347 ? 5.697 -7.434 -12.741 1.00 98.56 347 PHE A CA 1
ATOM 2456 C C . PHE A 1 347 ? 4.897 -7.928 -13.945 1.00 98.56 347 PHE A C 1
ATOM 2458 O O . PHE A 1 347 ? 5.462 -8.231 -14.997 1.00 98.56 347 PHE A O 1
ATOM 2465 N N . VAL A 1 348 ? 3.575 -8.009 -13.805 1.00 98.62 348 VAL A N 1
ATOM 2466 C CA . VAL A 1 348 ? 2.673 -8.501 -14.852 1.00 98.62 348 VAL A CA 1
ATOM 2467 C C . VAL A 1 348 ? 1.521 -7.523 -15.037 1.00 98.62 348 VAL A C 1
ATOM 2469 O O . VAL A 1 348 ? 0.760 -7.271 -14.107 1.00 98.62 348 VAL A O 1
ATOM 2472 N N . ASN A 1 349 ? 1.355 -6.987 -16.248 1.00 98.56 349 ASN A N 1
ATOM 2473 C CA . ASN A 1 349 ? 0.318 -6.001 -16.578 1.00 98.56 349 ASN A CA 1
ATOM 2474 C C . ASN A 1 349 ? 0.362 -4.746 -15.676 1.00 98.56 349 ASN A C 1
ATOM 2476 O O . ASN A 1 349 ? -0.680 -4.198 -15.321 1.00 98.56 349 ASN A O 1
ATOM 2480 N N . CYS A 1 350 ? 1.556 -4.321 -15.255 1.00 98.56 350 CYS A N 1
ATOM 2481 C CA . CYS A 1 350 ? 1.726 -3.132 -14.417 1.00 98.56 350 CYS A CA 1
ATOM 2482 C C . CYS A 1 350 ? 1.866 -1.863 -15.262 1.00 98.56 350 CYS A C 1
ATOM 2484 O O . CYS A 1 350 ? 2.505 -1.881 -16.317 1.00 98.56 350 CYS A O 1
ATOM 2486 N N . VAL A 1 351 ? 1.320 -0.755 -14.769 1.00 98.44 351 VAL A N 1
ATOM 2487 C CA . VAL A 1 351 ? 1.400 0.558 -15.419 1.00 98.44 351 VAL A CA 1
ATOM 2488 C C . VAL A 1 351 ? 2.022 1.555 -14.454 1.00 98.44 351 VAL A C 1
ATOM 2490 O O . VAL A 1 351 ? 1.528 1.715 -13.343 1.00 98.44 351 VAL A O 1
ATOM 2493 N N . GLY A 1 352 ? 3.086 2.216 -14.892 1.00 97.25 352 GLY A N 1
ATOM 2494 C CA . GLY A 1 352 ? 3.647 3.400 -14.253 1.00 97.25 352 GLY A CA 1
ATOM 2495 C C . GLY A 1 352 ? 3.906 4.489 -15.290 1.00 97.25 352 GLY A C 1
ATOM 2496 O O . GLY A 1 352 ? 3.968 4.208 -16.490 1.00 97.25 352 GLY A O 1
ATOM 2497 N N . GLU A 1 353 ? 4.065 5.724 -14.829 1.00 96.69 353 GLU A N 1
ATOM 2498 C CA . GLU A 1 353 ? 4.378 6.868 -15.690 1.00 96.69 353 GLU A CA 1
ATOM 2499 C C . GLU A 1 353 ? 5.900 7.108 -15.756 1.00 96.69 353 GLU A C 1
ATOM 2501 O O . GLU A 1 353 ? 6.687 6.158 -15.837 1.00 96.69 353 GLU A O 1
ATOM 2506 N N . THR A 1 354 ? 6.337 8.367 -15.788 1.00 96.25 354 THR A N 1
ATOM 2507 C CA . THR A 1 354 ? 7.749 8.765 -15.854 1.00 96.25 354 THR A CA 1
ATOM 2508 C C . THR A 1 354 ? 8.559 8.165 -14.699 1.00 96.25 354 THR A C 1
ATOM 2510 O O . THR A 1 354 ? 8.104 8.129 -13.557 1.00 96.25 354 THR A O 1
ATOM 2513 N N . TYR A 1 355 ? 9.782 7.712 -14.986 1.00 95.38 355 TYR A N 1
ATOM 2514 C CA . TYR A 1 355 ? 10.723 7.108 -14.028 1.00 95.38 355 TYR A CA 1
ATOM 2515 C C . TYR A 1 355 ? 10.251 5.801 -13.381 1.00 95.38 355 TYR A C 1
ATOM 2517 O O . TYR A 1 355 ? 10.756 5.408 -12.327 1.00 95.38 355 TYR A O 1
ATOM 2525 N N . ALA A 1 356 ? 9.296 5.099 -13.989 1.00 96.31 356 ALA A N 1
ATOM 2526 C CA . ALA A 1 356 ? 8.820 3.840 -13.440 1.00 96.31 356 ALA A CA 1
ATOM 2527 C C . ALA A 1 356 ? 9.861 2.705 -13.566 1.00 96.31 356 ALA A C 1
ATOM 2529 O O . ALA A 1 356 ? 10.713 2.701 -14.460 1.00 96.31 356 ALA A O 1
ATOM 2530 N N . PHE A 1 357 ? 9.760 1.696 -12.696 1.00 96.31 357 PHE A N 1
ATOM 2531 C CA . PHE A 1 357 ? 10.533 0.445 -12.764 1.00 96.31 357 PHE A CA 1
ATOM 2532 C C . PHE A 1 357 ? 12.056 0.653 -12.662 1.00 96.31 357 PHE A C 1
ATOM 2534 O O . PHE A 1 357 ? 12.823 0.187 -13.510 1.00 96.31 357 PHE A O 1
ATOM 2541 N N . GLY A 1 358 ? 12.509 1.369 -11.629 1.00 90.94 358 GLY A N 1
ATOM 2542 C CA . GLY A 1 358 ? 13.938 1.634 -11.398 1.00 90.94 358 GLY A CA 1
ATOM 2543 C C . GLY A 1 358 ? 14.524 2.793 -12.213 1.00 90.94 358 GLY A C 1
ATOM 2544 O O . GLY A 1 358 ? 15.741 2.905 -12.325 1.00 90.94 358 GLY A O 1
ATOM 2545 N N . GLY A 1 359 ? 13.691 3.642 -12.822 1.00 81.75 359 GLY A N 1
ATOM 2546 C CA . GLY A 1 359 ? 14.142 4.836 -13.541 1.00 81.75 359 GLY A CA 1
ATOM 2547 C C . GLY A 1 359 ? 14.544 5.986 -12.609 1.00 81.75 359 GLY A C 1
ATOM 2548 O O . GLY A 1 359 ? 13.905 6.188 -11.579 1.00 81.75 359 GLY A O 1
ATOM 2549 N N . TRP A 1 360 ? 15.586 6.742 -12.972 1.00 83.38 360 TRP A N 1
ATOM 2550 C CA . TRP A 1 360 ? 15.932 8.066 -12.424 1.00 83.38 360 TRP A CA 1
ATOM 2551 C C . TRP A 1 360 ? 17.088 8.689 -13.224 1.00 83.38 360 TRP A C 1
ATOM 2553 O O . TRP A 1 360 ? 17.765 7.976 -13.957 1.00 83.38 360 TRP A O 1
ATOM 2563 N N . TRP A 1 361 ? 17.312 9.999 -13.093 1.00 77.44 361 TRP A N 1
ATOM 2564 C CA . TRP A 1 361 ? 18.370 10.743 -13.796 1.00 77.44 361 TRP A CA 1
ATOM 2565 C C . TRP A 1 361 ? 19.748 10.727 -13.124 1.00 77.44 361 TRP A C 1
ATOM 2567 O O . TRP A 1 361 ? 20.755 10.959 -13.788 1.00 77.44 361 TRP A O 1
ATOM 2577 N N . ALA A 1 362 ? 19.820 10.468 -11.820 1.00 72.94 362 ALA A N 1
ATOM 2578 C CA . ALA A 1 362 ? 21.101 10.313 -11.135 1.00 72.94 362 ALA A CA 1
ATOM 2579 C C . ALA A 1 362 ? 21.619 8.875 -11.287 1.00 72.94 362 ALA A C 1
ATOM 2581 O O . ALA A 1 362 ? 20.823 7.936 -11.304 1.00 72.94 362 ALA A O 1
ATOM 2582 N N . ASN A 1 363 ? 22.945 8.704 -11.350 1.00 69.06 363 ASN A N 1
ATOM 2583 C CA . ASN A 1 363 ? 23.651 7.410 -11.370 1.00 69.06 363 ASN A CA 1
ATOM 2584 C C . ASN A 1 363 ? 23.556 6.676 -10.013 1.00 69.06 363 ASN A C 1
ATOM 2586 O O . ASN A 1 363 ? 24.542 6.163 -9.488 1.00 69.06 363 ASN A O 1
ATOM 2590 N N . GLU A 1 364 ? 22.373 6.682 -9.413 1.00 69.50 364 GLU A N 1
ATOM 2591 C CA . GLU A 1 364 ? 22.068 6.154 -8.096 1.00 69.50 364 GLU A CA 1
ATOM 2592 C C . GLU A 1 364 ? 21.128 4.962 -8.282 1.00 69.50 364 GLU A C 1
ATOM 2594 O O . GLU A 1 364 ? 20.042 5.091 -8.846 1.00 69.50 364 GLU A O 1
ATOM 2599 N N . GLY A 1 365 ? 21.570 3.779 -7.856 1.00 71.88 365 GLY A N 1
ATOM 2600 C CA . GLY A 1 365 ? 20.789 2.546 -7.941 1.00 71.88 365 GLY A CA 1
ATOM 2601 C C . GLY A 1 365 ? 21.604 1.343 -8.408 1.00 71.88 365 GLY A C 1
ATOM 2602 O O . GLY A 1 365 ? 22.724 1.473 -8.899 1.00 71.88 365 GLY A O 1
ATOM 2603 N N . THR A 1 366 ? 21.034 0.147 -8.233 1.00 78.38 366 THR A N 1
ATOM 2604 C CA . THR A 1 366 ? 21.702 -1.126 -8.577 1.00 78.38 366 THR A CA 1
ATOM 2605 C C . THR A 1 366 ? 21.224 -1.734 -9.899 1.00 78.38 366 THR A C 1
ATOM 2607 O O . THR A 1 366 ? 21.756 -2.752 -10.345 1.00 78.38 366 THR A O 1
ATOM 2610 N N . GLY A 1 367 ? 20.257 -1.091 -10.563 1.00 85.31 367 GLY A N 1
ATOM 2611 C CA . GLY A 1 367 ? 19.715 -1.531 -11.846 1.00 85.31 367 GLY A CA 1
ATOM 2612 C C . GLY A 1 367 ? 18.270 -2.020 -11.784 1.00 85.31 367 GLY A C 1
ATOM 2613 O O . GLY A 1 367 ? 17.658 -2.136 -10.723 1.00 85.31 367 GLY A O 1
ATOM 2614 N N . THR A 1 368 ? 17.743 -2.339 -12.964 1.00 92.69 368 THR A N 1
ATOM 2615 C CA . THR A 1 368 ? 16.440 -2.985 -13.146 1.00 92.69 368 THR A CA 1
ATOM 2616 C C . THR A 1 368 ? 16.665 -4.443 -13.530 1.00 92.69 368 THR A C 1
ATOM 2618 O O . THR A 1 368 ? 17.271 -4.762 -14.557 1.00 92.69 368 THR A O 1
ATOM 2621 N N . THR A 1 369 ? 16.187 -5.332 -12.674 1.00 92.94 369 THR A N 1
ATOM 2622 C CA . THR A 1 369 ? 16.456 -6.771 -12.619 1.00 92.94 369 THR A CA 1
ATOM 2623 C C . THR A 1 369 ? 15.096 -7.471 -12.432 1.00 92.94 369 THR A C 1
ATOM 2625 O O . THR A 1 369 ? 14.093 -6.813 -12.179 1.00 92.94 369 THR A O 1
ATOM 2628 N N . GLY A 1 370 ? 14.962 -8.775 -12.647 1.00 96.31 370 GLY A N 1
ATOM 2629 C CA . GLY A 1 370 ? 13.656 -9.447 -12.506 1.00 96.31 370 GLY A CA 1
ATOM 2630 C C . GLY A 1 370 ? 12.860 -9.581 -13.806 1.00 96.31 370 GLY A C 1
ATOM 2631 O O . GLY A 1 370 ? 13.437 -9.598 -14.894 1.00 96.31 370 GLY A O 1
ATOM 2632 N N . VAL A 1 371 ? 11.546 -9.786 -13.694 1.00 98.44 371 VAL A N 1
ATOM 2633 C CA . VAL A 1 371 ? 10.680 -10.243 -14.796 1.00 98.44 371 VAL A CA 1
ATOM 2634 C C . VAL A 1 371 ? 9.542 -9.257 -15.028 1.00 98.44 371 VAL A C 1
ATOM 2636 O O . VAL A 1 371 ? 8.739 -9.017 -14.135 1.00 98.44 371 VAL A O 1
ATOM 2639 N N . PHE A 1 372 ? 9.436 -8.734 -16.245 1.00 98.56 372 PHE A N 1
ATOM 2640 C CA . PHE A 1 372 ? 8.441 -7.744 -16.646 1.00 98.56 372 PHE A CA 1
ATOM 2641 C C . PHE A 1 372 ? 7.649 -8.281 -17.837 1.00 98.56 372 PHE A C 1
ATOM 2643 O O . PHE A 1 372 ? 8.223 -8.606 -18.876 1.00 98.56 372 PHE A O 1
ATOM 2650 N N . ILE A 1 373 ? 6.329 -8.382 -17.698 1.00 98.62 373 ILE A N 1
ATOM 2651 C CA . ILE A 1 373 ? 5.434 -8.931 -18.722 1.00 98.62 373 ILE A CA 1
ATOM 2652 C C . ILE A 1 373 ? 4.277 -7.955 -18.925 1.00 98.62 373 ILE A C 1
ATOM 2654 O O . ILE A 1 373 ? 3.515 -7.687 -17.998 1.00 98.62 373 ILE A O 1
ATOM 2658 N N . ASN A 1 374 ? 4.118 -7.442 -20.146 1.00 98.62 374 ASN A N 1
ATOM 2659 C CA . ASN A 1 374 ? 3.069 -6.480 -20.513 1.00 98.62 374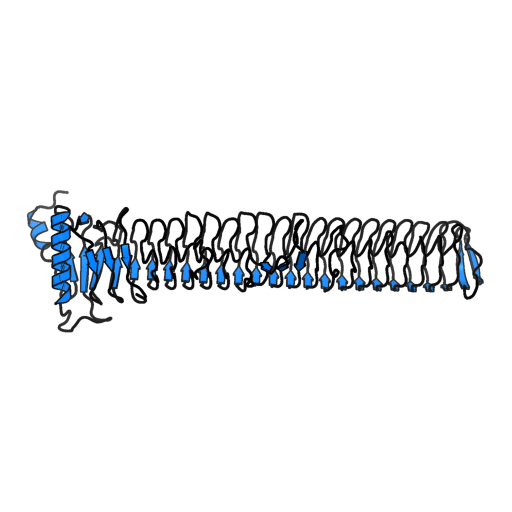 ASN A CA 1
ATOM 2660 C C . ASN A 1 374 ? 3.078 -5.197 -19.656 1.00 98.62 374 ASN A C 1
ATOM 2662 O O . ASN A 1 374 ? 2.026 -4.617 -19.388 1.00 98.62 374 ASN A O 1
ATOM 2666 N N . CYS A 1 375 ? 4.248 -4.769 -19.181 1.00 98.62 375 CYS A N 1
ATOM 2667 C CA . CYS A 1 375 ? 4.365 -3.553 -18.378 1.00 98.62 375 CYS A CA 1
ATOM 2668 C C . CYS A 1 375 ? 4.442 -2.303 -19.264 1.00 98.62 375 CYS A C 1
ATOM 2670 O O . CYS A 1 375 ? 5.091 -2.321 -20.315 1.00 98.62 375 CYS A O 1
ATOM 2672 N N . LYS A 1 376 ? 3.830 -1.206 -18.812 1.00 98.62 376 LYS A N 1
ATOM 2673 C CA . LYS A 1 376 ? 3.914 0.114 -19.447 1.00 98.62 376 LYS A CA 1
ATOM 2674 C C . LYS A 1 376 ? 4.606 1.099 -18.507 1.00 98.62 376 LYS A C 1
ATOM 2676 O O . LYS A 1 376 ? 4.156 1.249 -17.377 1.00 98.62 376 LYS A O 1
ATOM 2681 N N . GLY A 1 377 ? 5.661 1.749 -18.987 1.00 97.81 377 GLY A N 1
ATOM 2682 C CA . GLY A 1 377 ? 6.323 2.887 -18.346 1.00 97.81 377 GLY A CA 1
ATOM 2683 C C . GLY A 1 377 ? 6.201 4.161 -19.189 1.00 97.81 377 GLY A C 1
ATOM 2684 O O . GLY A 1 377 ? 5.929 4.086 -20.391 1.00 97.81 377 GLY A O 1
ATOM 2685 N N . GLY A 1 378 ? 6.420 5.318 -18.571 1.00 97.44 378 GLY A N 1
ATOM 2686 C CA . GLY A 1 378 ? 6.617 6.600 -19.252 1.00 97.44 378 GLY A CA 1
ATOM 2687 C C . GLY A 1 378 ? 8.088 6.852 -19.592 1.00 97.44 378 GLY A C 1
ATOM 2688 O O . GLY A 1 378 ? 8.867 5.911 -19.783 1.00 97.44 378 GLY A O 1
ATOM 2689 N N . ASP A 1 379 ? 8.481 8.127 -19.640 1.00 97.12 379 ASP A N 1
ATOM 2690 C CA . ASP A 1 379 ? 9.850 8.523 -19.975 1.00 97.12 379 ASP A CA 1
ATOM 2691 C C . ASP A 1 379 ? 10.827 8.045 -18.896 1.00 97.12 379 ASP A C 1
ATOM 2693 O O . ASP A 1 379 ? 10.510 7.996 -17.708 1.00 97.12 379 ASP A O 1
ATOM 2697 N N . SER A 1 380 ? 12.050 7.715 -19.304 1.00 96.25 380 SER A N 1
ATOM 2698 C CA . SER A 1 380 ? 13.134 7.310 -18.405 1.00 96.25 380 SER A CA 1
ATOM 2699 C C . SER A 1 380 ? 12.833 6.071 -17.545 1.00 96.25 380 SER A C 1
ATOM 2701 O O . SER A 1 380 ? 13.396 5.935 -16.456 1.00 96.25 380 SER A O 1
ATOM 2703 N N . SER A 1 381 ? 11.977 5.163 -18.023 1.00 96.94 381 SER A N 1
ATOM 2704 C CA . SER A 1 381 ? 11.559 3.960 -17.291 1.00 96.94 381 SER A CA 1
ATOM 2705 C C . SER A 1 381 ? 12.489 2.764 -17.519 1.00 96.94 381 SER A C 1
ATOM 2707 O O . SER A 1 381 ? 13.285 2.737 -18.460 1.00 96.94 381 SER A O 1
ATOM 2709 N N . PHE A 1 382 ? 12.362 1.731 -16.682 1.00 96.69 382 PHE A N 1
ATOM 2710 C CA . PHE A 1 382 ? 13.136 0.486 -16.789 1.00 96.69 382 PHE A CA 1
ATOM 2711 C C . PHE A 1 382 ? 14.657 0.730 -16.724 1.00 96.69 382 PHE A C 1
ATOM 2713 O O . PHE A 1 382 ? 15.413 0.283 -17.589 1.00 96.69 382 PHE A O 1
ATOM 2720 N N . GLY A 1 383 ? 15.104 1.477 -15.711 1.00 93.50 383 GLY A N 1
ATOM 2721 C CA . GLY A 1 383 ? 16.528 1.635 -15.401 1.00 93.50 383 GLY A CA 1
ATOM 2722 C C . GLY A 1 383 ? 17.296 2.576 -16.328 1.00 93.50 383 GLY A C 1
ATOM 2723 O O . GLY A 1 383 ? 18.371 2.217 -16.781 1.00 93.50 383 GLY A O 1
ATOM 2724 N N . SER A 1 384 ? 16.772 3.763 -16.644 1.00 93.62 384 SER A N 1
ATOM 2725 C CA . SER A 1 384 ? 17.335 4.682 -17.657 1.00 93.62 384 SER A CA 1
ATOM 2726 C C . SER A 1 384 ? 18.831 5.019 -17.533 1.00 93.62 384 SER A C 1
ATOM 2728 O O . SER A 1 384 ? 19.505 5.076 -18.558 1.00 93.62 384 SER A O 1
ATOM 2730 N N . HIS A 1 385 ? 19.364 5.224 -16.326 1.00 92.50 385 HIS A N 1
ATOM 2731 C CA . HIS A 1 385 ? 20.772 5.609 -16.086 1.00 92.50 385 HIS A CA 1
ATOM 2732 C C . HIS A 1 385 ? 21.607 4.492 -15.447 1.00 92.50 385 HIS A C 1
ATOM 2734 O O . HIS A 1 385 ? 22.743 4.695 -15.032 1.00 92.50 385 HIS A O 1
ATOM 2740 N N . VAL A 1 386 ? 21.042 3.292 -15.366 1.00 92.50 386 VAL A N 1
ATOM 2741 C CA . VAL A 1 386 ? 21.651 2.128 -14.720 1.00 92.50 386 VAL A CA 1
ATOM 2742 C C . VAL A 1 386 ? 21.589 0.930 -15.666 1.00 92.50 386 VAL A C 1
ATOM 2744 O O . VAL A 1 386 ? 21.246 1.050 -16.845 1.00 92.50 386 VAL A O 1
ATOM 2747 N N . THR A 1 387 ? 21.969 -0.248 -15.182 1.00 94.62 387 THR A N 1
ATOM 2748 C CA . THR A 1 387 ? 21.878 -1.474 -15.975 1.00 94.62 387 THR A CA 1
ATOM 2749 C C . THR A 1 387 ? 20.446 -2.017 -15.968 1.00 94.62 387 THR A C 1
ATOM 2751 O O . THR A 1 387 ? 19.896 -2.307 -14.907 1.00 94.62 387 THR A O 1
ATOM 2754 N N . ALA A 1 388 ? 19.866 -2.231 -17.148 1.00 96.19 388 ALA A N 1
ATOM 2755 C CA . ALA A 1 388 ? 18.638 -2.997 -17.349 1.00 96.19 388 ALA A CA 1
ATOM 2756 C C . ALA A 1 388 ? 18.995 -4.439 -17.761 1.00 96.19 388 ALA A C 1
ATOM 2758 O O . ALA A 1 388 ? 19.317 -4.691 -18.926 1.00 96.19 388 ALA A O 1
ATOM 2759 N N . TYR A 1 389 ? 18.958 -5.380 -16.809 1.00 95.25 389 TYR A N 1
ATOM 2760 C CA . TYR A 1 389 ? 19.436 -6.765 -16.986 1.00 95.25 389 TYR A CA 1
ATOM 2761 C C . TYR A 1 389 ? 18.413 -7.870 -16.664 1.00 95.25 389 TYR A C 1
ATOM 2763 O O . TYR A 1 389 ? 18.776 -9.037 -16.533 1.00 95.25 389 TYR A O 1
ATOM 2771 N N . GLY A 1 390 ? 17.129 -7.522 -16.553 1.00 96.31 390 GLY A N 1
ATOM 2772 C CA . GLY A 1 390 ? 16.026 -8.472 -16.362 1.00 96.31 390 GLY A CA 1
ATOM 2773 C C . GLY A 1 390 ? 15.529 -9.174 -17.638 1.00 96.31 390 GLY A C 1
ATOM 2774 O O . GLY A 1 390 ? 16.144 -9.122 -18.703 1.00 96.31 390 GLY A O 1
ATOM 2775 N N . THR A 1 391 ? 14.373 -9.827 -17.521 1.00 98.38 391 THR A N 1
ATOM 2776 C CA . THR A 1 391 ? 13.578 -10.363 -18.636 1.00 98.38 391 THR A CA 1
ATOM 2777 C C . THR A 1 391 ? 12.383 -9.452 -18.886 1.00 98.38 391 THR A C 1
ATOM 2779 O O . THR A 1 391 ? 11.580 -9.231 -17.985 1.00 98.38 391 THR A O 1
ATOM 2782 N N . PHE A 1 392 ? 12.239 -8.956 -20.110 1.00 98.56 392 PHE A N 1
ATOM 2783 C CA . PHE A 1 392 ? 11.204 -8.012 -20.519 1.00 98.56 392 PHE A CA 1
ATOM 2784 C C . PHE A 1 392 ? 10.429 -8.599 -21.698 1.00 98.56 392 PHE A C 1
ATOM 2786 O O . PHE A 1 392 ? 11.010 -8.886 -22.745 1.00 98.56 392 PHE A O 1
ATOM 2793 N N . ILE A 1 393 ? 9.121 -8.788 -21.538 1.00 98.69 393 ILE A N 1
ATOM 2794 C CA . ILE A 1 393 ? 8.248 -9.394 -22.545 1.00 98.69 393 ILE A CA 1
ATOM 2795 C C . ILE A 1 393 ? 7.070 -8.459 -22.799 1.00 98.69 393 ILE A C 1
ATOM 2797 O O . ILE A 1 393 ? 6.259 -8.218 -21.906 1.00 98.69 393 ILE A O 1
ATOM 2801 N N . ASN A 1 394 ? 6.943 -7.968 -24.033 1.00 98.62 394 ASN A N 1
ATOM 2802 C CA . ASN A 1 394 ? 5.874 -7.051 -24.441 1.00 98.62 394 ASN A CA 1
ATOM 2803 C C . ASN A 1 394 ? 5.805 -5.779 -23.567 1.00 98.62 394 ASN A C 1
ATOM 2805 O O . ASN A 1 394 ? 4.727 -5.278 -23.246 1.00 98.62 394 ASN A O 1
ATOM 2809 N N . CYS A 1 395 ? 6.963 -5.270 -23.142 1.00 98.69 395 CYS A N 1
ATOM 2810 C CA . CYS A 1 395 ? 7.052 -4.040 -22.360 1.00 98.69 395 CYS A CA 1
ATOM 2811 C C . CYS A 1 395 ? 7.073 -2.812 -23.273 1.00 98.69 395 CYS A C 1
ATOM 2813 O O . CYS A 1 395 ? 7.682 -2.831 -24.345 1.00 98.69 395 CYS A O 1
ATOM 2815 N N . ARG A 1 396 ? 6.432 -1.726 -22.839 1.00 98.69 396 ARG A N 1
ATOM 2816 C CA . ARG A 1 396 ? 6.380 -0.464 -23.585 1.00 98.69 396 ARG A CA 1
ATOM 2817 C C . ARG A 1 396 ? 6.841 0.685 -22.711 1.00 98.69 396 ARG A C 1
ATOM 2819 O O . ARG A 1 396 ? 6.381 0.812 -21.580 1.00 98.69 396 ARG A O 1
ATOM 2826 N N . ALA A 1 397 ? 7.698 1.528 -23.257 1.00 98.19 397 ALA A N 1
ATOM 2827 C CA . ALA A 1 397 ? 8.091 2.782 -22.644 1.00 98.19 397 ALA A CA 1
ATOM 2828 C C . ALA A 1 397 ? 8.292 3.856 -23.710 1.00 98.19 397 ALA A C 1
ATOM 2830 O O . ALA A 1 397 ? 8.377 3.557 -24.905 1.00 98.19 397 ALA A O 1
ATOM 2831 N N . THR A 1 398 ? 8.356 5.109 -23.278 1.00 98.00 398 THR A N 1
ATOM 2832 C CA . THR A 1 398 ? 8.640 6.242 -24.159 1.00 98.00 398 THR A CA 1
ATOM 2833 C C . THR A 1 398 ? 10.150 6.502 -24.188 1.00 98.00 398 THR A C 1
ATOM 2835 O O . THR A 1 398 ? 10.929 5.559 -24.344 1.00 98.00 398 THR A O 1
ATOM 2838 N N . ASN A 1 399 ? 10.607 7.750 -24.127 1.00 97.94 399 ASN A N 1
ATOM 2839 C CA . ASN A 1 399 ? 12.005 8.094 -24.362 1.00 97.94 399 ASN A CA 1
ATOM 2840 C C . ASN A 1 399 ? 12.904 7.657 -23.200 1.00 97.94 399 ASN A C 1
ATOM 2842 O O . ASN A 1 399 ? 12.445 7.447 -22.078 1.00 97.94 399 ASN A O 1
ATOM 2846 N N . TYR A 1 400 ? 14.206 7.548 -23.466 1.00 97.06 400 TYR A N 1
ATOM 2847 C CA . TYR A 1 400 ? 15.246 7.321 -22.458 1.00 97.06 400 TYR A CA 1
ATOM 2848 C C . TYR A 1 400 ? 15.052 6.059 -21.605 1.00 97.06 400 TYR A C 1
ATOM 2850 O O . TYR A 1 400 ? 15.489 6.012 -20.459 1.00 97.06 400 TYR A O 1
ATOM 2858 N N . SER A 1 401 ? 14.410 5.025 -22.142 1.00 97.62 401 SER A N 1
ATOM 2859 C CA . SER A 1 401 ? 14.027 3.850 -21.355 1.00 97.62 401 SER A CA 1
ATOM 2860 C C . SER A 1 401 ? 14.940 2.647 -21.588 1.00 97.62 401 SER A C 1
ATOM 2862 O O . SER A 1 401 ? 15.722 2.616 -22.538 1.00 97.62 401 SER A O 1
ATOM 2864 N N . PHE A 1 402 ? 14.842 1.630 -20.729 1.00 97.38 402 PHE A N 1
ATOM 2865 C CA . PHE A 1 402 ? 15.611 0.383 -20.845 1.00 97.38 402 PHE A CA 1
ATOM 2866 C C . PHE A 1 402 ? 17.132 0.628 -20.868 1.00 97.38 402 PHE A C 1
ATOM 2868 O O . PHE A 1 402 ? 17.806 0.314 -21.849 1.00 97.38 402 PHE A O 1
ATOM 2875 N N . GLY A 1 403 ? 17.695 1.231 -19.819 1.00 95.75 403 GLY A N 1
ATOM 2876 C CA . GLY A 1 403 ? 19.150 1.424 -19.731 1.00 95.75 403 GLY A CA 1
ATOM 2877 C C . GLY A 1 403 ? 19.739 2.533 -20.606 1.00 95.75 403 GLY A C 1
ATOM 2878 O O . GLY A 1 403 ? 20.929 2.474 -20.868 1.00 95.75 403 GLY A O 1
ATOM 2879 N N . ALA A 1 404 ? 18.952 3.499 -21.093 1.00 95.31 404 ALA A N 1
ATOM 2880 C CA . ALA A 1 404 ? 19.336 4.528 -22.076 1.00 95.31 404 ALA A CA 1
ATOM 2881 C C . ALA A 1 404 ? 20.752 5.133 -21.975 1.00 95.31 404 ALA A C 1
ATOM 2883 O O . ALA A 1 404 ? 21.440 5.221 -22.988 1.00 95.31 404 ALA A O 1
ATOM 2884 N N . TYR A 1 405 ? 21.181 5.544 -20.785 1.00 93.75 405 TYR A N 1
ATOM 2885 C CA . TYR A 1 405 ? 22.510 6.118 -20.529 1.00 93.75 405 TYR A CA 1
ATOM 2886 C C . TYR A 1 405 ? 23.469 5.126 -19.856 1.00 93.75 405 TYR A C 1
ATOM 2888 O O . TYR A 1 405 ? 24.640 5.431 -19.649 1.00 93.75 405 TYR A O 1
ATOM 2896 N N . GLY A 1 406 ? 22.968 3.944 -19.502 1.00 94.12 406 GLY A N 1
ATOM 2897 C CA . GLY A 1 406 ? 23.714 2.859 -18.885 1.00 94.12 406 GLY A CA 1
ATOM 2898 C C . GLY A 1 406 ? 23.891 1.683 -19.844 1.00 94.12 406 GLY A C 1
ATOM 2899 O O . GLY A 1 406 ? 24.406 1.815 -20.957 1.00 94.12 406 GLY A O 1
ATOM 2900 N N . THR A 1 407 ? 23.497 0.495 -19.386 1.00 96.19 407 THR A N 1
ATOM 2901 C CA . THR A 1 407 ? 23.642 -0.750 -20.149 1.00 96.19 407 THR A CA 1
ATOM 2902 C C . THR A 1 407 ? 22.314 -1.491 -20.244 1.00 96.19 407 THR A C 1
ATOM 2904 O O . THR A 1 407 ? 21.705 -1.817 -19.231 1.00 96.19 407 THR A O 1
ATOM 2907 N N . ALA A 1 408 ? 21.890 -1.834 -21.458 1.00 97.81 408 ALA A N 1
ATOM 2908 C CA . ALA A 1 408 ? 20.809 -2.783 -21.703 1.00 97.81 408 ALA A CA 1
ATOM 2909 C C . ALA A 1 408 ? 21.401 -4.180 -21.950 1.00 97.81 408 ALA A C 1
ATOM 2911 O O . ALA A 1 408 ? 21.822 -4.495 -23.065 1.00 97.81 408 ALA A O 1
ATOM 2912 N N . SER A 1 409 ? 21.452 -5.012 -20.909 1.00 97.62 409 SER A N 1
ATOM 2913 C CA . SER A 1 409 ? 22.070 -6.352 -20.936 1.00 97.62 409 SER A CA 1
ATOM 2914 C C . SER A 1 409 ? 21.090 -7.508 -20.704 1.00 97.62 409 SER A C 1
ATOM 2916 O O . SER A 1 409 ? 21.502 -8.664 -20.693 1.00 97.62 409 SER A O 1
ATOM 2918 N N . GLY A 1 410 ? 19.801 -7.213 -20.524 1.00 97.69 410 GLY A N 1
ATOM 2919 C CA . GLY A 1 410 ? 18.755 -8.206 -20.280 1.00 97.69 410 GLY A CA 1
ATOM 2920 C C . GLY A 1 410 ? 18.295 -8.989 -21.515 1.00 97.69 410 GLY A C 1
ATOM 2921 O O . GLY A 1 410 ? 18.888 -8.927 -22.593 1.00 97.69 410 GLY A O 1
ATOM 2922 N N . ASN A 1 411 ? 17.190 -9.714 -21.348 1.00 98.56 411 ASN A N 1
ATOM 2923 C CA . ASN A 1 411 ? 16.460 -10.369 -22.432 1.00 98.56 411 ASN A CA 1
ATOM 2924 C C . ASN A 1 411 ? 15.192 -9.570 -22.748 1.00 98.56 411 ASN A C 1
ATOM 2926 O O . ASN A 1 411 ? 14.300 -9.468 -21.908 1.00 98.56 411 ASN A O 1
ATOM 2930 N N . PHE A 1 412 ? 15.112 -9.010 -23.950 1.00 98.69 412 PHE A N 1
ATOM 2931 C CA . PHE A 1 412 ? 14.024 -8.162 -24.415 1.00 98.69 412 PHE A CA 1
ATOM 2932 C C . PHE A 1 412 ? 13.297 -8.854 -25.570 1.00 98.69 412 PHE A C 1
ATOM 2934 O O . PHE A 1 412 ? 13.884 -9.103 -26.622 1.00 98.69 412 PHE A O 1
ATOM 2941 N N . ASN A 1 413 ? 12.011 -9.145 -25.385 1.00 98.69 413 ASN A N 1
ATOM 2942 C CA . ASN A 1 413 ? 11.160 -9.801 -26.372 1.00 98.69 413 ASN A CA 1
ATOM 2943 C C . ASN A 1 413 ? 9.920 -8.941 -26.642 1.00 98.69 413 ASN A C 1
ATOM 2945 O O . ASN A 1 413 ? 9.089 -8.749 -25.750 1.00 98.69 413 ASN A O 1
ATOM 2949 N N . ARG A 1 414 ? 9.777 -8.446 -27.876 1.00 98.62 414 ARG A N 1
ATOM 2950 C CA . ARG A 1 414 ? 8.664 -7.584 -28.313 1.00 98.62 414 ARG A CA 1
ATOM 2951 C C . ARG A 1 414 ? 8.537 -6.296 -27.495 1.00 98.62 414 ARG A C 1
ATOM 2953 O O . ARG A 1 414 ? 7.431 -5.845 -27.201 1.00 98.62 414 ARG A O 1
ATOM 2960 N N . CYS A 1 415 ? 9.666 -5.714 -27.096 1.00 98.69 415 CYS A N 1
ATOM 2961 C CA . CYS A 1 415 ? 9.685 -4.467 -26.335 1.00 98.69 415 CYS A CA 1
ATOM 2962 C C . CYS A 1 415 ? 9.695 -3.244 -27.258 1.00 98.69 415 CYS A C 1
ATOM 2964 O O . CYS A 1 415 ? 10.319 -3.262 -28.319 1.00 98.69 415 CYS A O 1
ATOM 2966 N N . ILE A 1 416 ? 9.035 -2.168 -26.829 1.00 98.69 416 ILE A N 1
ATOM 2967 C CA . ILE A 1 416 ? 8.974 -0.894 -27.555 1.00 98.69 416 ILE A CA 1
ATOM 2968 C C . ILE A 1 416 ? 9.547 0.207 -26.668 1.00 98.69 416 ILE A C 1
ATOM 2970 O O . ILE A 1 416 ? 9.070 0.402 -25.550 1.00 98.69 416 ILE A O 1
ATOM 2974 N N . GLY A 1 417 ? 10.542 0.924 -27.182 1.00 98.31 417 GLY A N 1
ATOM 2975 C CA . GLY A 1 417 ? 11.122 2.109 -26.558 1.00 98.31 417 GLY A CA 1
ATOM 2976 C C . GLY A 1 417 ? 11.112 3.295 -27.519 1.00 98.31 417 GLY A C 1
ATOM 2977 O O . GLY A 1 417 ? 11.213 3.127 -28.734 1.00 98.31 417 GLY A O 1
ATOM 2978 N N . GLY A 1 418 ? 10.988 4.500 -26.971 1.00 98.25 418 GLY A N 1
ATOM 2979 C CA . GLY A 1 418 ? 11.146 5.747 -27.714 1.00 98.25 418 GLY A CA 1
ATOM 2980 C C . GLY A 1 418 ? 12.615 6.115 -27.915 1.00 98.25 418 GLY A C 1
ATOM 2981 O O . GLY A 1 418 ? 13.512 5.270 -27.837 1.00 98.25 418 GLY A O 1
ATOM 2982 N N . THR A 1 419 ? 12.873 7.404 -28.116 1.00 98.12 419 THR A N 1
ATOM 2983 C CA . THR A 1 419 ? 14.193 7.910 -28.496 1.00 98.12 419 THR A CA 1
ATOM 2984 C C . THR A 1 419 ? 15.208 7.646 -27.390 1.00 98.12 419 THR A C 1
ATOM 2986 O O . THR A 1 419 ? 14.911 7.828 -26.209 1.00 98.12 419 THR A O 1
ATOM 2989 N N . ARG A 1 420 ? 16.418 7.227 -27.775 1.00 97.69 420 ARG A N 1
ATOM 2990 C CA . ARG A 1 420 ? 17.544 6.898 -26.884 1.00 97.69 420 ARG A CA 1
ATOM 2991 C C . ARG A 1 420 ? 17.317 5.694 -25.963 1.00 97.69 420 ARG A C 1
ATOM 2993 O O . ARG A 1 420 ? 17.998 5.577 -24.951 1.00 97.69 420 ARG A O 1
ATOM 3000 N N . SER A 1 421 ? 16.396 4.793 -26.292 1.00 98.19 421 SER A N 1
ATOM 3001 C CA . SER A 1 421 ? 16.124 3.611 -25.462 1.00 98.19 421 SER A CA 1
ATOM 3002 C C . SER A 1 421 ? 17.094 2.449 -25.711 1.00 98.19 421 SER A C 1
ATOM 3004 O O . SER A 1 421 ? 17.856 2.449 -26.679 1.00 98.19 421 SER A O 1
ATOM 3006 N N . PHE A 1 422 ? 17.040 1.423 -24.856 1.00 98.00 422 PHE A N 1
ATOM 3007 C CA . PHE A 1 422 ? 17.833 0.191 -24.978 1.00 98.00 422 PHE A CA 1
ATOM 3008 C C . PHE A 1 422 ? 19.341 0.472 -24.985 1.00 98.00 422 PHE A C 1
ATOM 3010 O O . PHE A 1 422 ? 20.043 0.130 -25.937 1.00 98.00 422 PHE A O 1
ATOM 3017 N N . GLY A 1 423 ? 19.848 1.143 -23.947 1.00 85.81 423 GLY A N 1
ATOM 3018 C CA . GLY A 1 423 ? 21.271 1.491 -23.895 1.00 85.81 423 GLY A CA 1
ATOM 3019 C C . GLY A 1 423 ? 21.684 2.598 -24.861 1.00 85.81 423 GLY A C 1
ATOM 3020 O O . GLY A 1 423 ? 22.835 2.608 -25.256 1.00 85.81 423 GLY A O 1
ATOM 3021 N N . GLY A 1 424 ? 20.764 3.459 -25.307 1.00 82.56 424 GLY A N 1
ATOM 3022 C CA . GLY A 1 424 ? 20.968 4.501 -26.320 1.00 82.56 424 GLY A CA 1
ATOM 3023 C C . GLY A 1 424 ? 22.118 5.498 -26.089 1.00 82.56 424 GLY A C 1
ATOM 3024 O O . GLY A 1 424 ? 23.287 5.129 -26.116 1.00 82.56 424 GLY A O 1
ATOM 3025 N N . TYR A 1 425 ? 21.831 6.802 -26.023 1.00 88.94 425 TYR A N 1
ATOM 3026 C CA . TYR A 1 425 ? 22.859 7.858 -26.096 1.00 88.94 425 TYR A CA 1
ATOM 3027 C C . TYR A 1 425 ? 23.971 7.685 -25.047 1.00 88.94 425 TYR A C 1
ATOM 3029 O O . TYR A 1 425 ? 23.745 7.865 -23.854 1.00 88.94 425 TYR A O 1
ATOM 3037 N N . GLY A 1 426 ? 25.183 7.357 -25.502 1.00 89.12 426 GLY A N 1
ATOM 3038 C CA . GLY A 1 426 ? 26.334 7.091 -24.635 1.00 89.12 426 GLY A CA 1
ATOM 3039 C C . GLY A 1 426 ? 26.385 5.676 -24.039 1.00 89.12 426 GLY A C 1
ATOM 3040 O O . GLY A 1 426 ? 27.449 5.268 -23.576 1.00 89.12 426 GLY A O 1
ATOM 3041 N N . GLY A 1 427 ? 25.291 4.912 -24.093 1.00 94.88 427 GLY A N 1
ATOM 3042 C CA . GLY A 1 427 ? 25.159 3.602 -23.462 1.00 94.88 427 GLY A CA 1
ATOM 3043 C C . GLY A 1 427 ? 25.597 2.408 -24.318 1.00 94.88 427 GLY A C 1
ATOM 3044 O O . GLY A 1 427 ? 26.088 2.531 -25.450 1.00 94.88 427 GLY A O 1
ATOM 3045 N N . THR A 1 428 ? 25.414 1.217 -23.738 1.00 97.62 428 THR A N 1
ATOM 3046 C CA . THR A 1 428 ? 25.747 -0.084 -24.343 1.00 97.62 428 THR A CA 1
ATOM 3047 C C . THR A 1 428 ? 24.528 -1.004 -24.426 1.00 97.62 428 THR A C 1
ATOM 3049 O O . THR A 1 428 ? 23.815 -1.184 -23.441 1.00 97.62 428 THR A O 1
ATOM 3052 N N . ALA A 1 429 ? 24.321 -1.662 -25.570 1.00 98.31 429 ALA A N 1
ATOM 3053 C CA . ALA A 1 429 ? 23.322 -2.722 -25.742 1.00 98.31 429 ALA A CA 1
ATOM 3054 C C . ALA A 1 429 ? 23.995 -4.093 -25.898 1.00 98.31 429 ALA A C 1
ATOM 3056 O O . ALA A 1 429 ? 24.398 -4.485 -26.995 1.00 98.31 429 ALA A O 1
ATOM 3057 N N . SER A 1 430 ? 24.129 -4.823 -24.792 1.00 98.38 430 SER A N 1
ATOM 3058 C CA . SER A 1 430 ? 24.827 -6.116 -24.714 1.00 98.38 430 SER A CA 1
ATOM 3059 C C . SER A 1 430 ? 23.911 -7.324 -24.503 1.00 98.38 430 SER A C 1
ATOM 3061 O O . SER A 1 430 ? 24.395 -8.451 -24.462 1.00 98.38 430 SER A O 1
ATOM 3063 N N . GLY A 1 431 ? 22.602 -7.100 -24.378 1.00 98.38 431 GLY A N 1
ATOM 3064 C CA . GLY A 1 431 ? 21.608 -8.141 -24.125 1.00 98.38 431 GLY A CA 1
ATOM 3065 C C . GLY A 1 431 ? 21.175 -8.947 -25.352 1.00 98.38 431 GLY A C 1
ATOM 3066 O O . GLY A 1 431 ? 21.807 -8.935 -26.413 1.00 98.38 431 GLY A O 1
ATOM 3067 N N . ILE A 1 432 ? 20.048 -9.639 -25.190 1.00 98.62 432 ILE A N 1
ATOM 3068 C CA . ILE A 1 432 ? 19.335 -10.353 -26.253 1.00 98.62 432 ILE A CA 1
ATOM 3069 C C . ILE A 1 432 ? 18.075 -9.559 -26.587 1.00 98.62 432 ILE A C 1
ATOM 3071 O O . ILE A 1 432 ? 17.260 -9.299 -25.708 1.00 98.62 432 ILE A O 1
ATOM 3075 N N . PHE A 1 433 ? 17.903 -9.194 -27.853 1.00 98.75 433 PHE A N 1
ATOM 3076 C CA . PHE A 1 433 ? 16.790 -8.386 -28.340 1.00 98.75 433 PHE A CA 1
ATOM 3077 C C . PHE A 1 433 ? 16.087 -9.129 -29.475 1.00 98.75 433 PHE A C 1
ATOM 3079 O O . PHE A 1 433 ? 16.710 -9.454 -30.488 1.00 98.75 433 PHE A O 1
ATOM 3086 N N . ILE A 1 434 ? 14.796 -9.408 -29.302 1.00 98.69 434 ILE A N 1
ATOM 3087 C CA . ILE A 1 434 ? 13.971 -10.157 -30.253 1.00 98.69 434 ILE A CA 1
ATOM 3088 C C . ILE A 1 434 ? 12.694 -9.365 -30.516 1.00 98.69 434 ILE A C 1
ATOM 3090 O O . ILE A 1 434 ? 11.941 -9.081 -29.586 1.00 98.69 434 ILE A O 1
ATOM 3094 N N . ASP A 1 435 ? 12.449 -9.024 -31.781 1.00 98.56 435 ASP A N 1
ATOM 3095 C CA . ASP A 1 435 ? 11.271 -8.271 -32.232 1.00 98.56 435 ASP A CA 1
ATOM 3096 C C . ASP A 1 435 ? 11.107 -6.911 -31.512 1.00 98.56 435 ASP A C 1
ATOM 3098 O O . ASP A 1 435 ? 9.993 -6.456 -31.243 1.00 98.56 435 ASP A O 1
ATOM 3102 N N . CYS A 1 436 ? 12.220 -6.269 -31.142 1.00 98.69 436 CYS A N 1
ATOM 3103 C CA . CYS A 1 436 ? 12.206 -4.992 -30.426 1.00 98.69 436 CYS A CA 1
ATOM 3104 C C . CYS A 1 436 ? 12.137 -3.795 -31.383 1.00 98.69 436 CYS A C 1
ATOM 3106 O O . CYS A 1 436 ? 12.746 -3.798 -32.455 1.00 98.69 436 CYS A O 1
ATOM 3108 N N . ILE A 1 437 ? 11.445 -2.737 -30.958 1.00 98.69 437 ILE A N 1
ATOM 3109 C CA . ILE A 1 437 ? 11.281 -1.499 -31.727 1.00 98.69 437 ILE A CA 1
ATOM 3110 C C . ILE A 1 437 ? 11.838 -0.326 -30.923 1.00 98.69 437 ILE A C 1
ATOM 3112 O O . ILE A 1 437 ? 11.415 -0.085 -29.792 1.00 98.69 437 ILE A O 1
ATOM 3116 N N . GLY A 1 438 ? 12.767 0.406 -31.528 1.00 98.25 438 GLY A N 1
ATOM 3117 C CA . GLY A 1 438 ? 13.261 1.697 -31.064 1.00 98.25 438 GLY A CA 1
ATOM 3118 C C . GLY A 1 438 ? 12.991 2.792 -32.096 1.00 98.25 438 GLY A C 1
ATOM 3119 O O . GLY A 1 438 ? 12.814 2.504 -33.280 1.00 98.25 438 GLY A O 1
ATOM 3120 N N . THR A 1 439 ? 12.981 4.052 -31.671 1.00 98.00 439 THR A N 1
ATOM 3121 C CA . THR A 1 439 ? 13.083 5.196 -32.592 1.00 98.00 439 THR A CA 1
ATOM 3122 C C . THR A 1 439 ? 14.561 5.577 -32.746 1.00 98.00 439 THR A C 1
ATOM 3124 O O . THR A 1 439 ? 15.401 4.697 -32.939 1.00 98.00 439 THR A O 1
ATOM 3127 N N . ASP A 1 440 ? 14.921 6.856 -32.678 1.00 98.12 440 ASP A N 1
ATOM 3128 C CA . ASP A 1 440 ? 16.289 7.309 -32.907 1.00 98.12 440 ASP A CA 1
ATOM 3129 C C . ASP A 1 440 ? 17.206 7.011 -31.715 1.00 98.12 440 ASP A C 1
ATOM 3131 O O . ASP A 1 440 ? 16.787 7.030 -30.556 1.00 98.12 440 ASP A O 1
ATOM 3135 N N . ASN A 1 441 ? 18.494 6.819 -31.997 1.00 97.38 441 ASN A N 1
ATOM 3136 C CA . ASN A 1 441 ? 19.568 6.619 -31.026 1.00 97.38 441 ASN A CA 1
ATOM 3137 C C . ASN A 1 441 ? 19.365 5.398 -30.115 1.00 97.38 441 ASN A C 1
ATOM 3139 O O . ASN A 1 441 ? 19.721 5.440 -28.939 1.00 97.38 441 ASN A O 1
ATOM 3143 N N . CYS A 1 442 ? 18.765 4.324 -30.629 1.00 98.12 442 CYS A N 1
ATOM 3144 C CA . CYS A 1 442 ? 18.444 3.138 -29.838 1.00 98.12 442 CYS A CA 1
ATOM 3145 C C . CYS A 1 442 ? 19.500 2.030 -29.966 1.00 98.12 442 CYS A C 1
ATOM 3147 O O . CYS A 1 442 ? 20.318 2.019 -30.888 1.00 98.12 442 CYS A O 1
ATOM 3149 N N . PHE A 1 443 ? 19.434 1.048 -29.063 1.00 98.00 443 PHE A N 1
ATOM 3150 C CA . PHE A 1 443 ? 20.247 -0.174 -29.110 1.00 98.00 443 PHE A CA 1
ATOM 3151 C C . PHE A 1 443 ? 21.758 0.098 -29.050 1.00 98.00 443 PHE A C 1
ATOM 3153 O O . PHE A 1 443 ? 22.512 -0.361 -29.905 1.00 98.00 443 PHE A O 1
ATOM 3160 N N . GLY A 1 444 ? 22.212 0.819 -28.022 1.00 94.50 444 GLY A N 1
ATOM 3161 C CA . GLY A 1 444 ? 23.641 1.023 -27.780 1.00 94.50 444 GLY A CA 1
ATOM 3162 C C . GLY A 1 444 ? 24.221 2.150 -28.618 1.00 94.50 444 GLY A C 1
ATOM 3163 O O . GLY A 1 444 ? 24.827 1.872 -29.639 1.00 94.50 444 GLY A O 1
ATOM 3164 N N . GLY A 1 445 ? 24.079 3.416 -28.224 1.00 91.56 445 GLY A N 1
ATOM 3165 C CA . GLY A 1 445 ? 24.594 4.543 -29.019 1.00 91.56 445 GLY A CA 1
ATOM 3166 C C . GLY A 1 445 ? 26.117 4.502 -29.206 1.00 91.56 445 GLY A C 1
ATOM 3167 O O . GLY A 1 445 ? 26.619 4.852 -30.277 1.00 91.56 445 GLY A O 1
ATOM 3168 N N . THR A 1 446 ? 26.836 4.005 -28.194 1.00 95.81 446 THR A N 1
ATOM 3169 C CA . THR A 1 446 ? 28.299 3.840 -28.211 1.00 95.81 446 THR A CA 1
ATOM 3170 C C . THR A 1 446 ? 28.711 2.429 -28.622 1.00 95.81 446 THR A C 1
ATOM 3172 O O . THR A 1 446 ? 29.640 2.252 -29.410 1.00 95.81 446 THR A O 1
ATOM 3175 N N . ALA A 1 447 ? 28.045 1.404 -28.085 1.00 97.81 447 ALA A N 1
ATOM 3176 C CA . ALA A 1 447 ? 28.409 0.016 -28.338 1.00 97.81 447 ALA A CA 1
ATOM 3177 C C . ALA A 1 447 ? 27.187 -0.904 -28.398 1.00 97.81 447 ALA A C 1
ATOM 3179 O O . ALA A 1 447 ? 26.326 -0.876 -27.520 1.00 97.81 447 ALA A O 1
ATOM 3180 N N . ALA A 1 448 ? 27.160 -1.785 -29.396 1.00 98.31 448 ALA A N 1
ATOM 3181 C CA . ALA A 1 448 ? 26.115 -2.793 -29.568 1.00 98.31 448 ALA A CA 1
ATOM 3182 C C . ALA A 1 448 ? 26.711 -4.211 -29.702 1.00 98.31 448 ALA A C 1
ATOM 3184 O O . ALA A 1 448 ? 26.691 -4.777 -30.798 1.00 98.31 448 ALA A O 1
ATOM 3185 N N . PRO A 1 449 ? 27.278 -4.793 -28.623 1.00 98.50 449 PRO A N 1
ATOM 3186 C CA . PRO A 1 449 ? 27.848 -6.146 -28.643 1.00 98.50 449 PRO A CA 1
ATOM 3187 C C . PRO A 1 449 ? 26.809 -7.275 -28.499 1.00 98.50 449 PRO A C 1
ATOM 3189 O O . PRO A 1 449 ? 27.184 -8.444 -28.533 1.00 98.50 449 PRO A O 1
ATOM 3192 N N . GLY A 1 450 ? 25.529 -6.952 -28.294 1.00 98.44 450 GLY A N 1
ATOM 3193 C CA . GLY A 1 450 ? 24.472 -7.928 -28.023 1.00 98.44 450 GLY A CA 1
ATOM 3194 C C . GLY A 1 450 ? 24.053 -8.803 -29.210 1.00 98.44 450 GLY A C 1
ATOM 3195 O O . GLY A 1 450 ? 24.666 -8.823 -30.279 1.00 98.44 450 GLY A O 1
ATOM 3196 N N . THR A 1 451 ? 22.957 -9.535 -29.016 1.00 98.69 451 THR A N 1
ATOM 3197 C CA . THR A 1 451 ? 22.291 -10.312 -30.071 1.00 98.69 451 THR A CA 1
ATOM 3198 C C . THR A 1 451 ? 20.958 -9.673 -30.419 1.00 98.69 451 THR A C 1
ATOM 3200 O O . THR A 1 451 ? 20.106 -9.508 -29.552 1.00 98.69 451 THR A O 1
ATOM 3203 N N . PHE A 1 452 ? 20.754 -9.356 -31.692 1.00 98.75 452 PHE A N 1
ATOM 3204 C CA . PHE A 1 452 ? 19.593 -8.631 -32.193 1.00 98.75 452 PHE A CA 1
ATOM 3205 C C . PHE A 1 452 ? 18.924 -9.445 -33.297 1.00 98.75 452 PHE A C 1
ATOM 3207 O O . PHE A 1 452 ? 19.574 -9.838 -34.266 1.00 98.75 452 PHE A O 1
ATOM 3214 N N . THR A 1 453 ? 17.630 -9.721 -33.153 1.00 98.75 453 THR A N 1
ATOM 3215 C CA . THR A 1 453 ? 16.838 -10.485 -34.122 1.00 98.75 453 THR A CA 1
ATOM 3216 C C . THR A 1 453 ? 15.531 -9.759 -34.401 1.00 98.75 453 THR A C 1
ATOM 3218 O O . THR A 1 453 ? 14.769 -9.502 -33.474 1.00 98.75 453 THR A O 1
ATOM 3221 N N . ASN A 1 454 ? 15.264 -9.443 -35.671 1.00 98.56 454 ASN A N 1
ATOM 3222 C CA . ASN A 1 454 ? 14.055 -8.736 -36.117 1.00 98.56 454 ASN A CA 1
ATOM 3223 C C . ASN A 1 454 ? 13.844 -7.362 -35.450 1.00 98.56 454 ASN A C 1
ATOM 3225 O O . ASN A 1 454 ? 12.709 -6.936 -35.235 1.00 98.56 454 ASN A O 1
ATOM 3229 N N . CYS A 1 455 ? 14.922 -6.665 -35.085 1.00 98.69 455 CYS A N 1
ATOM 3230 C CA . CYS A 1 455 ? 14.813 -5.361 -34.436 1.00 98.69 455 CYS A CA 1
ATOM 3231 C C . CYS A 1 455 ? 14.689 -4.229 -35.466 1.00 98.69 455 CYS A C 1
ATOM 3233 O O . CYS A 1 455 ? 15.377 -4.240 -36.490 1.00 98.69 455 CYS A O 1
ATOM 3235 N N . ASN A 1 456 ? 13.860 -3.226 -35.171 1.00 98.62 456 ASN A N 1
ATOM 3236 C CA . ASN A 1 456 ? 13.723 -2.011 -35.977 1.00 98.62 456 ASN A CA 1
ATOM 3237 C C . ASN A 1 456 ? 14.144 -0.784 -35.164 1.00 98.62 456 ASN A C 1
ATOM 3239 O O . ASN A 1 456 ? 13.755 -0.659 -34.001 1.00 98.62 456 ASN A O 1
ATOM 3243 N N . ALA A 1 457 ? 14.919 0.109 -35.772 1.00 98.38 457 ALA A N 1
ATOM 3244 C CA . ALA A 1 457 ? 15.346 1.345 -35.146 1.00 98.38 457 ALA A CA 1
ATOM 3245 C C . ALA A 1 457 ? 15.384 2.532 -36.121 1.00 98.38 457 ALA A C 1
ATOM 3247 O O . ALA A 1 457 ? 15.513 2.382 -37.337 1.00 98.38 457 ALA A O 1
ATOM 3248 N N . GLY A 1 458 ? 15.305 3.732 -35.558 1.00 98.00 458 GLY A N 1
ATOM 3249 C CA . GLY A 1 458 ? 15.491 4.992 -36.265 1.00 98.00 458 GLY A CA 1
ATOM 3250 C C . GLY A 1 458 ? 16.964 5.363 -36.446 1.00 98.00 458 GLY A C 1
ATOM 3251 O O . GLY A 1 458 ? 17.871 4.535 -36.327 1.00 98.00 458 GLY A O 1
ATOM 3252 N N . PHE A 1 459 ? 17.193 6.641 -36.717 1.00 97.81 459 PHE A N 1
ATOM 3253 C CA . PHE A 1 459 ? 18.497 7.244 -36.979 1.00 97.81 459 PHE A CA 1
ATOM 3254 C C . PHE A 1 459 ? 19.502 6.982 -35.846 1.00 97.81 459 PHE A C 1
ATOM 3256 O O . PHE A 1 459 ? 19.137 7.046 -34.675 1.00 97.81 459 PHE A O 1
ATOM 3263 N N . TRP A 1 460 ? 20.776 6.736 -36.174 1.00 97.44 460 TRP A N 1
ATOM 3264 C CA . TRP A 1 460 ? 21.873 6.604 -35.192 1.00 97.44 460 TRP A CA 1
ATOM 3265 C C . TRP A 1 460 ? 21.734 5.443 -34.193 1.00 97.44 460 TRP A C 1
ATOM 3267 O O . TRP A 1 460 ? 22.069 5.562 -33.015 1.00 97.44 460 TRP A O 1
ATOM 3277 N N . SER A 1 461 ? 21.273 4.288 -34.661 1.00 98.19 461 SER A N 1
ATOM 3278 C CA . SER A 1 461 ? 21.051 3.115 -33.804 1.00 98.19 461 SER A CA 1
ATOM 3279 C C . SER A 1 461 ? 22.091 2.005 -34.004 1.00 98.19 461 SER A C 1
ATOM 3281 O O . SER A 1 461 ? 22.801 1.974 -35.011 1.00 98.19 461 SER A O 1
ATOM 3283 N N . PHE A 1 462 ? 22.163 1.059 -33.061 1.00 98.00 462 PHE A N 1
ATOM 3284 C CA . PHE A 1 462 ? 23.075 -0.097 -33.100 1.00 98.00 462 PHE A CA 1
ATOM 3285 C C . PHE A 1 462 ? 24.558 0.293 -33.184 1.00 98.00 462 PHE A C 1
ATOM 3287 O O . PHE A 1 462 ? 25.240 0.020 -34.170 1.00 98.00 462 PHE A O 1
ATOM 3294 N N . GLY A 1 463 ? 25.080 0.946 -32.153 1.00 96.88 463 GLY A N 1
ATOM 3295 C CA . GLY A 1 463 ? 26.499 1.298 -32.051 1.00 96.88 463 GLY A CA 1
ATOM 3296 C C . GLY A 1 463 ? 26.922 2.450 -32.953 1.00 96.88 463 GLY A C 1
ATOM 3297 O O . GLY A 1 463 ? 28.107 2.563 -33.228 1.00 96.88 463 GLY A O 1
ATOM 3298 N N . ALA A 1 464 ? 25.993 3.266 -33.461 1.00 96.31 464 ALA A N 1
ATOM 3299 C CA . ALA A 1 464 ? 26.250 4.242 -34.524 1.00 96.31 464 ALA A CA 1
ATOM 3300 C C . ALA A 1 464 ? 27.427 5.195 -34.259 1.00 96.31 464 ALA A C 1
ATOM 3302 O O . ALA A 1 464 ? 28.206 5.455 -35.175 1.00 96.31 464 ALA A O 1
ATOM 3303 N N . GLY A 1 465 ? 27.570 5.685 -33.024 1.00 93.62 465 GLY A N 1
ATOM 3304 C CA . GLY A 1 465 ? 28.665 6.569 -32.616 1.00 93.62 465 GLY A CA 1
ATOM 3305 C C . GLY A 1 465 ? 29.953 5.840 -32.217 1.00 93.62 465 GLY A C 1
ATOM 3306 O O . GLY A 1 465 ? 30.937 6.492 -31.883 1.00 93.62 465 GLY A O 1
ATOM 3307 N N . GLY A 1 466 ? 29.962 4.505 -32.227 1.00 95.44 466 GLY A N 1
ATOM 3308 C CA . GLY A 1 466 ? 31.107 3.691 -31.832 1.00 95.44 466 GLY A CA 1
ATOM 3309 C C . GLY A 1 466 ? 31.124 2.331 -32.528 1.00 95.44 466 GLY A C 1
ATOM 3310 O O . GLY A 1 466 ? 31.342 2.256 -33.734 1.00 95.44 466 GLY A O 1
ATOM 3311 N N . THR A 1 467 ? 30.985 1.234 -31.779 1.00 97.62 467 THR A N 1
ATOM 3312 C CA . THR A 1 467 ? 31.212 -0.123 -32.313 1.00 97.62 467 THR A CA 1
ATOM 3313 C C . THR A 1 467 ? 29.949 -0.983 -32.325 1.00 97.62 467 THR A C 1
ATOM 3315 O O . THR A 1 467 ? 29.355 -1.266 -31.284 1.00 97.62 467 THR A O 1
ATOM 3318 N N . ALA A 1 468 ? 29.593 -1.495 -33.502 1.00 98.25 468 ALA A N 1
ATOM 3319 C CA . ALA A 1 468 ? 28.592 -2.541 -33.685 1.00 98.25 468 ALA A CA 1
ATOM 3320 C C . ALA A 1 468 ? 29.281 -3.908 -33.806 1.00 98.25 468 ALA A C 1
ATOM 3322 O O . ALA A 1 468 ? 29.580 -4.365 -34.909 1.00 98.25 468 ALA A O 1
ATOM 3323 N N . SER A 1 469 ? 29.559 -4.547 -32.666 1.00 98.44 469 SER A N 1
ATOM 3324 C CA . SER A 1 469 ? 30.301 -5.819 -32.576 1.00 98.44 469 SER A CA 1
ATOM 3325 C C . SER A 1 469 ? 29.425 -7.059 -32.375 1.00 98.44 469 SER A C 1
ATOM 3327 O O . SER A 1 469 ? 29.941 -8.174 -32.344 1.00 98.44 469 SER A O 1
ATOM 3329 N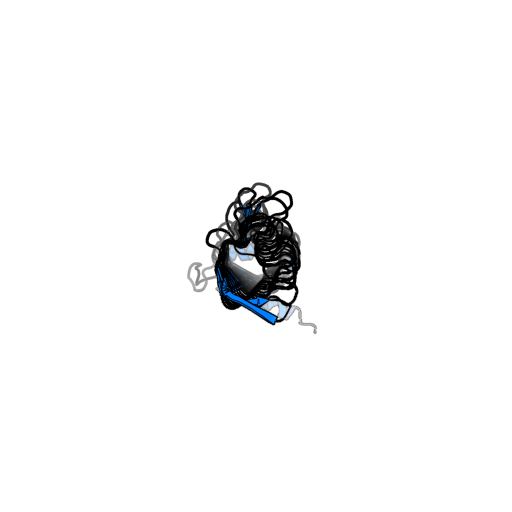 N . GLY A 1 470 ? 28.114 -6.878 -32.223 1.00 98.44 470 GLY A N 1
ATOM 3330 C CA . GLY A 1 470 ? 27.171 -7.944 -31.917 1.00 98.44 470 GLY A CA 1
ATOM 3331 C C . GLY A 1 470 ? 26.811 -8.864 -33.085 1.00 98.44 470 GLY A C 1
ATOM 3332 O O . GLY A 1 470 ? 27.424 -8.865 -34.155 1.00 98.44 470 GLY A O 1
ATOM 3333 N N . THR A 1 471 ? 25.764 -9.655 -32.866 1.00 98.69 471 THR A N 1
ATOM 3334 C CA . THR A 1 471 ? 25.133 -10.480 -33.902 1.00 98.69 471 THR A CA 1
ATOM 3335 C C . THR A 1 471 ? 23.788 -9.877 -34.273 1.00 98.69 471 THR A C 1
ATOM 3337 O O . THR A 1 471 ? 22.909 -9.762 -33.424 1.00 98.69 471 THR A O 1
ATOM 3340 N N . PHE A 1 472 ? 23.608 -9.524 -35.541 1.00 98.75 472 PHE A N 1
ATOM 3341 C CA . PHE A 1 472 ? 22.423 -8.847 -36.054 1.00 98.75 472 PHE A CA 1
ATOM 3342 C C . PHE A 1 472 ? 21.768 -9.715 -37.126 1.00 98.75 472 PHE A C 1
ATOM 3344 O O . PHE A 1 472 ? 22.365 -9.985 -38.167 1.00 98.75 472 PHE A O 1
ATOM 3351 N N . ASN A 1 473 ? 20.534 -10.148 -36.885 1.00 98.75 473 ASN A N 1
ATOM 3352 C CA . ASN A 1 473 ? 19.749 -10.956 -37.811 1.00 98.75 473 ASN A CA 1
ATOM 3353 C C . ASN A 1 473 ? 18.462 -10.214 -38.167 1.00 98.75 473 ASN A C 1
ATOM 3355 O O . ASN A 1 473 ? 17.659 -9.907 -37.286 1.00 98.75 473 ASN A O 1
ATOM 3359 N N . ASN A 1 474 ? 18.249 -9.941 -39.454 1.00 98.56 474 ASN A N 1
ATOM 3360 C CA . ASN A 1 474 ? 17.023 -9.321 -39.962 1.00 98.56 474 ASN A CA 1
ATOM 3361 C C . ASN A 1 474 ? 16.679 -7.982 -39.270 1.00 98.56 474 ASN A C 1
ATOM 3363 O O . ASN A 1 474 ? 15.529 -7.715 -38.935 1.00 98.56 474 ASN A O 1
ATOM 3367 N N . CYS A 1 475 ? 17.693 -7.162 -38.982 1.00 98.69 475 CYS A N 1
ATOM 3368 C CA . CYS A 1 475 ? 17.503 -5.868 -38.319 1.00 98.69 475 CYS A CA 1
ATOM 3369 C C . CYS A 1 475 ? 17.404 -4.729 -39.340 1.00 98.69 475 CYS A C 1
ATOM 3371 O O . CYS A 1 475 ? 18.096 -4.758 -40.360 1.00 98.69 475 CYS A O 1
ATOM 3373 N N . THR A 1 476 ? 16.582 -3.721 -39.048 1.00 98.69 476 THR A N 1
ATOM 3374 C CA . THR A 1 476 ? 16.364 -2.558 -39.923 1.00 98.69 476 THR A CA 1
ATOM 3375 C C . THR A 1 476 ? 16.710 -1.255 -39.213 1.00 98.69 476 THR A C 1
ATOM 3377 O O . THR A 1 476 ? 16.350 -1.067 -38.052 1.00 98.69 476 THR A O 1
ATOM 3380 N N . VAL A 1 477 ? 17.399 -0.359 -39.922 1.00 98.06 477 VAL A N 1
ATOM 3381 C CA . VAL A 1 477 ? 17.692 1.014 -39.491 1.00 98.06 477 VAL A CA 1
ATOM 3382 C C . VAL A 1 477 ? 17.352 1.995 -40.606 1.00 98.06 477 VAL A C 1
ATOM 3384 O O . VAL A 1 477 ? 17.515 1.664 -41.778 1.00 98.06 477 VAL A O 1
ATOM 3387 N N . VAL A 1 478 ? 16.918 3.209 -40.258 1.00 97.44 478 VAL A N 1
ATOM 3388 C CA . VAL A 1 478 ? 16.707 4.282 -41.246 1.00 97.44 478 VAL A CA 1
ATOM 3389 C C . VAL A 1 478 ? 18.033 4.773 -41.826 1.00 97.44 478 VAL A C 1
ATOM 3391 O O . VAL A 1 478 ? 18.320 4.452 -42.964 1.00 97.44 478 VAL A O 1
ATOM 3394 N N . ASP A 1 479 ? 18.865 5.487 -41.063 1.00 97.81 479 ASP A N 1
ATOM 3395 C CA . ASP A 1 479 ? 20.165 6.014 -41.514 1.00 97.81 479 ASP A CA 1
ATOM 3396 C C . ASP A 1 479 ? 21.196 5.979 -40.377 1.00 97.81 479 ASP A C 1
ATOM 3398 O O . ASP A 1 479 ? 20.842 6.009 -39.192 1.00 97.81 479 ASP A O 1
ATOM 3402 N N . ASN A 1 480 ? 22.483 5.984 -40.741 1.00 97.44 480 ASN A N 1
ATOM 3403 C CA . ASN A 1 480 ? 23.623 5.990 -39.820 1.00 97.44 480 ASN A CA 1
ATOM 3404 C C . ASN A 1 480 ? 23.538 4.875 -38.761 1.00 97.44 480 ASN A C 1
ATOM 3406 O O . ASN A 1 480 ? 23.795 5.101 -37.580 1.00 97.44 480 ASN A O 1
ATOM 3410 N N . GLY A 1 481 ? 23.146 3.670 -39.172 1.00 97.31 481 GLY A N 1
ATOM 3411 C CA . GLY A 1 481 ? 23.075 2.504 -38.294 1.00 97.31 481 GLY A CA 1
ATOM 3412 C C . GLY A 1 481 ? 24.364 1.691 -38.249 1.00 97.31 481 GLY A C 1
ATOM 3413 O O . GLY A 1 481 ? 25.250 1.853 -39.089 1.00 97.31 481 GLY A O 1
ATOM 3414 N N . PHE A 1 482 ? 24.426 0.734 -37.322 1.00 98.06 482 PHE A N 1
ATOM 3415 C CA . PHE A 1 482 ? 25.415 -0.352 -37.333 1.00 98.06 482 PHE A CA 1
ATOM 3416 C C . PHE A 1 482 ? 26.870 0.150 -37.350 1.00 98.06 482 PHE A C 1
ATOM 3418 O O . PHE A 1 482 ? 27.627 -0.145 -38.272 1.00 98.06 482 PHE A O 1
ATOM 3425 N N . GLY A 1 483 ? 27.280 0.928 -36.346 1.00 97.25 483 GLY A N 1
ATOM 3426 C CA . GLY A 1 483 ? 28.669 1.401 -36.261 1.00 97.25 483 GLY A CA 1
ATOM 3427 C C . GLY A 1 483 ? 29.037 2.464 -37.297 1.00 97.25 483 GLY A C 1
ATOM 3428 O O . GLY A 1 483 ? 30.189 2.518 -37.703 1.00 97.25 483 GLY A O 1
ATOM 3429 N N . ALA A 1 484 ? 28.076 3.272 -37.760 1.00 97.50 484 ALA A N 1
ATOM 3430 C CA . ALA A 1 484 ? 28.237 4.248 -38.844 1.00 97.50 484 ALA A CA 1
ATOM 3431 C C . ALA A 1 484 ? 29.523 5.093 -38.773 1.00 97.50 484 ALA A C 1
ATOM 3433 O O . ALA A 1 484 ? 30.246 5.164 -39.764 1.00 97.50 484 ALA A O 1
ATOM 3434 N N . TYR A 1 485 ? 29.825 5.681 -37.612 1.00 96.75 485 TYR A N 1
ATOM 3435 C CA . TYR A 1 485 ? 30.999 6.538 -37.383 1.00 96.75 485 TYR A CA 1
ATOM 3436 C C . TYR A 1 485 ? 32.174 5.808 -36.713 1.00 96.75 485 TYR A C 1
ATOM 3438 O O . TYR A 1 485 ? 33.169 6.435 -36.359 1.00 96.75 485 TYR A O 1
ATOM 3446 N N . GLY A 1 486 ? 32.071 4.491 -36.530 1.00 96.38 486 GLY A N 1
ATOM 3447 C CA . GLY A 1 486 ? 33.121 3.667 -35.944 1.00 96.38 486 GLY A CA 1
ATOM 3448 C C . GLY A 1 486 ? 33.216 2.307 -36.627 1.00 96.38 486 GLY A C 1
ATOM 3449 O O . GLY A 1 486 ? 33.291 2.228 -37.851 1.00 96.38 486 GLY A O 1
ATOM 3450 N N . ALA A 1 487 ? 33.284 1.222 -35.859 1.00 97.62 487 ALA A N 1
ATOM 3451 C CA . ALA A 1 487 ? 33.528 -0.106 -36.418 1.00 97.62 487 ALA A CA 1
ATOM 3452 C C . ALA A 1 487 ? 32.238 -0.930 -36.533 1.00 97.62 487 ALA A C 1
ATOM 3454 O O . ALA A 1 487 ? 31.607 -1.269 -35.528 1.00 97.62 487 ALA A O 1
ATOM 3455 N N . ALA A 1 488 ? 31.901 -1.346 -37.753 1.00 98.12 488 ALA A N 1
ATOM 3456 C CA . ALA A 1 488 ? 30.975 -2.446 -38.005 1.00 98.12 488 ALA A CA 1
ATOM 3457 C C . ALA A 1 488 ? 31.750 -3.773 -37.936 1.00 98.12 488 ALA A C 1
ATOM 3459 O O . ALA A 1 488 ? 32.173 -4.315 -38.959 1.00 98.12 488 ALA A O 1
ATOM 3460 N N . SER A 1 489 ? 31.998 -4.261 -36.717 1.00 98.31 489 SER A N 1
ATOM 3461 C CA . SER A 1 489 ? 32.881 -5.407 -36.431 1.00 98.31 489 SER A CA 1
ATOM 3462 C C . SER A 1 489 ? 32.150 -6.727 -36.157 1.00 98.31 489 SER A C 1
ATOM 3464 O O . SER A 1 489 ? 32.783 -7.775 -36.053 1.00 98.31 489 SER A O 1
ATOM 3466 N N . GLY A 1 490 ? 30.822 -6.686 -36.050 1.00 98.25 490 GLY A N 1
ATOM 3467 C CA . GLY A 1 490 ? 29.981 -7.832 -35.727 1.00 98.25 490 GLY A CA 1
ATOM 3468 C C . GLY A 1 490 ? 29.679 -8.770 -36.897 1.00 98.25 490 GLY A C 1
ATOM 3469 O O . GLY A 1 490 ? 30.343 -8.779 -37.937 1.00 98.25 490 GLY A O 1
ATOM 3470 N N . THR A 1 491 ? 28.636 -9.578 -36.717 1.00 98.50 491 THR A N 1
ATOM 3471 C CA . THR A 1 491 ? 28.054 -10.412 -37.776 1.00 98.50 491 THR A CA 1
ATOM 3472 C C . THR A 1 491 ? 26.666 -9.899 -38.123 1.00 98.50 491 THR A C 1
ATOM 3474 O O . THR A 1 491 ? 25.785 -9.879 -37.269 1.00 98.50 491 THR A O 1
ATOM 3477 N N . PHE A 1 492 ? 26.463 -9.522 -39.380 1.00 98.69 492 PHE A N 1
ATOM 3478 C CA . PHE A 1 492 ? 25.219 -8.951 -39.884 1.00 98.69 492 PHE A CA 1
ATOM 3479 C C . PHE A 1 492 ? 24.632 -9.887 -40.936 1.00 98.69 492 PHE A C 1
ATOM 3481 O O . PHE A 1 492 ? 25.316 -10.272 -41.882 1.00 98.69 492 PHE A O 1
ATOM 3488 N N . ASN A 1 493 ? 23.371 -10.269 -40.776 1.00 98.69 493 ASN A N 1
ATOM 3489 C CA . ASN A 1 493 ? 22.701 -11.231 -41.639 1.00 98.69 493 ASN A CA 1
ATOM 3490 C C . ASN A 1 493 ? 21.310 -10.715 -42.008 1.00 98.69 493 ASN A C 1
ATOM 3492 O O . ASN A 1 493 ? 20.436 -10.604 -41.147 1.00 98.69 493 ASN A O 1
ATOM 3496 N N . ARG A 1 494 ? 21.099 -10.411 -43.293 1.00 98.50 494 ARG A N 1
ATOM 3497 C CA . ARG A 1 494 ? 19.842 -9.852 -43.829 1.00 98.50 494 ARG A CA 1
ATOM 3498 C C . ARG A 1 494 ? 19.431 -8.527 -43.175 1.00 98.50 494 ARG A C 1
ATOM 3500 O O . ARG A 1 494 ? 18.249 -8.254 -43.003 1.00 98.50 494 ARG A O 1
ATOM 3507 N N . CYS A 1 495 ? 20.403 -7.711 -42.778 1.00 98.69 495 CYS A N 1
ATOM 3508 C CA . CYS A 1 495 ? 20.136 -6.387 -42.215 1.00 98.69 495 CYS A CA 1
ATOM 3509 C C . CYS A 1 495 ? 19.913 -5.346 -43.318 1.00 98.69 495 CYS A C 1
ATOM 3511 O O . CYS A 1 495 ? 20.598 -5.384 -44.340 1.00 98.69 495 CYS A O 1
ATOM 3513 N N . THR A 1 496 ? 19.006 -4.397 -43.082 1.00 98.62 496 THR A N 1
ATOM 3514 C CA . THR A 1 496 ? 18.738 -3.268 -43.985 1.00 98.62 496 THR A CA 1
ATOM 3515 C C . THR A 1 496 ? 19.050 -1.953 -43.283 1.00 98.62 496 THR A C 1
ATOM 3517 O O . THR A 1 496 ? 18.660 -1.762 -42.133 1.00 98.62 496 THR A O 1
ATOM 3520 N N . ALA A 1 497 ? 19.747 -1.046 -43.956 1.00 98.50 497 ALA A N 1
ATOM 3521 C CA . ALA A 1 497 ? 20.038 0.279 -43.423 1.00 98.50 497 ALA A CA 1
ATOM 3522 C C . ALA A 1 497 ? 20.079 1.331 -44.535 1.00 98.50 497 ALA A C 1
ATOM 3524 O O . ALA A 1 497 ? 20.205 0.972 -45.699 1.00 98.50 497 ALA A O 1
ATOM 3525 N N . GLY A 1 498 ? 19.989 2.614 -44.209 1.00 97.81 498 GLY A N 1
ATOM 3526 C CA . GLY A 1 498 ? 20.219 3.697 -45.167 1.00 97.81 498 GLY A CA 1
ATOM 3527 C C . GLY A 1 498 ? 21.635 4.239 -45.138 1.00 97.81 498 GLY A C 1
ATOM 3528 O O . GLY A 1 498 ? 22.600 3.529 -44.840 1.00 97.81 498 GLY A O 1
ATOM 3529 N N . THR A 1 499 ? 21.753 5.519 -45.456 1.00 96.81 499 THR A N 1
ATOM 3530 C CA . THR A 1 499 ? 23.002 6.223 -45.744 1.00 96.81 499 THR A CA 1
ATOM 3531 C C . THR A 1 499 ? 23.994 6.106 -44.587 1.00 96.81 499 THR A C 1
ATOM 3533 O O . THR A 1 499 ? 23.606 6.142 -43.417 1.00 96.81 499 THR A O 1
ATOM 3536 N N . ASN A 1 500 ? 25.285 5.989 -44.922 1.00 96.88 500 ASN A N 1
ATOM 3537 C CA . ASN A 1 500 ? 26.425 5.944 -43.993 1.00 96.88 500 ASN A CA 1
ATOM 3538 C C . ASN A 1 500 ? 26.413 4.793 -42.970 1.00 96.88 500 ASN A C 1
ATOM 3540 O O . ASN A 1 500 ? 27.191 4.799 -42.015 1.00 96.88 500 ASN A O 1
ATOM 3544 N N . SER A 1 501 ? 25.537 3.807 -43.132 1.00 98.19 501 SER A N 1
ATOM 3545 C CA . SER A 1 501 ? 25.447 2.685 -42.199 1.00 98.19 501 SER A CA 1
ATOM 3546 C C . SER A 1 501 ? 26.581 1.679 -42.401 1.00 98.19 501 SER A C 1
ATOM 3548 O O . SER A 1 501 ? 27.267 1.709 -43.420 1.00 98.19 501 SER A O 1
ATOM 3550 N N . PHE A 1 502 ? 26.758 0.768 -41.439 1.00 98.00 502 PHE A N 1
ATOM 3551 C CA . PHE A 1 502 ? 27.798 -0.269 -41.477 1.00 98.00 502 PHE A CA 1
ATOM 3552 C C . PHE A 1 502 ? 29.215 0.319 -41.585 1.00 98.00 502 PHE A C 1
ATOM 3554 O O . PHE A 1 502 ? 29.970 -0.054 -42.472 1.00 98.00 502 PHE A O 1
ATOM 3561 N N . GLY A 1 503 ? 29.581 1.276 -40.727 1.00 96.25 503 GLY A N 1
ATOM 3562 C CA . GLY A 1 503 ? 30.888 1.944 -40.826 1.00 96.25 503 GLY A CA 1
ATOM 3563 C C . GLY A 1 503 ? 31.070 2.746 -42.121 1.00 96.25 503 GLY A C 1
ATOM 3564 O O . GLY A 1 503 ? 32.186 2.862 -42.623 1.00 96.25 503 GLY A O 1
ATOM 3565 N N . GLY A 1 504 ? 29.972 3.233 -42.705 1.00 93.88 504 GLY A N 1
ATOM 3566 C CA . GLY A 1 504 ? 29.971 3.965 -43.970 1.00 93.88 504 GLY A CA 1
ATOM 3567 C C . GLY A 1 504 ? 30.177 5.475 -43.835 1.00 93.88 504 GLY A C 1
ATOM 3568 O O . GLY A 1 504 ? 30.397 6.140 -44.845 1.00 93.88 504 GLY A O 1
ATOM 3569 N N . ALA A 1 505 ? 30.089 6.034 -42.624 1.00 95.31 505 ALA A N 1
ATOM 3570 C CA . ALA A 1 505 ? 30.320 7.456 -42.392 1.00 95.31 505 ALA A CA 1
ATOM 3571 C C . ALA A 1 505 ? 31.820 7.788 -42.368 1.00 95.31 505 ALA A C 1
ATOM 3573 O O . ALA A 1 505 ? 32.684 6.912 -42.314 1.00 95.31 505 ALA A O 1
ATOM 3574 N N . THR A 1 506 ? 32.146 9.082 -42.354 1.00 94.31 506 THR A N 1
ATOM 3575 C CA . THR A 1 506 ? 33.530 9.549 -42.209 1.00 94.31 506 THR A CA 1
ATOM 3576 C C . THR A 1 506 ? 34.164 8.991 -40.933 1.00 94.31 506 THR A C 1
ATOM 3578 O O . THR A 1 506 ? 33.673 9.241 -39.835 1.00 94.31 506 THR A O 1
ATOM 3581 N N . GLY A 1 507 ? 35.273 8.262 -41.088 1.00 90.62 507 GLY A N 1
ATOM 3582 C CA . GLY A 1 507 ? 35.985 7.603 -39.987 1.00 90.62 507 GLY A CA 1
ATOM 3583 C C . GLY A 1 507 ? 35.474 6.198 -39.644 1.00 90.62 507 GLY A C 1
ATOM 3584 O O . GLY A 1 507 ? 36.122 5.499 -38.867 1.00 90.62 507 GLY A O 1
ATOM 3585 N N . GLY A 1 508 ? 34.362 5.765 -40.245 1.00 94.50 508 GLY A N 1
ATOM 3586 C CA . GLY A 1 508 ? 33.823 4.422 -40.087 1.00 94.50 508 GLY A CA 1
ATOM 3587 C C . GLY A 1 508 ? 34.625 3.356 -40.843 1.00 94.50 508 GLY A C 1
ATOM 3588 O O . GLY A 1 508 ? 35.313 3.643 -41.826 1.00 94.50 508 GLY A O 1
ATOM 3589 N N . THR A 1 509 ? 34.551 2.107 -40.377 1.00 97.06 509 THR A N 1
ATOM 3590 C CA . THR A 1 509 ? 35.190 0.948 -41.021 1.00 97.06 509 THR A CA 1
ATOM 3591 C C . THR A 1 509 ? 34.335 -0.317 -40.919 1.00 97.06 509 THR A C 1
ATOM 3593 O O . THR A 1 509 ? 33.678 -0.566 -39.906 1.00 97.06 509 THR A O 1
ATOM 3596 N N . ILE A 1 510 ? 34.396 -1.163 -41.953 1.00 98.25 510 ILE A N 1
ATOM 3597 C CA . ILE A 1 510 ? 33.836 -2.521 -41.937 1.00 98.25 510 ILE A CA 1
ATOM 3598 C C . ILE A 1 510 ? 34.954 -3.504 -41.604 1.00 98.25 510 ILE A C 1
ATOM 3600 O O . ILE A 1 510 ? 35.820 -3.762 -42.436 1.00 98.25 510 ILE A O 1
ATOM 3604 N N . THR A 1 511 ? 34.918 -4.081 -40.406 1.00 98.00 511 THR A N 1
ATOM 3605 C CA . THR A 1 511 ? 35.871 -5.120 -39.958 1.00 98.00 511 THR A CA 1
ATOM 3606 C C . THR A 1 511 ? 35.196 -6.468 -39.681 1.00 98.00 511 THR A C 1
ATOM 3608 O O . THR A 1 511 ? 35.869 -7.486 -39.492 1.00 98.00 511 THR A O 1
ATOM 3611 N N . GLY A 1 512 ? 33.861 -6.476 -39.681 1.00 97.81 512 GLY A N 1
ATOM 3612 C CA . GLY A 1 512 ? 32.995 -7.624 -39.449 1.00 97.81 512 GLY A CA 1
ATOM 3613 C C . GLY A 1 512 ? 32.463 -8.265 -40.730 1.00 97.81 512 GLY A C 1
ATOM 3614 O O . GLY A 1 512 ? 32.898 -7.974 -41.844 1.00 97.81 512 GLY A O 1
ATOM 3615 N N . LYS A 1 513 ? 31.499 -9.171 -40.573 1.00 98.50 513 LYS A N 1
ATOM 3616 C CA . LYS A 1 513 ? 30.971 -9.992 -41.672 1.00 98.50 513 LYS A CA 1
ATOM 3617 C C . LYS A 1 513 ? 29.537 -9.604 -41.995 1.00 98.50 513 LYS A C 1
ATOM 3619 O O . LYS A 1 513 ? 28.669 -9.724 -41.132 1.00 98.50 513 LYS A O 1
ATOM 3624 N N . LEU A 1 514 ? 29.286 -9.184 -43.230 1.00 98.56 514 LEU A N 1
ATOM 3625 C CA . LEU A 1 514 ? 27.960 -8.828 -43.724 1.00 98.56 514 LEU A CA 1
ATOM 3626 C C . LEU A 1 514 ? 27.496 -9.871 -44.745 1.00 98.56 514 LEU A C 1
ATOM 3628 O O . LEU A 1 514 ? 28.158 -10.122 -45.754 1.00 98.56 514 LEU A O 1
ATOM 3632 N N . PHE A 1 515 ? 26.337 -10.467 -44.483 1.00 98.44 515 PHE A N 1
ATOM 3633 C CA . PHE A 1 515 ? 25.715 -11.497 -45.305 1.00 98.44 515 PHE A CA 1
ATOM 3634 C C . PHE A 1 515 ? 24.328 -11.034 -45.734 1.00 98.44 515 PHE A C 1
ATOM 3636 O O . PHE A 1 515 ? 23.456 -10.813 -44.892 1.00 98.44 515 PHE A O 1
ATOM 3643 N N . PHE A 1 516 ? 24.100 -10.927 -47.043 1.00 98.31 516 PHE A N 1
ATOM 3644 C CA . PHE A 1 516 ? 22.790 -10.563 -47.599 1.00 98.31 516 PHE A CA 1
ATOM 3645 C C . PHE A 1 516 ? 22.244 -9.222 -47.071 1.00 98.31 516 PHE A C 1
ATOM 3647 O O . PHE A 1 516 ? 21.032 -9.040 -46.966 1.00 98.31 516 PHE A O 1
ATOM 3654 N N . CYS A 1 517 ? 23.127 -8.301 -46.676 1.00 98.56 517 CYS A N 1
ATOM 3655 C CA . CYS A 1 517 ? 22.740 -6.990 -46.160 1.00 98.56 517 CYS A CA 1
ATOM 3656 C C . CYS A 1 517 ? 22.377 -6.033 -47.300 1.00 98.56 517 CYS A C 1
ATOM 3658 O O . CYS A 1 517 ? 22.885 -6.165 -48.415 1.00 98.56 517 CYS A O 1
ATOM 3660 N N . ARG A 1 518 ? 21.522 -5.047 -47.011 1.00 98.50 518 ARG A N 1
ATOM 3661 C CA . ARG A 1 518 ? 21.062 -4.056 -47.985 1.00 98.50 518 ARG A CA 1
ATOM 3662 C C . ARG A 1 518 ? 21.257 -2.625 -47.488 1.00 98.50 518 ARG A C 1
ATOM 3664 O O . ARG A 1 518 ? 20.869 -2.313 -46.364 1.00 98.50 518 ARG A O 1
ATOM 3671 N N . LEU A 1 519 ? 21.781 -1.759 -48.352 1.00 98.31 519 LEU A N 1
ATOM 3672 C CA . LEU A 1 519 ? 21.659 -0.311 -48.200 1.00 98.31 519 LEU A CA 1
ATOM 3673 C C . LEU A 1 519 ? 20.457 0.202 -49.008 1.00 98.31 519 LEU A C 1
ATOM 3675 O O . LEU A 1 519 ? 20.255 -0.217 -50.147 1.00 98.31 519 LEU A O 1
ATOM 3679 N N . SER A 1 520 ? 19.646 1.097 -48.444 1.00 97.62 520 SER A N 1
ATOM 3680 C CA . SER A 1 520 ? 18.585 1.795 -49.190 1.00 97.62 520 SER A CA 1
ATOM 3681 C C . SER A 1 520 ? 19.128 2.965 -50.019 1.00 97.62 520 SER A C 1
ATOM 3683 O O . SER A 1 520 ? 18.506 3.352 -51.005 1.00 97.62 520 SER A O 1
ATOM 3685 N N . SER A 1 521 ? 20.302 3.486 -49.656 1.00 96.88 521 SER A N 1
ATOM 3686 C CA . SER A 1 521 ? 21.015 4.576 -50.326 1.00 96.88 521 SER A CA 1
ATOM 3687 C C . SER A 1 521 ? 22.531 4.461 -50.095 1.00 96.88 521 SER A C 1
ATOM 3689 O O . SER A 1 521 ? 22.986 3.905 -49.096 1.00 96.88 521 SER A O 1
ATOM 3691 N N . GLY A 1 522 ? 23.329 5.006 -51.019 1.00 95.38 522 GLY A N 1
ATOM 3692 C CA . GLY A 1 522 ? 24.794 5.012 -50.925 1.00 95.38 522 GLY A CA 1
ATOM 3693 C C . GLY A 1 522 ? 25.461 3.680 -51.290 1.00 95.38 522 GLY A C 1
ATOM 3694 O O . GLY A 1 522 ? 24.823 2.767 -51.811 1.00 95.38 522 GLY A O 1
ATOM 3695 N N . THR A 1 523 ? 26.768 3.585 -51.042 1.00 96.94 523 THR A N 1
ATOM 3696 C CA . THR A 1 523 ? 27.604 2.406 -51.329 1.00 96.94 523 THR A CA 1
ATOM 3697 C C . THR A 1 523 ? 28.266 1.888 -50.058 1.00 96.94 523 THR A C 1
ATOM 3699 O O . THR A 1 523 ? 28.583 2.676 -49.168 1.00 96.94 523 THR A O 1
ATOM 3702 N N . PHE A 1 524 ? 28.527 0.581 -49.980 1.00 97.31 524 PHE A N 1
ATOM 3703 C CA . PHE A 1 524 ? 29.357 0.033 -48.903 1.00 97.31 524 PHE A CA 1
ATOM 3704 C C . PHE A 1 524 ? 30.796 0.552 -49.013 1.00 97.31 524 PHE A C 1
ATOM 3706 O O . PHE A 1 524 ? 31.321 0.719 -50.117 1.00 97.31 524 PHE A O 1
ATOM 3713 N N . THR A 1 525 ? 31.442 0.787 -47.872 1.00 95.94 525 THR A N 1
ATOM 3714 C CA . THR A 1 525 ? 32.886 1.039 -47.824 1.00 95.94 525 THR A CA 1
ATOM 3715 C C . THR A 1 525 ? 33.656 -0.263 -48.049 1.00 95.94 525 THR A C 1
ATOM 3717 O O . THR A 1 525 ? 33.120 -1.363 -47.896 1.00 95.94 525 THR A O 1
ATOM 3720 N N . VAL A 1 526 ? 34.922 -0.155 -48.458 1.00 95.50 526 VAL A N 1
ATOM 3721 C CA . VAL A 1 526 ? 35.775 -1.334 -48.654 1.00 95.50 526 VAL A CA 1
ATOM 3722 C C . VAL A 1 526 ? 36.062 -1.968 -47.286 1.00 95.50 526 VAL A C 1
ATOM 3724 O O . VAL A 1 526 ? 36.552 -1.263 -46.398 1.00 95.50 526 VAL A O 1
ATOM 3727 N N . PRO A 1 527 ? 35.788 -3.273 -47.094 1.00 96.94 527 PRO A N 1
ATOM 3728 C CA . PRO A 1 527 ? 36.132 -3.954 -45.853 1.00 96.94 527 PRO A CA 1
ATOM 3729 C C . PRO A 1 527 ? 37.631 -3.905 -45.561 1.00 96.94 527 PRO A C 1
ATOM 3731 O O . PRO A 1 527 ? 38.460 -3.983 -46.467 1.00 96.94 527 PRO A O 1
ATOM 3734 N N . THR A 1 528 ? 37.985 -3.810 -44.284 1.00 96.62 528 THR A N 1
ATOM 3735 C CA . THR A 1 528 ? 39.370 -3.841 -43.811 1.00 96.62 528 THR A CA 1
ATOM 3736 C C . THR A 1 528 ? 39.591 -5.018 -42.864 1.00 96.62 528 THR A C 1
ATOM 3738 O O . THR A 1 528 ? 38.667 -5.517 -42.216 1.00 96.62 528 THR A O 1
ATOM 3741 N N . GLY A 1 529 ? 40.836 -5.494 -42.778 1.00 94.12 529 GLY A N 1
ATOM 3742 C CA . GLY A 1 529 ? 41.199 -6.608 -41.901 1.00 94.12 529 GLY A CA 1
ATOM 3743 C C . GLY A 1 529 ? 40.410 -7.884 -42.213 1.00 94.12 529 GLY A C 1
ATOM 3744 O O . GLY A 1 529 ? 40.468 -8.399 -43.323 1.00 94.12 529 GLY A O 1
ATOM 3745 N N . SER A 1 530 ? 39.680 -8.394 -41.217 1.00 93.38 530 SER A N 1
ATOM 3746 C CA . SER A 1 530 ? 38.812 -9.577 -41.335 1.00 93.38 530 SER A CA 1
ATOM 3747 C C . SER A 1 530 ? 37.431 -9.296 -41.935 1.00 93.38 530 SER A C 1
ATOM 3749 O O . SER A 1 530 ? 36.587 -10.199 -41.954 1.00 93.38 530 SER A O 1
ATOM 3751 N N . GLY A 1 531 ? 37.181 -8.056 -42.359 1.00 96.69 531 GLY A N 1
ATOM 3752 C CA . GLY A 1 531 ? 35.900 -7.638 -42.901 1.00 96.69 531 GLY A CA 1
ATOM 3753 C C . GLY A 1 531 ? 35.533 -8.412 -44.166 1.00 96.69 531 GLY A C 1
ATOM 3754 O O . GLY A 1 531 ? 36.401 -8.726 -44.976 1.00 96.69 531 GLY A O 1
ATOM 3755 N N . LYS A 1 532 ? 34.247 -8.736 -44.335 1.00 97.50 532 LYS A N 1
ATOM 3756 C CA . LYS A 1 532 ? 33.755 -9.487 -45.500 1.00 97.50 532 LYS A CA 1
ATOM 3757 C C . LYS A 1 532 ? 32.358 -9.039 -45.909 1.00 97.50 532 LYS A C 1
ATOM 3759 O O . LYS A 1 532 ? 31.472 -8.975 -45.056 1.00 97.50 532 LYS A O 1
ATOM 3764 N N . LEU A 1 533 ? 32.137 -8.836 -47.208 1.00 97.81 533 LEU A N 1
ATOM 3765 C CA . LEU A 1 533 ? 30.811 -8.664 -47.807 1.00 97.81 533 LEU A CA 1
ATOM 3766 C C . LEU A 1 533 ? 30.456 -9.917 -48.603 1.00 97.81 533 LEU A C 1
ATOM 3768 O O . LEU A 1 533 ? 31.215 -10.385 -49.444 1.00 97.81 533 LEU A O 1
ATOM 3772 N N . THR A 1 534 ? 29.288 -10.500 -48.358 1.00 98.00 534 THR A N 1
ATOM 3773 C CA . THR A 1 534 ? 28.808 -11.658 -49.123 1.00 98.00 534 THR A CA 1
ATOM 3774 C C . THR A 1 534 ? 27.382 -11.412 -49.583 1.00 98.00 534 THR A C 1
ATOM 3776 O O . THR A 1 534 ? 26.464 -11.379 -48.762 1.00 98.00 534 THR A O 1
ATOM 3779 N N . LEU A 1 535 ? 27.206 -11.262 -50.901 1.00 97.44 535 LEU A N 1
ATOM 3780 C CA . LEU A 1 535 ? 25.903 -11.072 -51.551 1.00 97.44 535 LEU A CA 1
ATOM 3781 C C . LEU A 1 535 ? 25.106 -9.892 -50.968 1.00 97.44 535 LEU A C 1
ATOM 3783 O O . LEU A 1 535 ? 23.890 -9.972 -50.803 1.00 97.44 535 LEU A O 1
ATOM 3787 N N . CYS A 1 536 ? 25.799 -8.807 -50.618 1.00 98.19 536 CYS A N 1
ATOM 3788 C CA . CYS A 1 536 ? 25.166 -7.582 -50.131 1.00 98.19 536 CYS A CA 1
ATOM 3789 C C . CYS A 1 536 ? 24.713 -6.712 -51.311 1.00 98.19 536 CYS A C 1
ATOM 3791 O O . CYS A 1 536 ? 25.299 -6.798 -52.385 1.00 98.19 536 CYS A O 1
ATOM 3793 N N . ILE A 1 537 ? 23.686 -5.882 -51.133 1.00 98.12 537 ILE A N 1
ATOM 3794 C CA . ILE A 1 537 ? 23.159 -4.993 -52.181 1.00 98.12 537 ILE A CA 1
ATOM 3795 C C . ILE A 1 537 ? 23.253 -3.551 -51.698 1.00 98.12 537 ILE A C 1
ATOM 3797 O O . ILE A 1 537 ? 22.698 -3.220 -50.653 1.00 98.12 537 ILE A O 1
ATOM 3801 N N . ASP A 1 538 ? 23.955 -2.693 -52.426 1.00 97.50 538 ASP A N 1
ATOM 3802 C CA . ASP A 1 538 ? 24.033 -1.278 -52.064 1.00 97.50 538 ASP A CA 1
ATOM 3803 C C . ASP A 1 538 ? 22.805 -0.464 -52.525 1.00 97.50 538 ASP A C 1
ATOM 3805 O O . ASP A 1 538 ? 21.885 -0.985 -53.163 1.00 97.50 538 ASP A O 1
ATOM 3809 N N . GLY A 1 539 ? 22.782 0.834 -52.212 1.00 95.19 539 GLY A N 1
ATOM 3810 C CA . GLY A 1 539 ? 21.691 1.738 -52.578 1.00 95.19 539 GLY A CA 1
ATOM 3811 C C . GLY A 1 539 ? 21.542 1.976 -54.084 1.00 95.19 539 GLY A C 1
ATOM 3812 O O . GLY A 1 539 ? 20.497 2.449 -54.523 1.00 95.19 539 GLY A O 1
ATOM 3813 N N . ASN A 1 540 ? 22.544 1.603 -54.886 1.00 96.19 540 ASN A N 1
ATOM 3814 C CA . ASN A 1 540 ? 22.500 1.650 -56.348 1.00 96.19 540 ASN A CA 1
ATOM 3815 C C . ASN A 1 540 ? 22.060 0.307 -56.961 1.00 96.19 540 ASN A C 1
ATOM 3817 O O . ASN A 1 540 ? 22.094 0.142 -58.179 1.00 96.19 540 ASN A O 1
ATOM 3821 N N . ASN A 1 541 ? 21.635 -0.652 -56.129 1.00 95.25 541 ASN A N 1
ATOM 3822 C CA . ASN A 1 541 ? 21.307 -2.031 -56.494 1.00 95.25 541 ASN A CA 1
ATOM 3823 C C . ASN A 1 541 ? 22.490 -2.849 -57.048 1.00 95.25 541 ASN A C 1
ATOM 3825 O O . ASN A 1 541 ? 22.270 -3.850 -57.732 1.00 95.25 541 ASN A O 1
ATOM 3829 N N . SER A 1 542 ? 23.735 -2.472 -56.739 1.00 96.69 542 SER A N 1
ATOM 3830 C CA . SER A 1 542 ? 24.909 -3.274 -57.095 1.00 96.69 542 SER A CA 1
ATOM 3831 C C . SER A 1 542 ? 25.145 -4.381 -56.068 1.00 96.69 542 SER A C 1
ATOM 3833 O O . SER A 1 542 ? 25.061 -4.150 -54.859 1.00 96.69 542 SER A O 1
ATOM 3835 N N . ILE A 1 543 ? 25.465 -5.588 -56.548 1.00 96.12 543 ILE A N 1
ATOM 3836 C CA . ILE A 1 543 ? 25.810 -6.730 -55.694 1.00 96.12 543 ILE A CA 1
ATOM 3837 C C . ILE A 1 543 ? 27.282 -6.626 -55.291 1.00 96.12 543 ILE A C 1
ATOM 3839 O O . ILE A 1 543 ? 28.168 -6.608 -56.141 1.00 96.12 543 ILE A O 1
ATOM 3843 N N . GLN A 1 544 ? 27.539 -6.617 -53.988 1.00 95.81 544 GLN A N 1
ATOM 3844 C CA . GLN A 1 544 ? 28.863 -6.528 -53.385 1.00 95.81 544 GLN A CA 1
ATOM 3845 C C . GLN A 1 544 ? 29.267 -7.885 -52.794 1.00 95.81 544 GLN A C 1
ATOM 3847 O O . GLN A 1 544 ? 28.544 -8.474 -51.980 1.00 95.81 544 GLN A O 1
ATOM 3852 N N . THR A 1 545 ? 30.418 -8.401 -53.231 1.00 92.44 545 THR A N 1
ATOM 3853 C CA . THR A 1 545 ? 31.049 -9.620 -52.701 1.00 92.44 545 THR A CA 1
ATOM 3854 C C . THR A 1 545 ? 32.557 -9.408 -52.647 1.00 92.44 545 THR A C 1
ATOM 3856 O O . THR A 1 545 ? 33.205 -9.398 -53.693 1.00 92.44 545 THR A O 1
ATOM 3859 N N . THR A 1 546 ? 33.092 -9.207 -51.442 1.00 89.12 546 THR A N 1
ATOM 3860 C CA . THR A 1 546 ? 34.502 -8.883 -51.179 1.00 89.12 546 THR A CA 1
ATOM 3861 C C . THR A 1 546 ? 35.000 -9.487 -49.880 1.00 89.12 546 THR A C 1
ATOM 3863 O O . THR A 1 546 ? 34.182 -9.699 -48.949 1.00 89.12 546 THR A O 1
#

pLDDT: mean 93.95, std 9.1, range [42.66, 98.75]

Radius of gyration: 36.21 Å; chains: 1; bounding box: 97×36×105 Å

Foldseek 3Di:
DDDDPVVCVCVCPPDDLAEDEQEQPDPQQVSQVSLVVRLVVQCVGARVNHDADLPRAHEYEYEFHHHEDPDAAEAQDARYEYAYNVQALRHEYCHHEYEYLAYEYTNHENDQAEHHYAAPSQNYEYENYEYHEQHCQFAPHENRYAYYNYEYEERYQQFDAAGENAHHYELYEYEHRYQQFDHPPPHARENAHHAYNYEYAYAGHCRQCHANAHAYENYEYAEARECNQVYENAHEEYNYEYEARYAHFAYLDAHAHAYYCYEYAYERYHDAAYHYENYEYEYAAERFYCHPQFTEHAHHEYLYEEEHQYQQFDDPRGWGYHAHAYENYEYNYATYQGAQEENAHAYYLYEEEHREQHFDDDLGYAARAEHAYCYEYEERYRGLCEENAYAYYLYEYEESEQPLQEANAHHAALYEYEESYQLFDNGANAHAEYCYEYEYRHQHLQANQHAYANYEYEHSHQNLCHANAHHAYCYEYEESEQPLQYENAHEAAQYEYEYSYHLNHVNGAAAHEHYQYEYCADDDDDHDDNGFYYQYAYNVRDGDGD

Secondary structure (DSSP, 8-state):
----GGGGTTGGG-EETTEEEE-S-S-HHHHHHHHHHHHHHHTT--GGGS--BTTB-EEEEEPSEEE--SS-EEE-STTEEEEESSSSS-EEES-EEE--SS-EEESEE-TTS-EEE-TT-TT-EEES-B--TTTTT-TT-EE-SEEES-B--TT-SS-STT-EE-SEEES-EE-TTTTT---TT----EE-SEEES-EE-SSS-TTTTSEE-SEEES-EE-SSS-SSSSS-B-SEEES-EE-SS-TTTT-SS----EEES-EE-SSS---SSSEEES-EE-STT-S-EEETTEEEE-SEEES-EE-TT-SS---TT-EEEE-SEEES-EE-SSS-SSTTSEE-SEEES-B--TTTTT--SSS-SSEE-SEEES-B--TTTTTTTSEE-SEEES-B--TT-SSTTSEE-SEEES-B--TTTTT-TT-EE-SEEES-B--TT-S-SSB--SEEES-EE-TT-SSTTSEE-SEEES-EESSS-SSTTSEE-SEEES-EE-TTTTTTSTT-EE-SEEES-EESSS-PPPP-TT-EEESEE-TT--EE--